Protein AF-0000000079916826 (afdb_homodimer)

Foldseek 3Di:
DPPPPPPPPPDDPLVLLLVLVLVCCQPPNDVQQALQSSQVSSVHHSVSCCVVQVGRLSSLVVNLLVLLLVLLVLLVPQDDDLDLLLSLLLSLLSVLVSCVSRVRSVCSNPNDPVCVVSVDDPPPCPVPDDDPSNVSSLVSLLVSLVCVQVSPQFDHDRSVVLSVVSCVVSVVLSVCVVVVVCVVDPDCCVPPVLVVSLVSSVVRPHDSVVSNVSSVVSCVVRVPPPPPPDPPVPPPPPPPD/DPPPPPPPPPDDPLVLLLVLVLVCCQPPNDVQQALQSSQVSSVHHSVSCCVVQVGRLSSLVVNLLVLLLVLLVLLVPQDDDLDLLLSLLLSLLSVLVSCVSRVRSVCSNPNDPVCVVSVDDPDPCPVPDDDPSNVSSLVSLLVSLVCVQVSPQFDHDRSVVLSVVSCVVSVVLSVCVVVVVCVVDPDCCVPPVLVVSLVSSVVRPHDSVVSNVSSVVSCVVRVPPPPPPDPPVPPPPPPPD

InterPro domains:
  IPR001647 DNA-binding HTH domain, TetR-type [PF00440] (20-63)
  IPR001647 DNA-binding HTH domain, TetR-type [PS50977] (11-71)
  IPR009057 Homedomain-like superfamily [SSF46689] (14-77)
  IPR025996 HTH-type transcriptional regulator MT1864/Rv1816-like, C-terminal domain [PF13305] (88-187)
  IPR036271 Tetracyclin repressor-like, C-terminal domain superfamily [SSF48498] (87-183)
  IPR050109 HTH-type, TetR-like transcriptional regulator [PTHR30055] (11-179)

Secondary structure (DSSP, 8-state):
---------SS-HHHHHHHHHHHHHHHH-GGG--HHHHHHHTTS-HHHHHHHHSSHHHHHHHHHHHHHHHHHHHHHTS---S-HHHHHHHHHHHHHHHHHH-HHHHHHHH-HHHHHHS--SS------S--HHHHHHHHHHHHHHHHHHHTTSS----HHHHHHHHHHHHHHHHHHHHTTTTTTSS-HIIIIIHHHHHHHHHHTT--HHHHHHHHHHHHHHHS------------------/---------SS-HHHHHHHHHHHHHHHH-GGG--HHHHHHHTTS-HHHHHHHHSSHHHHHHHHHHHHHHHHHHHHHTS---S-HHHHHHHHHHHHHHHHHH-HHHHHHHH-HHHHHHS--SS------S--HHHHHHHHHHHHHHHHHHHTTSS----HHHHHHHHHHHHHHHHHHHHTTTTTTSS-HIIIIIHHHHHHHHHHTT--HHHHHHHHHHHHHHHS------------------

Solvent-accessible surface area (backbone atoms only — not comparable to full-atom values): 26132 Å² total; per-residue (Å²): 134,77,76,74,74,71,73,76,70,84,65,54,71,69,52,36,46,36,53,28,42,53,51,39,25,60,76,62,26,73,78,49,73,38,61,58,54,32,17,52,68,49,74,46,54,46,63,53,48,39,72,75,41,70,34,61,39,50,42,52,50,51,38,29,37,49,51,26,42,52,49,26,52,55,50,69,67,54,68,87,62,96,46,43,62,23,37,49,50,40,44,49,47,50,50,46,51,53,33,69,74,27,54,50,54,44,34,54,57,56,35,59,61,56,47,62,60,39,45,64,81,72,72,75,71,62,70,77,65,76,52,69,36,44,48,57,27,48,47,54,48,32,50,43,32,40,48,30,35,70,67,63,54,28,54,86,62,62,28,66,45,52,32,51,40,50,48,14,32,51,50,12,41,45,48,38,48,74,54,52,71,43,67,87,44,92,47,47,55,72,62,32,52,47,54,42,52,26,19,49,40,27,35,44,55,28,51,60,70,58,30,46,52,30,48,52,50,25,40,71,74,58,56,73,71,62,75,83,68,81,74,72,68,76,72,77,74,74,78,77,123,132,79,76,73,73,71,73,76,69,83,64,55,70,68,52,37,46,34,52,30,42,54,51,40,25,60,76,63,27,73,76,50,74,39,62,59,53,31,18,52,69,48,75,46,55,47,64,55,48,39,71,75,41,71,35,63,41,50,42,52,50,52,38,28,38,49,51,25,43,52,49,27,52,54,48,68,67,54,67,85,62,94,46,42,62,24,35,49,51,39,43,49,48,50,51,47,49,52,34,68,73,26,52,50,54,45,36,53,57,55,35,59,60,56,47,61,58,37,46,65,82,73,72,75,70,62,70,78,67,76,52,67,36,43,48,56,27,49,47,53,50,32,50,42,33,40,48,31,35,69,67,62,54,28,54,85,61,61,28,66,47,53,32,51,40,51,48,14,32,50,51,13,41,46,48,38,47,75,53,52,72,44,68,86,45,94,48,46,56,72,62,33,52,48,54,42,51,26,19,50,39,27,36,44,54,28,52,62,70,59,31,45,52,30,47,53,50,26,41,71,75,60,58,73,72,60,76,82,68,80,73,72,67,74,70,77,74,73,76,76,119

Sequence (482 aa):
MGETSSVPVPGSVPERLVLATVGLLAEQGPSAIKARTVASAAGLSTMVVYHHFGGIPELVRAVADHGFTELGTAFSRVPETEDPVVDLFALALACRRLARENPHLYDLMFGLSIRATYRPLESDVRLSGHSLAFREAYARVIHACARLVSSGRVEPHAPEVVAAQLWSYVHGFITLELGEHFAEFDDAVLQVMLPMGVNFAVGFGDTRELAQASHERALSLYGSAEPAGSSTGESEVASGAMGETSSVPVPGSVPERLVLATVGLLAEQGPSAIKARTVASAAGLSTMVVYHHFGGIPELVRAVADHGFTELGTAFSRVPETEDPVVDLFALALACRRLARENPHLYDLMFGLSIRATYRPLESDVRLSGHSLAFREAYARVIHACARLVSSGRVEPHAPEVVAAQLWSYVHGFITLELGEHFAEFDDAVLQVMLPMGVNFAVGFGDTRELAQASHERALSLYGSAEPAGSSTGESEVASGA

Radius of gyration: 25.0 Å; Cα contacts (8 Å, |Δi|>4): 583; chains: 2; bounding box: 80×65×90 Å

Nearest PDB structures (foldseek):
  1zk8-assembly1_B  TM=7.884E-01  e=2.187E-04  Bacillus cereus ATCC 14579
  2np5-assembly1_A  TM=6.914E-01  e=1.777E-03  Rhodococcus jostii RHA1
  5ztc-assembly1_B  TM=5.907E-01  e=3.034E-03  Listeria monocytogenes EGD-e
  8oo2-assembly1_B  TM=6.068E-01  e=1.057E-02  Amycolatopsis sulphurea
  7eqf-assembly2_C  TM=5.496E-01  e=2.695E-02  Streptomyces griseoluteus

Organism: NCBI:txid1990687

Structure (mmCIF, N/CA/C/O backbone):
data_AF-0000000079916826-model_v1
#
loop_
_entity.id
_entity.type
_entity.pdbx_description
1 polymer 'TetR family transcriptional regulator'
#
loop_
_atom_site.group_PDB
_atom_site.id
_atom_site.type_symbol
_atom_site.label_atom_id
_atom_site.label_alt_id
_atom_site.label_comp_id
_atom_site.label_asym_id
_atom_site.label_entity_id
_atom_site.label_seq_id
_atom_site.pdbx_PDB_ins_code
_atom_site.Cartn_x
_atom_site.Cartn_y
_atom_site.Cartn_z
_atom_site.occupancy
_atom_site.B_iso_or_equiv
_atom_site.auth_seq_id
_atom_site.auth_comp_id
_atom_site.auth_asym_id
_atom_site.auth_atom_id
_atom_site.pdbx_PDB_model_num
ATOM 1 N N . MET A 1 1 ? -43.281 38.094 7.926 1 35.78 1 MET A N 1
ATOM 2 C CA . MET A 1 1 ? -42.094 37.469 8.539 1 35.78 1 MET A CA 1
ATOM 3 C C . MET A 1 1 ? -41.875 36.062 8.031 1 35.78 1 MET A C 1
ATOM 5 O O . MET A 1 1 ? -42.656 35.156 8.367 1 35.78 1 MET A O 1
ATOM 9 N N . GLY A 1 2 ? -41.625 35.781 6.766 1 39.56 2 GLY A N 1
ATOM 10 C CA . GLY A 1 2 ? -41.5 34.562 5.984 1 39.56 2 GLY A CA 1
ATOM 11 C C . GLY A 1 2 ? -40.594 33.531 6.602 1 39.56 2 GLY A C 1
ATOM 12 O O . GLY A 1 2 ? -39.469 33.875 7 1 39.56 2 GLY A O 1
ATOM 13 N N . GLU A 1 3 ? -41.125 32.625 7.453 1 43.53 3 GLU A N 1
ATOM 14 C CA . GLU A 1 3 ? -40.375 31.469 7.98 1 43.53 3 GLU A CA 1
ATOM 15 C C . GLU A 1 3 ? -39.469 30.891 6.922 1 43.53 3 GLU A C 1
ATOM 17 O O . GLU A 1 3 ? -39.906 30.453 5.863 1 43.53 3 GLU A O 1
ATOM 22 N N . THR A 1 4 ? -38.375 31.562 6.59 1 42 4 THR A N 1
ATOM 23 C CA . THR A 1 4 ? -37.375 30.906 5.758 1 42 4 THR A CA 1
ATOM 24 C C . THR A 1 4 ? -37.25 29.422 6.121 1 42 4 THR A C 1
ATOM 26 O O . THR A 1 4 ? -36.906 29.094 7.254 1 42 4 THR A O 1
ATOM 29 N N . SER A 1 5 ? -38.219 28.609 5.785 1 45.78 5 SER A N 1
ATOM 30 C CA . SER A 1 5 ? -38.188 27.156 5.844 1 45.78 5 SER A CA 1
ATOM 31 C C . SER A 1 5 ? -36.781 26.625 5.57 1 45.78 5 SER A C 1
ATOM 33 O O . SER A 1 5 ? -36.25 26.797 4.469 1 45.78 5 SER A O 1
ATOM 35 N N . SER A 1 6 ? -35.812 26.875 6.43 1 46.69 6 SER A N 1
ATOM 36 C CA . SER A 1 6 ? -34.469 26.281 6.277 1 46.69 6 SER A CA 1
ATOM 37 C C . SER A 1 6 ? -34.594 24.812 5.863 1 46.69 6 SER A C 1
ATOM 39 O O . SER A 1 6 ? -35.219 24 6.562 1 46.69 6 SER A O 1
ATOM 41 N N . VAL A 1 7 ? -34.844 24.422 4.691 1 48.06 7 VAL A N 1
ATOM 42 C CA . VAL A 1 7 ? -34.844 23.062 4.152 1 48.06 7 VAL A CA 1
ATOM 43 C C . VAL A 1 7 ? -33.844 22.203 4.91 1 48.06 7 VAL A C 1
ATOM 45 O O . VAL A 1 7 ? -32.656 22.531 4.965 1 48.06 7 VAL A O 1
ATOM 48 N N . PRO A 1 8 ? -34.312 21.328 5.848 1 53.03 8 PRO A N 1
ATOM 49 C CA . PRO A 1 8 ? -33.438 20.484 6.629 1 53.03 8 PRO A CA 1
ATOM 50 C C . PRO A 1 8 ? -32.438 19.703 5.758 1 53.03 8 PRO A C 1
ATOM 52 O O . PRO A 1 8 ? -32.812 19.219 4.68 1 53.03 8 PRO A O 1
ATOM 55 N N . VAL A 1 9 ? -31.281 20.109 5.734 1 59.47 9 VAL A N 1
ATOM 56 C CA . VAL A 1 9 ? -30.25 19.312 5.066 1 59.47 9 VAL A CA 1
ATOM 57 C C . VAL A 1 9 ? -30.359 17.844 5.516 1 59.47 9 VAL A C 1
ATOM 59 O O . VAL A 1 9 ? -30.391 17.562 6.715 1 59.47 9 VAL A O 1
ATOM 62 N N . PRO A 1 10 ? -30.75 16.922 4.645 1 68 10 PRO A N 1
ATOM 63 C CA . PRO A 1 10 ? -30.938 15.516 4.984 1 68 10 PRO A CA 1
ATOM 64 C C . PRO A 1 10 ? -29.688 14.898 5.629 1 68 10 PRO A C 1
ATOM 66 O O . PRO A 1 10 ? -28.562 15.289 5.309 1 68 10 PRO A O 1
ATOM 69 N N . GLY A 1 11 ? -29.922 14.164 6.781 1 75.94 11 GLY A N 1
ATOM 70 C CA . GLY A 1 11 ? -28.953 13.398 7.555 1 75.94 11 GLY A CA 1
ATOM 71 C C . GLY A 1 11 ? -28.672 13.992 8.922 1 75.94 11 GLY A C 1
ATOM 72 O O . GLY A 1 11 ? -28.891 15.188 9.141 1 75.94 11 GLY A O 1
ATOM 73 N N . SER A 1 12 ? -28.391 13.234 9.828 1 91.69 12 SER A N 1
ATOM 74 C CA . SER A 1 12 ? -28.016 13.688 11.164 1 91.69 12 SER A CA 1
ATOM 75 C C . SER A 1 12 ? -26.797 14.602 11.109 1 91.69 12 SER A C 1
ATOM 77 O O . SER A 1 12 ? -26.078 14.648 10.102 1 91.69 12 SER A O 1
ATOM 79 N N . VAL A 1 13 ? -26.594 15.438 12.031 1 93.69 13 VAL A N 1
ATOM 80 C CA . VAL A 1 13 ? -25.5 16.391 12.102 1 93.69 13 VAL A CA 1
ATOM 81 C C . VAL A 1 13 ? -24.156 15.672 11.93 1 93.69 13 VAL A C 1
ATOM 83 O O . VAL A 1 13 ? -23.328 16.062 11.109 1 93.69 13 VAL A O 1
ATOM 86 N N . PRO A 1 14 ? -23.984 14.508 12.602 1 95.5 14 PRO A N 1
ATOM 87 C CA . PRO A 1 14 ? -22.734 13.797 12.398 1 95.5 14 PRO A CA 1
ATOM 88 C C . PRO A 1 14 ? -22.547 13.328 10.953 1 95.5 14 PRO A C 1
ATOM 90 O O . PRO A 1 14 ? -21.438 13.391 10.422 1 95.5 14 PRO A O 1
ATOM 93 N N . GLU A 1 15 ? -23.594 12.922 10.398 1 95.81 15 GLU A N 1
ATOM 94 C CA . GLU A 1 15 ? -23.531 12.461 9.016 1 95.81 15 GLU A CA 1
ATOM 95 C C . GLU A 1 15 ? -23.156 13.602 8.07 1 95.81 15 GLU A C 1
ATOM 97 O O . GLU A 1 15 ? -22.375 13.414 7.141 1 95.81 15 GLU A O 1
ATOM 102 N N . ARG A 1 16 ? -23.672 14.711 8.344 1 95.81 16 ARG A N 1
ATOM 103 C CA . ARG A 1 16 ? -23.375 15.883 7.512 1 95.81 16 ARG A CA 1
ATOM 104 C C . ARG A 1 16 ? -21.922 16.281 7.633 1 95.81 16 ARG A C 1
ATOM 106 O O . ARG A 1 16 ? -21.281 16.641 6.637 1 95.81 16 ARG A O 1
ATOM 113 N N . LEU A 1 17 ? -21.438 16.25 8.82 1 96.94 17 LEU A N 1
ATOM 114 C CA . LEU A 1 17 ? -20.031 16.594 9.047 1 96.94 17 LEU A CA 1
ATOM 115 C C . LEU A 1 17 ? -19.109 15.594 8.352 1 96.94 17 LEU A C 1
ATOM 117 O O . LEU A 1 17 ? -18.125 15.984 7.734 1 96.94 17 LEU A O 1
ATOM 121 N N . VAL A 1 18 ? -19.516 14.344 8.438 1 97.19 18 VAL A N 1
ATOM 122 C CA . VAL A 1 18 ? -18.719 13.297 7.801 1 97.19 18 VAL A CA 1
ATOM 123 C C . VAL A 1 18 ? -18.734 13.492 6.285 1 97.19 18 VAL A C 1
ATOM 125 O O . VAL A 1 18 ? -17.672 13.508 5.648 1 97.19 18 VAL A O 1
ATOM 128 N N . LEU A 1 19 ? -19.875 13.719 5.727 1 97.25 19 LEU A N 1
ATOM 129 C CA . LEU A 1 19 ? -19.984 13.859 4.281 1 97.25 19 LEU A CA 1
ATOM 130 C C . LEU A 1 19 ? -19.281 15.117 3.795 1 97.25 19 LEU A C 1
ATOM 132 O O . LEU A 1 19 ? -18.672 15.117 2.725 1 97.25 19 LEU A O 1
ATOM 136 N N . ALA A 1 20 ? -19.375 16.156 4.566 1 96.75 20 ALA A N 1
ATOM 137 C CA . ALA A 1 20 ? -18.641 17.375 4.238 1 96.75 20 ALA A CA 1
ATOM 138 C C . ALA A 1 20 ? -17.141 17.141 4.203 1 96.75 20 ALA A C 1
ATOM 140 O O . ALA A 1 20 ? -16.438 17.625 3.312 1 96.75 20 ALA A O 1
ATOM 141 N N . THR A 1 21 ? -16.672 16.406 5.168 1 96 21 THR A N 1
ATOM 142 C CA . THR A 1 21 ? -15.25 16.094 5.238 1 96 21 THR A CA 1
ATOM 143 C C . THR A 1 21 ? -14.82 15.234 4.051 1 96 21 THR A C 1
ATOM 145 O O . THR A 1 21 ? -13.766 15.469 3.461 1 96 21 THR A O 1
ATOM 148 N N . VAL A 1 22 ? -15.625 14.258 3.686 1 96 22 VAL A N 1
ATOM 149 C CA . VAL A 1 22 ? -15.367 13.406 2.531 1 96 22 VAL A CA 1
ATOM 150 C C . VAL A 1 22 ? -15.242 14.266 1.273 1 96 22 VAL A C 1
ATOM 152 O O . VAL A 1 22 ? -14.32 14.078 0.474 1 96 22 VAL A O 1
ATOM 155 N N . GLY A 1 23 ? -16.156 15.18 1.127 1 95.44 23 GLY A N 1
ATOM 156 C CA . GLY A 1 23 ? -16.094 16.094 -0.002 1 95.44 23 GLY A CA 1
ATOM 157 C C . GLY A 1 23 ? -14.852 16.953 -0.015 1 95.44 23 GLY A C 1
ATOM 158 O O . GLY A 1 23 ? -14.227 17.141 -1.063 1 95.44 23 GLY A O 1
ATOM 159 N N . LEU A 1 24 ? -14.469 17.5 1.143 1 93.19 24 LEU A N 1
ATOM 160 C CA . LEU A 1 24 ? -13.273 18.328 1.269 1 93.19 24 LEU A CA 1
ATOM 161 C C . LEU A 1 24 ? -12.023 17.531 0.905 1 93.19 24 LEU A C 1
ATOM 163 O O . LEU A 1 24 ? -11.125 18.047 0.229 1 93.19 24 LEU A O 1
ATOM 167 N N . LEU A 1 25 ? -11.992 16.312 1.335 1 89.25 25 LEU A N 1
ATOM 168 C CA . LEU A 1 25 ? -10.875 15.438 1 1 89.25 25 LEU A CA 1
ATOM 169 C C . LEU A 1 25 ? -10.758 15.258 -0.51 1 89.25 25 LEU A C 1
ATOM 171 O O . LEU A 1 25 ? -9.656 15.344 -1.066 1 89.25 25 LEU A O 1
ATOM 175 N N . ALA A 1 26 ? -11.875 15.039 -1.078 1 89.81 26 ALA A N 1
ATOM 176 C CA . ALA A 1 26 ? -11.891 14.781 -2.516 1 89.81 26 ALA A CA 1
ATOM 177 C C . ALA A 1 26 ? -11.43 16.016 -3.295 1 89.81 26 ALA A C 1
ATOM 179 O O . ALA A 1 26 ? -10.695 15.891 -4.281 1 89.81 26 ALA A O 1
ATOM 180 N N . GLU A 1 27 ? -11.742 17.156 -2.799 1 89.06 27 GLU A N 1
ATOM 181 C CA . GLU A 1 27 ? -11.523 18.391 -3.549 1 89.06 27 GLU A CA 1
ATOM 182 C C . GLU A 1 27 ? -10.172 19 -3.205 1 89.06 27 GLU A C 1
ATOM 184 O O . GLU A 1 27 ? -9.477 19.516 -4.082 1 89.06 27 GLU A O 1
ATOM 189 N N . GLN A 1 28 ? -9.805 18.938 -1.867 1 85.88 28 GLN A N 1
ATOM 190 C CA . GLN A 1 28 ? -8.688 19.781 -1.429 1 85.88 28 GLN A CA 1
ATOM 191 C C . GLN A 1 28 ? -7.629 18.938 -0.714 1 85.88 28 GLN A C 1
ATOM 193 O O . GLN A 1 28 ? -6.551 19.438 -0.392 1 85.88 28 GLN A O 1
ATOM 198 N N . GLY A 1 29 ? -7.957 17.703 -0.461 1 84.94 29 GLY A N 1
ATOM 199 C CA . GLY A 1 29 ? -6.977 16.875 0.213 1 84.94 29 GLY A CA 1
ATOM 200 C C . GLY A 1 29 ? -6.98 17.047 1.72 1 84.94 29 GLY A C 1
ATOM 201 O O . GLY A 1 29 ? -7.82 17.766 2.266 1 84.94 29 GLY A O 1
ATOM 202 N N . PRO A 1 30 ? -6.039 16.391 2.418 1 82.06 30 PRO A N 1
ATOM 203 C CA . PRO A 1 30 ? -6.059 16.312 3.881 1 82.06 30 PRO A CA 1
ATOM 204 C C . PRO A 1 30 ? -5.781 17.672 4.543 1 82.06 30 PRO A C 1
ATOM 206 O O . PRO A 1 30 ? -6.219 17.906 5.668 1 82.06 30 PRO A O 1
ATOM 209 N N . SER A 1 31 ? -5.055 18.484 3.93 1 78.56 31 SER A N 1
ATOM 210 C CA . SER A 1 31 ? -4.707 19.781 4.5 1 78.56 31 SER A CA 1
ATOM 211 C C . SER A 1 31 ? -5.945 20.641 4.711 1 78.56 31 SER A C 1
ATOM 213 O O . SER A 1 31 ? -5.91 21.625 5.465 1 78.56 31 SER A O 1
ATOM 215 N N . ALA A 1 32 ? -7.004 20.234 4.16 1 84.12 32 ALA A N 1
ATOM 216 C CA . ALA A 1 32 ? -8.242 21 4.242 1 84.12 32 ALA A CA 1
ATOM 217 C C . ALA A 1 32 ? -9.047 20.609 5.484 1 84.12 32 ALA A C 1
ATOM 219 O O . ALA A 1 32 ? -10.008 21.297 5.848 1 84.12 32 ALA A O 1
ATOM 220 N N . ILE A 1 33 ? -8.68 19.578 6.094 1 89.19 33 ILE A N 1
ATOM 221 C CA . ILE A 1 33 ? -9.477 19.078 7.211 1 89.19 33 ILE A CA 1
ATOM 222 C C . ILE A 1 33 ? -9.148 19.875 8.477 1 89.19 33 ILE A C 1
ATOM 224 O O . ILE A 1 33 ? -8.227 19.531 9.211 1 89.19 33 ILE A O 1
ATOM 228 N N . LYS A 1 34 ? -9.867 20.922 8.688 1 91.75 34 LYS A N 1
ATOM 229 C CA . LYS A 1 34 ? -9.875 21.766 9.883 1 91.75 34 LYS A CA 1
ATOM 230 C C . LYS A 1 34 ? -11.297 21.922 10.422 1 91.75 34 LYS A C 1
ATOM 232 O O . LYS A 1 34 ? -12.258 21.953 9.656 1 91.75 34 LYS A O 1
ATOM 237 N N . ALA A 1 35 ? -11.336 22.016 11.727 1 94.56 35 ALA A N 1
ATOM 238 C CA . ALA A 1 35 ? -12.648 22.109 12.352 1 94.56 35 ALA A CA 1
ATOM 239 C C . ALA A 1 35 ? -13.477 23.234 11.734 1 94.56 35 ALA A C 1
ATOM 241 O O . ALA A 1 35 ? -14.641 23.031 11.375 1 94.56 35 ALA A O 1
ATOM 242 N N . ARG A 1 36 ? -12.891 24.344 11.547 1 95.69 36 ARG A N 1
ATOM 243 C CA . ARG A 1 36 ? -13.594 25.516 11.016 1 95.69 36 ARG A CA 1
ATOM 244 C C . ARG A 1 36 ? -14.016 25.281 9.57 1 95.69 36 ARG A C 1
ATOM 246 O O . ARG A 1 36 ? -15.148 25.594 9.188 1 95.69 36 ARG A O 1
ATOM 253 N N . THR A 1 37 ? -13.172 24.719 8.758 1 96 37 THR A N 1
ATOM 254 C CA . THR A 1 37 ? -13.43 24.484 7.344 1 96 37 THR A CA 1
ATOM 255 C C . THR A 1 37 ? -14.523 23.438 7.16 1 96 37 THR A C 1
ATOM 257 O O . THR A 1 37 ? -15.422 23.594 6.336 1 96 37 THR A O 1
ATOM 260 N N . VAL A 1 38 ? -14.445 22.391 7.926 1 96.62 38 VAL A N 1
ATOM 261 C CA . VAL A 1 38 ? -15.43 21.312 7.859 1 96.62 38 VAL A CA 1
ATOM 262 C C . VAL A 1 38 ? -16.797 21.844 8.273 1 96.62 38 VAL A C 1
ATOM 264 O O . VAL A 1 38 ? -17.797 21.578 7.605 1 96.62 38 VAL A O 1
ATOM 267 N N . ALA A 1 39 ? -16.828 22.578 9.391 1 96.62 39 ALA A N 1
ATOM 268 C CA . ALA A 1 39 ? -18.078 23.156 9.883 1 96.62 39 ALA A CA 1
ATOM 269 C C . ALA A 1 39 ? -18.719 24.062 8.836 1 96.62 39 ALA A C 1
ATOM 271 O O . ALA A 1 39 ? -19.906 23.938 8.547 1 96.62 39 ALA A O 1
ATOM 272 N N . SER A 1 40 ? -17.922 24.875 8.219 1 96.81 40 SER A N 1
ATOM 273 C CA . SER A 1 40 ? -18.406 25.797 7.195 1 96.81 40 SER A CA 1
ATOM 274 C C . SER A 1 40 ? -18.969 25.047 6 1 96.81 40 SER A C 1
ATOM 276 O O . SER A 1 40 ? -20.047 25.375 5.504 1 96.81 40 SER A O 1
ATOM 278 N N . ALA A 1 41 ? -18.312 24.016 5.594 1 95.88 41 ALA A N 1
ATOM 279 C CA . ALA A 1 41 ? -18.75 23.219 4.453 1 95.88 41 ALA A CA 1
ATOM 280 C C . ALA A 1 41 ? -20.062 22.516 4.754 1 95.88 41 ALA A C 1
ATOM 282 O O . ALA A 1 41 ? -20.859 22.266 3.846 1 95.88 41 ALA A O 1
ATOM 283 N N . ALA A 1 42 ? -20.281 22.25 6.004 1 95.75 42 ALA A N 1
ATOM 284 C CA . ALA A 1 42 ? -21.5 21.562 6.426 1 95.75 42 ALA A CA 1
ATOM 285 C C . ALA A 1 42 ? -22.609 22.562 6.77 1 95.75 42 ALA A C 1
ATOM 287 O O . ALA A 1 42 ? -23.719 22.172 7.109 1 95.75 42 ALA A O 1
ATOM 288 N N . GLY A 1 43 ? -22.297 23.844 6.688 1 95.56 43 GLY A N 1
ATOM 289 C CA . GLY A 1 43 ? -23.266 24.859 7.055 1 95.56 43 GLY A CA 1
ATOM 290 C C . GLY A 1 43 ? -23.516 24.938 8.547 1 95.56 43 GLY A C 1
ATOM 291 O O . GLY A 1 43 ? -24.641 25.203 8.977 1 95.56 43 GLY A O 1
ATOM 292 N N . LEU A 1 44 ? -22.516 24.562 9.273 1 96.12 44 LEU A N 1
ATOM 293 C CA . LEU A 1 44 ? -22.641 24.516 10.727 1 96.12 44 LEU A CA 1
ATOM 294 C C . LEU A 1 44 ? -21.578 25.391 11.383 1 96.12 44 LEU A C 1
ATOM 296 O O . LEU A 1 44 ? -20.688 25.922 10.703 1 96.12 44 LEU A O 1
ATOM 300 N N . SER A 1 45 ? -21.672 25.547 12.727 1 94.44 45 SER A N 1
ATOM 301 C CA . SER A 1 45 ? -20.641 26.25 13.477 1 94.44 45 SER A CA 1
ATOM 302 C C . SER A 1 45 ? -19.516 25.312 13.891 1 94.44 45 SER A C 1
ATOM 304 O O . SER A 1 45 ? -19.719 24.109 13.977 1 94.44 45 SER A O 1
ATOM 306 N N . THR A 1 46 ? -18.328 25.906 14.141 1 95.31 46 THR A N 1
ATOM 307 C CA . THR A 1 46 ? -17.156 25.141 14.555 1 95.31 46 THR A CA 1
ATOM 308 C C . THR A 1 46 ? -17.422 24.406 15.859 1 95.31 46 THR A C 1
ATOM 310 O O . THR A 1 46 ? -16.969 23.266 16.047 1 95.31 46 THR A O 1
ATOM 313 N N . MET A 1 47 ? -18.172 24.922 16.75 1 95.19 47 MET A N 1
ATOM 314 C CA . MET A 1 47 ? -18.5 24.344 18.047 1 95.19 47 MET A CA 1
ATOM 315 C C . MET A 1 47 ? -19.25 23.016 17.875 1 95.19 47 MET A C 1
ATOM 317 O O . MET A 1 47 ? -19.125 22.109 18.703 1 95.19 47 MET A O 1
ATOM 321 N N . VAL A 1 48 ? -20 22.922 16.859 1 94.88 48 VAL A N 1
ATOM 322 C CA . VAL A 1 48 ? -20.812 21.734 16.594 1 94.88 48 VAL A CA 1
ATOM 323 C C . VAL A 1 48 ? -19.891 20.547 16.344 1 94.88 48 VAL A C 1
ATOM 325 O O . VAL A 1 48 ? -20.188 19.422 16.75 1 94.88 48 VAL A O 1
ATOM 328 N N . VAL A 1 49 ? -18.75 20.75 15.672 1 95.25 49 V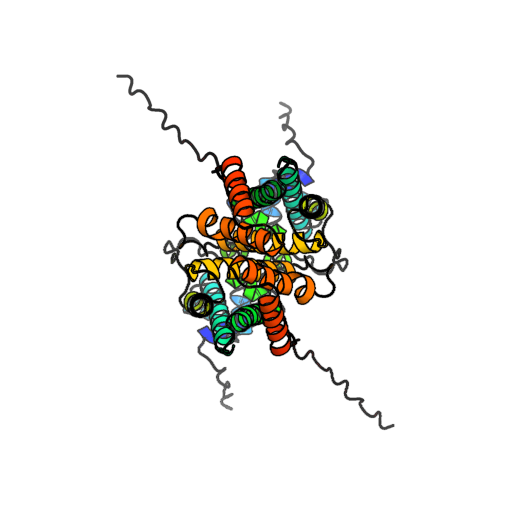AL A N 1
ATOM 329 C CA . VAL A 1 49 ? -17.766 19.688 15.43 1 95.25 49 VAL A CA 1
ATOM 330 C C . VAL A 1 49 ? -17.25 19.141 16.766 1 95.25 49 VAL A C 1
ATOM 332 O O . VAL A 1 49 ? -17.203 17.938 16.969 1 95.25 49 VAL A O 1
ATOM 335 N N . TYR A 1 50 ? -16.984 20.047 17.625 1 94.62 50 TYR A N 1
ATOM 336 C CA . TYR A 1 50 ? -16.422 19.672 18.906 1 94.62 50 TYR A CA 1
ATOM 337 C C . TYR A 1 50 ? -17.484 19.016 19.797 1 94.62 50 TYR A C 1
ATOM 339 O O . TYR A 1 50 ? -17.188 18.109 20.562 1 94.62 50 TYR A O 1
ATOM 347 N N . HIS A 1 51 ? -18.688 19.484 19.688 1 95 51 HIS A N 1
ATOM 348 C CA . HIS A 1 51 ? -19.781 18.922 20.453 1 95 51 HIS A CA 1
ATOM 349 C C . HIS A 1 51 ? -20.062 17.469 20.062 1 95 51 HIS A C 1
ATOM 351 O O . HIS A 1 51 ? -20.266 16.609 20.922 1 95 51 HIS A O 1
ATOM 357 N N . HIS A 1 52 ? -19.953 17.172 18.812 1 95.5 52 HIS A N 1
ATOM 358 C CA . HIS A 1 52 ? -20.359 15.859 18.328 1 95.5 52 HIS A CA 1
ATOM 359 C C . HIS A 1 52 ? -19.172 14.906 18.281 1 95.5 52 HIS A C 1
ATOM 361 O O . HIS A 1 52 ? -19.328 13.695 18.484 1 95.5 52 HIS A O 1
ATOM 367 N N . PHE A 1 53 ? -17.938 15.445 18.016 1 94.88 53 PHE A N 1
ATOM 368 C CA . PHE A 1 53 ? -16.828 14.531 17.797 1 94.88 53 PHE A CA 1
ATOM 369 C C . PHE A 1 53 ? -15.703 14.797 18.797 1 94.88 53 PHE A C 1
ATOM 371 O O . PHE A 1 53 ? -14.758 14.016 18.891 1 94.88 53 PHE A O 1
ATOM 378 N N . GLY A 1 54 ? -15.82 15.797 19.531 1 91.75 54 GLY A N 1
ATOM 379 C CA . GLY A 1 54 ? -14.758 16.125 20.469 1 91.75 54 GLY A CA 1
ATOM 380 C C . GLY A 1 54 ? -13.516 16.672 19.812 1 91.75 54 GLY A C 1
ATOM 381 O O . GLY A 1 54 ? -12.539 17.016 20.484 1 91.75 54 GLY A O 1
ATOM 382 N N . GLY A 1 55 ? -13.492 16.656 18.422 1 90.25 55 GLY A N 1
ATOM 383 C CA . GLY A 1 55 ? -12.352 17.188 17.688 1 90.25 55 GLY A CA 1
ATOM 384 C C . GLY A 1 55 ? -12.117 16.469 16.359 1 90.25 55 GLY A C 1
ATOM 385 O O . GLY A 1 55 ? -12.898 15.594 15.977 1 90.25 55 GLY A O 1
ATOM 386 N N . ILE A 1 56 ? -11.031 16.812 15.727 1 90 56 ILE A N 1
ATOM 387 C CA . ILE A 1 56 ? -10.75 16.359 14.367 1 90 56 ILE A CA 1
ATOM 388 C C . ILE A 1 56 ? -10.359 14.883 14.367 1 90 56 ILE A C 1
ATOM 390 O O . ILE A 1 56 ? -10.797 14.117 13.516 1 90 56 ILE A O 1
ATOM 394 N N . PRO A 1 57 ? -9.625 14.422 15.375 1 87.25 57 PRO A N 1
ATOM 395 C CA . PRO A 1 57 ? -9.219 13.016 15.344 1 87.25 57 PRO A CA 1
ATOM 396 C C . PRO A 1 57 ? -10.406 12.055 15.305 1 87.25 57 PRO A C 1
ATOM 398 O O . PRO A 1 57 ? -10.422 11.117 14.508 1 87.25 57 PRO A O 1
ATOM 401 N N . GLU A 1 58 ? -11.406 12.336 16.062 1 90.62 58 GLU A N 1
ATOM 402 C CA . GLU A 1 58 ? -12.586 11.469 16.094 1 90.62 58 GLU A CA 1
ATOM 403 C C . GLU A 1 58 ? -13.414 11.625 14.82 1 90.62 58 GLU A C 1
ATOM 405 O O . GLU A 1 58 ? -14.016 10.664 14.344 1 90.62 58 GLU A O 1
ATOM 410 N N . LEU A 1 59 ? -13.438 12.836 14.336 1 93.31 59 LEU A N 1
ATOM 411 C CA . LEU A 1 59 ? -14.125 13.055 13.062 1 93.31 59 LEU A CA 1
ATOM 412 C C . LEU A 1 59 ? -13.445 12.273 11.945 1 93.31 59 LEU A C 1
ATOM 414 O O . LEU A 1 59 ? -14.117 11.633 11.133 1 93.31 59 LEU A O 1
ATOM 418 N N . VAL A 1 60 ? -12.156 12.266 11.898 1 91.06 60 VAL A N 1
ATOM 419 C CA . VAL A 1 60 ? -11.375 11.562 10.883 1 91.06 60 VAL A CA 1
ATOM 420 C C . VAL A 1 60 ? -11.625 10.062 10.992 1 91.06 60 VAL A C 1
ATOM 422 O O . VAL A 1 60 ? -11.75 9.367 9.977 1 91.06 60 VAL A O 1
ATOM 425 N N . ARG A 1 61 ? -11.75 9.586 12.164 1 90.19 61 ARG A N 1
ATOM 426 C CA . ARG A 1 61 ? -12.086 8.18 12.367 1 90.19 61 ARG A CA 1
ATOM 427 C C . ARG A 1 61 ? -13.453 7.855 11.773 1 90.19 61 ARG A C 1
ATOM 429 O O . ARG A 1 61 ? -13.633 6.82 11.133 1 90.19 61 ARG A O 1
ATOM 436 N N . ALA A 1 62 ? -14.352 8.711 12.039 1 93.5 62 ALA A N 1
ATOM 437 C CA . ALA A 1 62 ? -15.695 8.523 11.5 1 93.5 62 ALA A CA 1
ATOM 438 C C . ALA A 1 62 ? -15.695 8.57 9.977 1 93.5 62 ALA A C 1
ATOM 440 O O . ALA A 1 62 ? -16.453 7.852 9.328 1 93.5 62 ALA A O 1
ATOM 441 N N . VAL A 1 63 ? -14.891 9.391 9.43 1 94.44 63 VAL A N 1
ATOM 442 C CA . VAL A 1 63 ? -14.766 9.508 7.98 1 94.44 63 VAL A CA 1
ATOM 443 C C . VAL A 1 63 ? -14.188 8.219 7.406 1 94.44 63 VAL A C 1
ATOM 445 O O . VAL A 1 63 ? -14.664 7.715 6.387 1 94.44 63 VAL A O 1
ATOM 448 N N . ALA A 1 64 ? -13.18 7.684 8.055 1 92.75 64 ALA A N 1
ATOM 449 C CA . ALA A 1 64 ? -12.633 6.395 7.641 1 92.75 64 ALA A CA 1
ATOM 450 C C . ALA A 1 64 ? -13.703 5.305 7.684 1 92.75 64 ALA A C 1
ATOM 452 O O . ALA A 1 64 ? -13.812 4.5 6.754 1 92.75 64 ALA A O 1
ATOM 453 N N . ASP A 1 65 ? -14.484 5.309 8.727 1 94.5 65 ASP A N 1
ATOM 454 C CA . ASP A 1 65 ? -15.555 4.324 8.867 1 94.5 65 ASP A CA 1
ATOM 455 C C . ASP A 1 65 ? -16.578 4.465 7.738 1 94.5 65 ASP A C 1
ATOM 457 O O . ASP A 1 65 ? -17.094 3.465 7.234 1 94.5 65 ASP A O 1
ATOM 461 N N . HIS A 1 66 ? -16.875 5.664 7.434 1 96.06 66 HIS A N 1
ATOM 462 C CA . HIS A 1 66 ? -17.734 5.895 6.285 1 96.06 66 HIS A CA 1
ATOM 463 C C . HIS A 1 66 ? -17.156 5.273 5.02 1 96.06 66 HIS A C 1
ATOM 465 O O . HIS A 1 66 ? -17.875 4.617 4.262 1 96.06 66 HIS A O 1
ATOM 471 N N . GLY A 1 67 ? -15.891 5.473 4.781 1 96.12 67 GLY A N 1
ATOM 472 C CA . GLY A 1 67 ? -15.219 4.863 3.645 1 96.12 67 GLY A CA 1
ATOM 473 C C . GLY A 1 67 ? -15.32 3.35 3.631 1 96.12 67 GLY A C 1
ATOM 474 O O . GLY A 1 67 ? -15.625 2.752 2.596 1 96.12 67 GLY A O 1
ATOM 475 N N . PHE A 1 68 ? -15.133 2.738 4.773 1 96.19 68 PHE A N 1
ATOM 476 C CA . PHE A 1 68 ? -15.227 1.285 4.871 1 96.19 68 PHE A CA 1
ATOM 477 C C . PHE A 1 68 ? -16.656 0.819 4.645 1 96.19 68 PHE A C 1
ATOM 479 O O . PHE A 1 68 ? -16.891 -0.245 4.062 1 96.19 68 PHE A O 1
ATOM 486 N N . THR A 1 69 ? -17.578 1.602 5.141 1 97.31 69 THR A N 1
ATOM 487 C CA . THR A 1 69 ? -18.984 1.282 4.883 1 97.31 69 THR A CA 1
ATOM 488 C C . THR A 1 69 ? -19.281 1.326 3.389 1 97.31 69 THR A C 1
ATOM 490 O O . THR A 1 69 ? -19.953 0.435 2.857 1 97.31 69 THR A O 1
ATOM 493 N N . GLU A 1 70 ? -18.781 2.344 2.717 1 97.44 70 GLU A N 1
ATOM 494 C CA . GLU A 1 70 ? -18.938 2.443 1.27 1 97.44 70 GLU A CA 1
ATOM 495 C C . GLU A 1 70 ? -18.297 1.259 0.56 1 97.44 70 GLU A C 1
ATOM 497 O O . GLU A 1 70 ? -18.844 0.721 -0.399 1 97.44 70 GLU A O 1
ATOM 502 N N . LEU A 1 71 ? -17.156 0.848 1.002 1 97.25 71 LEU A N 1
ATOM 503 C CA . LEU A 1 71 ? -16.469 -0.3 0.43 1 97.25 71 LEU A CA 1
ATOM 504 C C . LEU A 1 71 ? -17.281 -1.579 0.628 1 97.25 71 LEU A C 1
ATOM 506 O O . LEU A 1 71 ? -17.438 -2.367 -0.306 1 97.25 71 LEU A O 1
ATOM 510 N N . GLY A 1 72 ? -17.781 -1.748 1.865 1 97.5 72 GLY A N 1
ATOM 511 C CA . GLY A 1 72 ? -18.656 -2.885 2.125 1 97.5 72 GLY A CA 1
ATOM 512 C C . GLY A 1 72 ? -19.875 -2.922 1.223 1 97.5 72 GLY A C 1
ATOM 513 O O . GLY A 1 72 ? -20.25 -3.984 0.726 1 97.5 72 GLY A O 1
ATOM 514 N N . THR A 1 73 ? -20.438 -1.771 1.032 1 97.56 73 THR A N 1
ATOM 515 C CA . THR A 1 73 ? -21.594 -1.662 0.156 1 97.56 73 THR A CA 1
ATOM 516 C C . THR A 1 73 ? -21.219 -2.018 -1.281 1 97.56 73 THR A C 1
ATOM 518 O O . THR A 1 73 ? -21.938 -2.764 -1.947 1 97.56 73 THR A O 1
ATOM 521 N N . ALA A 1 74 ? -20.141 -1.501 -1.777 1 97.12 74 ALA A N 1
ATOM 522 C CA . ALA A 1 74 ? -19.656 -1.831 -3.119 1 97.12 74 ALA A CA 1
ATOM 523 C C . ALA A 1 74 ? -19.422 -3.33 -3.262 1 97.12 74 ALA A C 1
ATOM 525 O O . ALA A 1 74 ? -19.766 -3.928 -4.281 1 97.12 74 ALA A O 1
ATOM 526 N N . PHE A 1 75 ? -18.781 -3.941 -2.244 1 97.69 75 PHE A N 1
ATOM 527 C CA . PHE A 1 75 ? -18.531 -5.375 -2.258 1 97.69 75 PHE A CA 1
ATOM 528 C C . PHE A 1 75 ? -19.828 -6.164 -2.303 1 97.69 75 PHE A C 1
ATOM 530 O O . PHE A 1 75 ? -19.906 -7.195 -2.979 1 97.69 75 PHE A O 1
ATOM 537 N N . SER A 1 76 ? -20.828 -5.68 -1.576 1 96.62 76 SER A N 1
ATOM 538 C CA . SER A 1 76 ? -22.094 -6.391 -1.51 1 96.62 76 SER A CA 1
ATOM 539 C C . SER A 1 76 ? -22.797 -6.391 -2.861 1 96.62 76 SER A C 1
ATOM 541 O O . SER A 1 76 ? -23.672 -7.223 -3.111 1 96.62 76 SER A O 1
ATOM 543 N N . ARG A 1 77 ? -22.422 -5.488 -3.719 1 95.69 77 ARG A N 1
ATOM 544 C CA . ARG A 1 77 ? -23.062 -5.363 -5.027 1 95.69 77 ARG A CA 1
ATOM 545 C C . ARG A 1 77 ? -22.391 -6.277 -6.047 1 95.69 77 ARG A C 1
ATOM 547 O O . ARG A 1 77 ? -22.906 -6.465 -7.152 1 95.69 77 ARG A O 1
ATOM 554 N N . VAL A 1 78 ? -21.25 -6.777 -5.75 1 95.88 78 VAL A N 1
ATOM 555 C CA . VAL A 1 78 ? -20.594 -7.742 -6.629 1 95.88 78 VAL A CA 1
ATOM 556 C C . VAL A 1 78 ? -21.344 -9.07 -6.586 1 95.88 78 VAL A C 1
ATOM 558 O O . VAL A 1 78 ? -21.5 -9.672 -5.523 1 95.88 78 VAL A O 1
ATOM 561 N N . PRO A 1 79 ? -21.859 -9.492 -7.676 1 93.94 79 PRO A N 1
ATOM 562 C CA . PRO A 1 79 ? -22.625 -10.734 -7.676 1 93.94 79 PRO A CA 1
ATOM 563 C C . PRO A 1 79 ? -21.766 -11.961 -7.402 1 93.94 79 PRO A C 1
ATOM 565 O O . PRO A 1 79 ? -20.578 -11.984 -7.738 1 93.94 79 PRO A O 1
ATOM 568 N N . GLU A 1 80 ? -22.391 -12.93 -6.719 1 95.19 80 GLU A N 1
ATOM 569 C CA . GLU A 1 80 ? -21.766 -14.242 -6.586 1 95.19 80 GLU A CA 1
ATOM 570 C C . GLU A 1 80 ? -22.094 -15.133 -7.777 1 95.19 80 GLU A C 1
ATOM 572 O O . GLU A 1 80 ? -23.25 -15.445 -8.023 1 95.19 80 GLU A O 1
ATOM 577 N N . THR A 1 81 ? -21.094 -15.469 -8.5 1 95.5 81 THR A N 1
ATOM 578 C CA . THR A 1 81 ? -21.25 -16.344 -9.664 1 95.5 81 THR A CA 1
ATOM 579 C C . THR A 1 81 ? -20.781 -17.75 -9.359 1 95.5 81 THR A C 1
ATOM 581 O O . THR A 1 81 ? -20.406 -18.062 -8.227 1 95.5 81 THR A O 1
ATOM 584 N N . GLU A 1 82 ? -20.812 -18.625 -10.352 1 95.19 82 GLU A N 1
ATOM 585 C CA . GLU A 1 82 ? -20.328 -20 -10.188 1 95.19 82 GLU A CA 1
ATOM 586 C C . GLU A 1 82 ? -18.797 -20.062 -10.203 1 95.19 82 GLU A C 1
ATOM 588 O O . GLU A 1 82 ? -18.219 -21.094 -9.875 1 95.19 82 GLU A O 1
ATOM 593 N N . ASP A 1 83 ? -18.172 -19.016 -10.555 1 97.06 83 ASP A N 1
ATOM 594 C CA . ASP A 1 83 ? -16.719 -18.938 -10.633 1 97.06 83 ASP A CA 1
ATOM 595 C C . ASP A 1 83 ? -16.172 -18 -9.555 1 97.06 83 ASP A C 1
ATOM 597 O O . ASP A 1 83 ? -16.109 -16.797 -9.758 1 97.06 83 ASP A O 1
ATOM 601 N N . PRO A 1 84 ? -15.719 -18.547 -8.453 1 96.69 84 PRO A N 1
ATOM 602 C CA . PRO A 1 84 ? -15.266 -17.703 -7.344 1 96.69 84 PRO A CA 1
ATOM 603 C C . PRO A 1 84 ? -14.047 -16.859 -7.699 1 96.69 84 PRO A C 1
ATOM 605 O O . PRO A 1 84 ? -13.773 -15.852 -7.039 1 96.69 84 PRO A O 1
ATOM 608 N N . VAL A 1 85 ? -13.258 -17.266 -8.688 1 97.56 85 VAL A N 1
ATOM 609 C CA . VAL A 1 85 ? -12.109 -16.484 -9.117 1 97.56 85 VAL A CA 1
ATOM 610 C C . VAL A 1 85 ? -12.586 -15.188 -9.781 1 97.56 85 VAL A C 1
ATOM 612 O O . VAL A 1 85 ? -12.023 -14.117 -9.555 1 97.56 85 VAL A O 1
ATOM 615 N N . VAL A 1 86 ? -13.633 -15.266 -10.555 1 97.5 86 VAL A N 1
ATOM 616 C CA . VAL A 1 86 ? -14.258 -14.086 -11.141 1 97.5 86 VAL A CA 1
ATOM 617 C C . VAL A 1 86 ? -14.727 -13.148 -10.031 1 97.5 86 VAL A C 1
ATOM 619 O O . VAL A 1 86 ? -14.477 -11.938 -10.086 1 97.5 86 VAL A O 1
ATOM 622 N N . ASP A 1 87 ? -15.367 -13.719 -9.039 1 97.25 87 ASP A N 1
ATOM 623 C CA . ASP A 1 87 ? -15.938 -12.938 -7.949 1 97.25 87 ASP A CA 1
ATOM 624 C C . ASP A 1 87 ? -14.844 -12.203 -7.1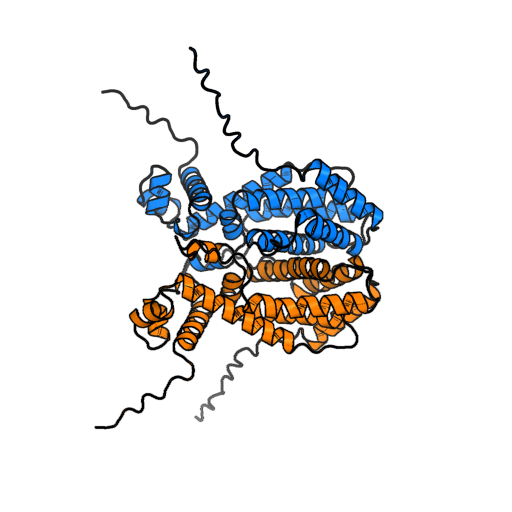72 1 97.25 87 ASP A C 1
ATOM 626 O O . ASP A 1 87 ? -14.992 -11.031 -6.832 1 97.25 87 ASP A O 1
ATOM 630 N N . LEU A 1 88 ? -13.766 -12.883 -6.93 1 97 88 LEU A N 1
ATOM 631 C CA . LEU A 1 88 ? -12.664 -12.297 -6.176 1 97 88 LEU A CA 1
ATOM 632 C C . LEU A 1 88 ? -12.039 -11.133 -6.945 1 97 88 LEU A C 1
ATOM 634 O O . LEU A 1 88 ? -11.781 -10.078 -6.371 1 97 88 LEU A O 1
ATOM 638 N N . PHE A 1 89 ? -11.82 -11.328 -8.195 1 97.38 89 PHE A N 1
ATOM 639 C CA . PHE A 1 89 ? -11.227 -10.258 -8.984 1 97.38 89 PHE A CA 1
ATOM 640 C C . PHE A 1 89 ? -12.195 -9.102 -9.148 1 97.38 89 PHE A C 1
ATOM 642 O O . PHE A 1 89 ? -11.789 -7.938 -9.195 1 97.38 89 PHE A O 1
ATOM 649 N N . ALA A 1 90 ? -13.508 -9.398 -9.203 1 97.69 90 ALA A N 1
ATOM 650 C CA . ALA A 1 90 ? -14.523 -8.352 -9.234 1 97.69 90 ALA A CA 1
ATOM 651 C C . ALA A 1 90 ? -14.469 -7.5 -7.973 1 97.69 90 ALA A C 1
ATOM 653 O O . ALA A 1 90 ? -14.656 -6.281 -8.031 1 97.69 90 ALA A O 1
ATOM 654 N N . LEU A 1 91 ? -14.281 -8.109 -6.848 1 97.81 91 LEU A N 1
ATOM 655 C CA . LEU A 1 91 ? -14.117 -7.371 -5.602 1 97.81 91 LEU A CA 1
ATOM 656 C C . LEU A 1 91 ? -12.898 -6.461 -5.664 1 97.81 91 LEU A C 1
ATOM 658 O O . LEU A 1 91 ? -12.945 -5.312 -5.219 1 97.81 91 LEU A O 1
ATOM 662 N N . ALA A 1 92 ? -11.773 -7 -6.234 1 97.94 92 ALA A N 1
ATOM 663 C CA . ALA A 1 92 ? -10.555 -6.203 -6.383 1 97.94 92 ALA A CA 1
ATOM 664 C C . ALA A 1 92 ? -10.805 -4.977 -7.258 1 97.94 92 ALA A C 1
ATOM 666 O O . ALA A 1 92 ? -10.375 -3.871 -6.926 1 97.94 92 ALA A O 1
ATOM 667 N N . LEU A 1 93 ? -11.523 -5.164 -8.32 1 97.69 93 LEU A N 1
ATOM 668 C CA . LEU A 1 93 ? -11.836 -4.074 -9.234 1 97.69 93 LEU A CA 1
ATOM 669 C C . LEU A 1 93 ? -12.758 -3.055 -8.578 1 97.69 93 LEU A C 1
ATOM 671 O O . LEU A 1 93 ? -12.625 -1.851 -8.805 1 97.69 93 LEU A O 1
ATOM 675 N N . ALA A 1 94 ? -13.695 -3.516 -7.789 1 97.5 94 ALA A N 1
ATOM 676 C CA . ALA A 1 94 ? -14.578 -2.615 -7.047 1 97.5 94 ALA A CA 1
ATOM 677 C C . ALA A 1 94 ? -13.781 -1.759 -6.062 1 97.5 94 ALA A C 1
ATOM 679 O O . ALA A 1 94 ? -14.039 -0.56 -5.93 1 97.5 94 ALA A O 1
ATOM 680 N N . CYS A 1 95 ? -12.859 -2.416 -5.387 1 97.56 95 CYS A N 1
ATOM 681 C CA . CYS A 1 95 ? -11.992 -1.682 -4.473 1 97.56 95 CYS A CA 1
ATOM 682 C C . CYS A 1 95 ? -11.195 -0.617 -5.215 1 97.56 95 CYS A C 1
ATOM 684 O O . CYS A 1 95 ? -11.133 0.533 -4.777 1 97.56 95 CYS A O 1
ATOM 686 N N . ARG A 1 96 ? -10.594 -0.946 -6.312 1 97.56 96 ARG A N 1
ATOM 687 C CA . ARG A 1 96 ? -9.82 -0.019 -7.129 1 97.56 96 ARG A CA 1
ATOM 688 C C . ARG A 1 96 ? -10.672 1.167 -7.57 1 97.56 96 ARG A C 1
ATOM 690 O O . ARG A 1 96 ? -10.211 2.311 -7.547 1 97.56 96 ARG A O 1
ATOM 697 N N . ARG A 1 97 ? -11.836 0.887 -7.953 1 96.75 97 ARG A N 1
ATOM 698 C CA . ARG A 1 97 ? -12.734 1.944 -8.406 1 96.75 97 ARG A CA 1
ATOM 699 C C . ARG A 1 97 ? -12.984 2.965 -7.305 1 96.75 97 ARG A C 1
ATOM 701 O O . ARG A 1 97 ? -12.906 4.172 -7.539 1 96.75 97 ARG A O 1
ATOM 708 N N . LEU A 1 98 ? -13.289 2.49 -6.168 1 95.81 98 LEU A N 1
ATOM 709 C CA . LEU A 1 98 ? -13.547 3.389 -5.047 1 95.81 98 LEU A CA 1
ATOM 710 C C . LEU A 1 98 ? -12.297 4.191 -4.695 1 95.81 98 LEU A C 1
ATOM 712 O O . LEU A 1 98 ? -12.391 5.391 -4.41 1 95.81 98 LEU A O 1
ATOM 716 N N . ALA A 1 99 ? -11.195 3.5 -4.688 1 95.44 99 ALA A N 1
ATOM 717 C CA . ALA A 1 99 ? -9.93 4.18 -4.398 1 95.44 99 ALA A CA 1
ATOM 718 C C . ALA A 1 99 ? -9.672 5.297 -5.406 1 95.44 99 ALA A C 1
ATOM 720 O O . ALA A 1 99 ? -9.219 6.383 -5.035 1 95.44 99 ALA A O 1
ATOM 721 N N . ARG A 1 100 ? -9.953 5.105 -6.672 1 94.19 100 ARG A N 1
ATOM 722 C CA . ARG A 1 100 ? -9.719 6.082 -7.73 1 94.19 100 ARG A CA 1
ATOM 723 C C . ARG A 1 100 ? -10.703 7.238 -7.641 1 94.19 100 ARG A C 1
ATOM 725 O O . ARG A 1 100 ? -10.375 8.375 -7.988 1 94.19 100 ARG A O 1
ATOM 732 N N . GLU A 1 101 ? -11.875 6.961 -7.172 1 93.38 101 GLU A N 1
ATOM 733 C CA . GLU A 1 101 ? -12.898 7.996 -7.023 1 93.38 101 GLU A CA 1
ATOM 734 C C . GLU A 1 101 ? -12.492 9.023 -5.969 1 93.38 101 GLU A C 1
ATOM 736 O O . GLU A 1 101 ? -12.75 10.219 -6.129 1 93.38 101 GLU A O 1
ATOM 741 N N . ASN A 1 102 ? -11.906 8.617 -4.914 1 92.88 102 ASN A N 1
ATOM 742 C CA . ASN A 1 102 ? -11.414 9.492 -3.854 1 92.88 102 ASN A CA 1
ATOM 743 C C . ASN A 1 102 ? -10.133 8.945 -3.23 1 92.88 102 ASN A C 1
ATOM 745 O O . ASN A 1 102 ? -10.164 8.359 -2.146 1 92.88 102 ASN A O 1
ATOM 749 N N . PRO A 1 103 ? -9.047 9.211 -3.902 1 92.44 103 PRO A N 1
ATOM 750 C CA . PRO A 1 103 ? -7.758 8.688 -3.443 1 92.44 103 PRO A CA 1
ATOM 751 C C . PRO A 1 103 ? -7.402 9.141 -2.031 1 92.44 103 PRO A C 1
ATOM 753 O O . PRO A 1 103 ? -6.762 8.398 -1.282 1 92.44 103 PRO A O 1
ATOM 756 N N . HIS A 1 104 ? -7.793 10.32 -1.642 1 88.88 104 HIS A N 1
ATOM 757 C CA . HIS A 1 104 ? -7.457 10.836 -0.318 1 88.88 104 HIS A CA 1
ATOM 758 C C . HIS A 1 104 ? -8.25 10.109 0.768 1 88.88 104 HIS A C 1
ATOM 760 O O . HIS A 1 104 ? -7.73 9.875 1.862 1 88.88 104 HIS A O 1
ATOM 766 N N . LEU A 1 105 ? -9.516 9.812 0.477 1 91.75 105 LEU A N 1
ATOM 767 C CA . LEU A 1 105 ? -10.289 9.016 1.417 1 91.75 105 LEU A CA 1
ATOM 768 C C . LEU A 1 105 ? -9.672 7.629 1.586 1 91.75 105 LEU A C 1
ATOM 770 O O . LEU A 1 105 ? -9.562 7.125 2.707 1 91.75 105 LEU A O 1
ATOM 774 N N . TYR A 1 106 ? -9.266 7.02 0.484 1 92.56 106 TYR A N 1
ATOM 775 C CA . TYR A 1 106 ? -8.633 5.707 0.533 1 92.56 106 TYR A CA 1
ATOM 776 C C . TYR A 1 106 ? -7.375 5.738 1.397 1 92.56 106 TYR A C 1
ATOM 778 O O . TYR A 1 106 ? -7.145 4.836 2.205 1 92.56 106 TYR A O 1
ATOM 786 N N . ASP A 1 107 ? -6.605 6.73 1.216 1 88.81 107 ASP A N 1
ATOM 787 C CA . ASP A 1 107 ? -5.395 6.91 2.01 1 88.81 107 ASP A CA 1
ATOM 788 C C . ASP A 1 107 ? -5.727 7.059 3.492 1 88.81 107 ASP A C 1
ATOM 790 O O . ASP A 1 107 ? -5.043 6.496 4.348 1 88.81 107 ASP A O 1
ATOM 794 N N . LEU A 1 108 ? -6.742 7.824 3.734 1 87.75 108 LEU A N 1
ATOM 795 C CA . LEU A 1 108 ? -7.176 8.031 5.113 1 87.75 108 LEU A CA 1
ATOM 796 C C . LEU A 1 108 ? -7.59 6.715 5.758 1 87.75 108 LEU A C 1
ATOM 798 O O . LEU A 1 108 ? -7.316 6.48 6.938 1 87.75 108 LEU A O 1
ATOM 802 N N . MET A 1 109 ? -8.211 5.863 4.996 1 91 109 MET A N 1
ATOM 803 C CA . MET A 1 109 ? -8.703 4.578 5.48 1 91 109 MET A CA 1
ATOM 804 C C . MET A 1 109 ? -7.539 3.654 5.836 1 91 109 MET A C 1
ATOM 806 O O . MET A 1 109 ? -7.582 2.959 6.852 1 91 109 MET A O 1
ATOM 810 N N . PHE A 1 110 ? -6.48 3.713 5.016 1 87.75 110 PHE A N 1
ATOM 811 C CA . PHE A 1 110 ? -5.473 2.668 5.148 1 87.75 110 PHE A CA 1
ATOM 812 C C . PHE A 1 110 ? -4.102 3.27 5.438 1 87.75 110 PHE A C 1
ATOM 814 O O . PHE A 1 110 ? -3.162 2.551 5.785 1 87.75 110 PHE A O 1
ATOM 821 N N . GLY A 1 111 ? -3.939 4.52 5.223 1 76 111 GLY A N 1
ATOM 822 C CA . GLY A 1 111 ? -2.639 5.172 5.242 1 76 111 GLY A CA 1
ATOM 823 C C . GLY A 1 111 ? -2.121 5.434 6.645 1 76 111 GLY A C 1
ATOM 824 O O . GLY A 1 111 ? -2.906 5.617 7.574 1 76 111 GLY A O 1
ATOM 825 N N . LEU A 1 112 ? -0.782 5.406 6.723 1 64.12 112 LEU A N 1
ATOM 826 C CA . LEU A 1 112 ? -0.088 5.586 7.996 1 64.12 112 LEU A CA 1
ATOM 827 C C . LEU A 1 112 ? -0.056 7.055 8.391 1 64.12 112 LEU A C 1
ATOM 829 O O . LEU A 1 112 ? -0.25 7.391 9.562 1 64.12 112 LEU A O 1
ATOM 833 N N . SER A 1 113 ? 0.232 7.855 7.465 1 59.91 113 SER A N 1
ATOM 834 C CA . SER A 1 113 ? 0.518 9.242 7.809 1 59.91 113 SER A CA 1
ATOM 835 C C . SER A 1 113 ? -0.702 9.922 8.422 1 59.91 113 SER A C 1
ATOM 837 O O . SER A 1 113 ? -0.583 10.648 9.414 1 59.91 113 SER A O 1
ATOM 839 N N . ILE A 1 114 ? -1.789 9.758 7.855 1 60.16 114 ILE A N 1
ATOM 840 C CA . ILE A 1 114 ? -2.965 10.453 8.383 1 60.16 114 ILE A CA 1
ATOM 841 C C . ILE A 1 114 ? -3.285 9.93 9.781 1 60.16 114 ILE A C 1
ATOM 843 O O . ILE A 1 114 ? -3.66 10.703 10.664 1 60.16 114 ILE A O 1
ATOM 847 N N . ARG A 1 115 ? -2.959 8.727 9.922 1 59.78 115 ARG A N 1
ATOM 848 C CA . ARG A 1 115 ? -3.219 8.148 11.234 1 59.78 115 ARG A CA 1
ATOM 849 C C . ARG A 1 115 ? -2.287 8.742 12.289 1 59.78 115 ARG A C 1
ATOM 851 O O . ARG A 1 115 ? -2.699 8.984 13.422 1 59.78 115 ARG A O 1
ATOM 858 N N . ALA A 1 116 ? -1.183 9 11.781 1 60.16 116 ALA A N 1
ATOM 859 C CA . ALA A 1 116 ? -0.198 9.547 12.711 1 60.16 116 ALA A CA 1
ATOM 860 C C . ALA A 1 116 ? -0.467 11.023 12.984 1 60.16 116 ALA A C 1
ATOM 862 O O . ALA A 1 116 ? -0.192 11.516 14.078 1 60.16 116 ALA A O 1
ATOM 863 N N . THR A 1 117 ? -0.956 11.648 11.977 1 62.78 117 THR A N 1
ATOM 864 C CA . THR A 1 117 ? -1.21 13.078 12.102 1 62.78 117 THR A CA 1
ATOM 865 C C . THR A 1 117 ? -2.408 13.344 13.008 1 62.78 117 THR A C 1
ATOM 867 O O . THR A 1 117 ? -2.414 14.312 13.773 1 62.78 117 THR A O 1
ATOM 870 N N . TYR A 1 118 ? -3.326 12.5 12.961 1 59.94 118 TYR A N 1
ATOM 871 C CA . TYR A 1 118 ? -4.57 12.773 13.672 1 59.94 118 TYR A CA 1
ATOM 872 C C . TYR A 1 118 ? -4.75 11.828 14.852 1 59.94 118 TYR A C 1
ATOM 874 O O . TYR A 1 118 ? -5.859 11.68 15.375 1 59.94 118 TYR A O 1
ATOM 882 N N . ARG A 1 119 ? -3.732 11.023 15.016 1 54.5 119 ARG A N 1
ATOM 883 C CA . ARG A 1 119 ? -3.883 10.125 16.156 1 54.5 119 ARG A CA 1
ATOM 884 C C . ARG A 1 119 ? -4.223 10.898 17.422 1 54.5 119 ARG A C 1
ATOM 886 O O . ARG A 1 119 ? -3.584 11.906 17.734 1 54.5 119 ARG A O 1
ATOM 893 N N . PRO A 1 120 ? -5.406 10.602 17.906 1 45.16 120 PRO A N 1
ATOM 894 C CA . PRO A 1 120 ? -5.672 11.211 19.203 1 45.16 120 PRO A CA 1
ATOM 895 C C . PRO A 1 120 ? -4.508 11.055 20.188 1 45.16 120 PRO A C 1
ATOM 897 O O . PRO A 1 120 ? -3.803 10.039 20.156 1 45.16 120 PRO A O 1
ATOM 900 N N . LEU A 1 121 ? -3.904 12.258 20.625 1 40.78 121 LEU A N 1
ATOM 901 C CA . LEU A 1 121 ? -2.887 12.227 21.672 1 40.78 121 LEU A CA 1
ATOM 902 C C . LEU A 1 121 ? -3.107 11.039 22.594 1 40.78 121 LEU A C 1
ATOM 904 O O . LEU A 1 121 ? -2.176 10.281 22.875 1 40.78 121 LEU A O 1
ATOM 908 N N . GLU A 1 122 ? -3.551 11.406 23.938 1 37.19 122 GLU A N 1
ATOM 909 C CA . GLU A 1 122 ? -3.656 10.656 25.188 1 37.19 122 GLU A CA 1
ATOM 910 C C . GLU A 1 122 ? -4.586 9.453 25.031 1 37.19 122 GLU A C 1
ATOM 912 O O . GLU A 1 122 ? -4.754 8.672 25.969 1 37.19 122 GLU A O 1
ATOM 917 N N . SER A 1 123 ? -5.68 9.688 24.406 1 37.78 123 SER A N 1
ATOM 918 C CA . SER A 1 123 ? -6.66 8.688 24.828 1 37.78 123 SER A CA 1
ATOM 919 C C . SER A 1 123 ? -6.18 7.277 24.516 1 37.78 123 SER A C 1
ATOM 921 O O . SER A 1 123 ? -5.73 6.996 23.406 1 37.78 123 SER A O 1
ATOM 923 N N . ASP A 1 124 ? -5.691 6.695 25.469 1 38.44 124 ASP A N 1
ATOM 924 C CA . ASP A 1 124 ? -5.234 5.371 25.875 1 38.44 124 ASP A CA 1
ATOM 925 C C . ASP A 1 124 ? -5.867 4.285 25.016 1 38.44 124 ASP A C 1
ATOM 927 O O . ASP A 1 124 ? -5.5 3.111 25.109 1 38.44 124 ASP A O 1
ATOM 931 N N . VAL A 1 125 ? -7.285 4.438 24.859 1 32.72 125 VAL A N 1
ATOM 932 C CA . VAL A 1 125 ? -7.891 3.209 24.359 1 32.72 125 VAL A CA 1
ATOM 933 C C . VAL A 1 125 ? -7.535 3.018 22.891 1 32.72 125 VAL A C 1
ATOM 935 O O . VAL A 1 125 ? -8.078 3.701 22.016 1 32.72 125 VAL A O 1
ATOM 938 N N . ARG A 1 126 ? -6.348 3.203 22.453 1 39.84 126 ARG A N 1
ATOM 939 C CA . ARG A 1 126 ? -6.09 2.543 21.188 1 39.84 126 ARG A CA 1
ATOM 940 C C . ARG A 1 126 ? -7.203 1.56 20.844 1 39.84 126 ARG A C 1
ATOM 942 O O . ARG A 1 126 ? -7.277 0.473 21.422 1 39.84 126 ARG A O 1
ATOM 949 N N . LEU A 1 127 ? -8.445 1.91 20.812 1 37.22 127 LEU A N 1
ATOM 950 C CA . L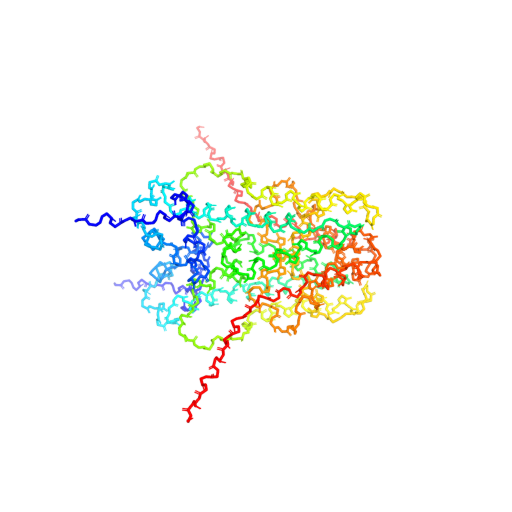EU A 1 127 ? -9.289 0.804 20.375 1 37.22 127 LEU A CA 1
ATOM 951 C C . LEU A 1 127 ? -8.531 -0.118 19.438 1 37.22 127 LEU A C 1
ATOM 953 O O . LEU A 1 127 ? -8.234 0.264 18.297 1 37.22 127 LEU A O 1
ATOM 957 N N . SER A 1 128 ? -7.543 -0.71 19.844 1 46.5 128 SER A N 1
ATOM 958 C CA . SER A 1 128 ? -6.906 -1.917 19.328 1 46.5 128 SER A CA 1
ATOM 959 C C . SER A 1 128 ? -7.871 -2.725 18.469 1 46.5 128 SER A C 1
ATOM 961 O O . SER A 1 128 ? -9.055 -2.846 18.797 1 46.5 128 SER A O 1
ATOM 963 N N . GLY A 1 129 ? -7.875 -2.49 17.234 1 62.25 129 GLY A N 1
ATOM 964 C CA . GLY A 1 129 ? -8.594 -3.373 16.328 1 62.25 129 GLY A CA 1
ATOM 965 C C . GLY A 1 129 ? -9.297 -2.631 15.211 1 62.25 129 GLY A C 1
ATOM 966 O O . GLY A 1 129 ? -9.258 -1.4 15.156 1 62.25 129 GLY A O 1
ATOM 967 N N . HIS A 1 130 ? -9.648 -3.318 14.352 1 80 130 HIS A N 1
ATOM 968 C CA . HIS A 1 130 ? -10.414 -2.857 13.203 1 80 130 HIS A CA 1
ATOM 969 C C . HIS A 1 130 ? -11.812 -2.406 13.609 1 80 130 HIS A C 1
ATOM 971 O O . HIS A 1 130 ? -12.398 -2.965 14.539 1 80 130 HIS A O 1
ATOM 977 N N . SER A 1 131 ? -12.289 -1.201 13.219 1 87.56 131 SER A N 1
ATOM 978 C CA . SER A 1 131 ? -13.672 -0.761 13.414 1 87.56 131 SER A CA 1
ATOM 979 C C . SER A 1 131 ? -14.656 -1.796 12.891 1 87.56 131 SER A C 1
ATOM 981 O O . SER A 1 131 ? -14.281 -2.701 12.141 1 87.56 131 SER A O 1
ATOM 983 N N . LEU A 1 132 ? -15.875 -1.679 13.336 1 91.12 132 LEU A N 1
ATOM 984 C CA . LEU A 1 132 ? -16.938 -2.547 12.828 1 91.12 132 LEU A CA 1
ATOM 985 C C . LEU A 1 132 ? -17.094 -2.383 11.32 1 91.12 132 LEU A C 1
ATOM 987 O O . LEU A 1 132 ? -17.297 -3.365 10.602 1 91.12 132 LEU A O 1
ATOM 991 N N . ALA A 1 133 ? -17 -1.105 10.828 1 93.75 133 ALA A N 1
ATOM 992 C CA . ALA A 1 133 ? -17.141 -0.836 9.398 1 93.75 133 ALA A CA 1
ATOM 993 C C . ALA A 1 133 ? -16.078 -1.577 8.594 1 93.75 133 ALA A C 1
ATOM 995 O O . ALA A 1 133 ? -16.375 -2.182 7.562 1 93.75 133 ALA A O 1
ATOM 996 N N . PHE A 1 134 ? -14.898 -1.597 9.086 1 93.94 134 PHE A N 1
ATOM 997 C CA . PHE A 1 134 ? -13.82 -2.35 8.453 1 93.94 134 PHE A CA 1
ATOM 998 C C . PHE A 1 134 ? -14.133 -3.842 8.453 1 93.94 134 PHE A C 1
ATOM 1000 O O . PHE A 1 134 ? -14.031 -4.504 7.418 1 93.94 134 PHE A O 1
ATOM 1007 N N . ARG A 1 135 ? -14.492 -4.328 9.594 1 94.06 135 ARG A N 1
ATOM 1008 C CA . ARG A 1 135 ? -14.727 -5.762 9.75 1 94.06 135 ARG A CA 1
ATOM 1009 C C . ARG A 1 135 ? -15.828 -6.246 8.82 1 94.06 135 ARG A C 1
ATOM 1011 O O . ARG A 1 135 ? -15.727 -7.324 8.227 1 94.06 135 ARG A O 1
ATOM 1018 N N . GLU A 1 136 ? -16.797 -5.477 8.68 1 95.25 136 GLU A N 1
ATOM 1019 C CA . GLU A 1 136 ? -17.922 -5.852 7.824 1 95.25 136 GLU A CA 1
ATOM 1020 C C . GLU A 1 136 ? -17.516 -5.863 6.352 1 95.25 136 GLU A C 1
ATOM 1022 O O . GLU A 1 136 ? -17.891 -6.77 5.605 1 95.25 136 GLU A O 1
ATOM 1027 N N . ALA A 1 137 ? -16.766 -4.891 5.961 1 96.25 137 ALA A N 1
ATOM 1028 C CA . ALA A 1 137 ? -16.266 -4.871 4.586 1 96.25 137 ALA A CA 1
ATOM 1029 C C . ALA A 1 137 ? -15.328 -6.043 4.328 1 96.25 137 ALA A C 1
ATOM 1031 O O . ALA A 1 137 ? -15.453 -6.738 3.318 1 96.25 137 ALA A O 1
ATOM 1032 N N . TYR A 1 138 ? -14.461 -6.266 5.285 1 95.94 138 TYR A N 1
ATOM 1033 C CA . TYR A 1 138 ? -13.453 -7.305 5.129 1 95.94 138 TYR A CA 1
ATOM 1034 C C . TYR A 1 138 ? -14.086 -8.695 5.172 1 95.94 138 TYR A C 1
ATOM 1036 O O . TYR A 1 138 ? -13.602 -9.625 4.523 1 95.94 138 TYR A O 1
ATOM 1044 N N . ALA A 1 139 ? -15.172 -8.836 5.918 1 96.62 139 ALA A N 1
ATOM 1045 C CA . ALA A 1 139 ? -15.883 -10.102 5.992 1 96.62 139 ALA A CA 1
ATOM 1046 C C . ALA A 1 139 ? -16.359 -10.555 4.609 1 96.62 139 ALA A C 1
ATOM 1048 O O . ALA A 1 139 ? -16.406 -11.75 4.328 1 96.62 139 ALA A O 1
ATOM 1049 N N . ARG A 1 140 ? -16.625 -9.625 3.752 1 96.94 140 ARG A N 1
ATOM 1050 C CA . ARG A 1 140 ? -17.031 -9.961 2.391 1 96.94 140 ARG A CA 1
ATOM 1051 C C . ARG A 1 140 ? -15.867 -10.57 1.611 1 96.94 140 ARG A C 1
ATOM 1053 O O . ARG A 1 140 ? -16.062 -11.469 0.795 1 96.94 140 ARG A O 1
ATOM 1060 N N . VAL A 1 141 ? -14.719 -10.078 1.808 1 97.31 141 VAL A N 1
ATOM 1061 C CA . VAL A 1 141 ? -13.523 -10.609 1.166 1 97.31 141 VAL A CA 1
ATOM 1062 C C . VAL A 1 141 ? -13.234 -12.016 1.688 1 97.31 141 VAL A C 1
ATOM 1064 O O . VAL A 1 141 ? -12.984 -12.938 0.907 1 97.31 141 VAL A O 1
ATOM 1067 N N . ILE A 1 142 ? -13.328 -12.18 3.002 1 97.44 142 ILE A N 1
ATOM 1068 C CA . ILE A 1 142 ? -13.102 -13.477 3.621 1 97.44 142 ILE A CA 1
ATOM 1069 C C . ILE A 1 142 ? -14.102 -14.492 3.078 1 97.44 142 ILE A C 1
ATOM 1071 O O . ILE A 1 142 ? -13.734 -15.633 2.768 1 97.44 142 ILE A O 1
ATOM 1075 N N . HIS A 1 143 ? -15.312 -14.07 2.994 1 97.5 143 HIS A N 1
ATOM 1076 C CA . HIS A 1 143 ? -16.359 -14.938 2.473 1 97.5 143 HIS A CA 1
ATOM 1077 C C . HIS A 1 143 ? -16.047 -15.383 1.047 1 97.5 143 HIS A C 1
ATOM 1079 O O . HIS A 1 143 ? -16.188 -16.562 0.716 1 97.5 143 HIS A O 1
ATOM 1085 N N . ALA A 1 144 ? -15.656 -14.477 0.222 1 96.94 144 ALA A N 1
ATOM 1086 C CA . ALA A 1 144 ? -15.305 -14.805 -1.156 1 96.94 144 ALA A CA 1
ATOM 1087 C C . ALA A 1 144 ? -14.125 -15.773 -1.205 1 96.94 144 ALA A C 1
ATOM 1089 O O . ALA A 1 144 ? -14.102 -16.688 -2.029 1 96.94 144 ALA A O 1
ATOM 1090 N N . CYS A 1 145 ? -13.156 -15.594 -0.36 1 97.44 145 CYS A N 1
ATOM 1091 C CA . CYS A 1 145 ? -12.008 -16.484 -0.292 1 97.44 145 CYS A CA 1
ATOM 1092 C C . CYS A 1 145 ? -12.422 -17.875 0.187 1 97.44 145 CYS A C 1
ATOM 1094 O O . CYS A 1 145 ? -11.914 -18.891 -0.299 1 97.44 145 CYS A O 1
ATOM 1096 N N . ALA A 1 146 ? -13.312 -17.891 1.156 1 97.69 146 ALA A N 1
ATOM 1097 C CA . ALA A 1 146 ? -13.836 -19.172 1.631 1 97.69 146 ALA A CA 1
ATOM 1098 C C . ALA A 1 146 ? -14.531 -19.922 0.504 1 97.69 146 ALA A C 1
ATOM 1100 O O . ALA A 1 146 ? -14.383 -21.141 0.383 1 97.69 146 ALA A O 1
ATOM 1101 N N . ARG A 1 147 ? -15.273 -19.234 -0.293 1 97.12 147 ARG A N 1
ATOM 1102 C CA . ARG A 1 147 ? -15.93 -19.859 -1.444 1 97.12 147 ARG A CA 1
ATOM 1103 C C . ARG A 1 147 ? -14.898 -20.406 -2.424 1 97.12 147 ARG A C 1
ATOM 1105 O O . ARG A 1 147 ? -15.078 -21.5 -2.973 1 97.12 147 ARG A O 1
ATOM 1112 N N . LEU A 1 148 ? -13.867 -19.656 -2.678 1 97 148 LEU A N 1
ATOM 1113 C CA . LEU A 1 148 ? -12.805 -20.109 -3.562 1 97 148 LEU A CA 1
ATOM 1114 C C . LEU A 1 148 ? -12.203 -21.422 -3.055 1 97 148 LEU A C 1
ATOM 1116 O O . LEU A 1 148 ? -12.086 -22.391 -3.812 1 97 148 LEU A O 1
ATOM 1120 N N . VAL A 1 149 ? -11.906 -21.469 -1.789 1 96.31 149 VAL A N 1
ATOM 1121 C CA . VAL A 1 149 ? -11.281 -22.641 -1.176 1 96.31 149 VAL A CA 1
ATOM 1122 C C . VAL A 1 149 ? -12.234 -23.828 -1.243 1 96.31 149 VAL A C 1
ATOM 1124 O O . VAL A 1 149 ? -11.82 -24.953 -1.563 1 96.31 149 VAL A O 1
ATOM 1127 N N . SER A 1 150 ? -13.469 -23.578 -1.037 1 96 150 SER A N 1
ATOM 1128 C CA . SER A 1 150 ? -14.461 -24.641 -0.987 1 96 150 SER A CA 1
ATOM 1129 C C . SER A 1 150 ? -14.82 -25.141 -2.387 1 96 150 SER A C 1
ATOM 1131 O O . SER A 1 150 ? -15.398 -26.219 -2.545 1 96 150 SER A O 1
ATOM 1133 N N . SER A 1 151 ? -14.523 -24.375 -3.383 1 94.88 151 SER A N 1
ATOM 1134 C CA . SER A 1 151 ? -14.898 -24.688 -4.758 1 94.88 151 SER A CA 1
ATOM 1135 C C . SER A 1 151 ? -14.055 -25.844 -5.297 1 94.88 151 SER A C 1
ATOM 1137 O O . SER A 1 151 ? -14.406 -26.453 -6.312 1 94.88 151 SER A O 1
ATOM 1139 N N . GLY A 1 152 ? -12.891 -26.062 -4.672 1 92.31 152 GLY A N 1
ATOM 1140 C CA . GLY A 1 152 ? -11.984 -27.094 -5.148 1 92.31 152 GLY A CA 1
ATOM 1141 C C . GLY A 1 152 ? -11.062 -26.625 -6.254 1 92.31 152 GLY A C 1
ATOM 1142 O O . GLY A 1 152 ? -10.195 -27.375 -6.715 1 92.31 152 GLY A O 1
ATOM 1143 N N . ARG A 1 153 ? -11.18 -25.406 -6.633 1 92.38 153 ARG A N 1
ATOM 1144 C CA . ARG A 1 153 ? -10.336 -24.812 -7.668 1 92.38 153 ARG A CA 1
ATOM 1145 C C . ARG A 1 153 ? -8.906 -24.625 -7.168 1 92.38 153 ARG A C 1
ATOM 1147 O O . ARG A 1 153 ? -7.969 -24.578 -7.969 1 92.38 153 ARG A O 1
ATOM 1154 N N . VAL A 1 154 ? -8.828 -24.438 -5.867 1 94 154 VAL A N 1
ATOM 1155 C CA . VAL A 1 154 ? -7.504 -24.203 -5.289 1 94 154 VAL A CA 1
ATOM 1156 C C . VAL A 1 154 ? -7.262 -25.203 -4.152 1 94 154 VAL A C 1
ATOM 1158 O O . VAL A 1 154 ? -8.188 -25.875 -3.703 1 94 154 VAL A O 1
ATOM 1161 N N . GLU A 1 155 ? -6.023 -25.281 -3.74 1 93.56 155 GLU A N 1
ATOM 1162 C CA . GLU A 1 155 ? -5.684 -26.141 -2.611 1 93.56 155 GLU A CA 1
ATOM 1163 C C . GLU A 1 155 ? -6.293 -25.625 -1.314 1 93.56 155 GLU A C 1
ATOM 1165 O O . GLU A 1 155 ? -6.543 -24.422 -1.182 1 93.56 155 GLU A O 1
ATOM 1170 N N . PRO A 1 156 ? -6.543 -26.516 -0.385 1 92.56 156 PRO A N 1
ATOM 1171 C CA . PRO A 1 156 ? -7.105 -26.078 0.898 1 92.56 156 PRO A CA 1
ATOM 1172 C C . PRO A 1 156 ? -6.191 -25.109 1.648 1 92.56 156 PRO A C 1
ATOM 1174 O O . PRO A 1 156 ? -4.988 -25.359 1.764 1 92.56 156 PRO A O 1
ATOM 1177 N N . HIS A 1 157 ? -6.754 -24.078 2.084 1 94.38 157 HIS A N 1
ATOM 1178 C CA . HIS A 1 157 ? -6.102 -23.047 2.863 1 94.38 157 HIS A CA 1
ATOM 1179 C C . HIS A 1 157 ? -7.082 -22.359 3.814 1 94.38 157 HIS A C 1
ATOM 1181 O O . HIS A 1 157 ? -8.297 -22.438 3.613 1 94.38 157 HIS A O 1
ATOM 1187 N N . ALA A 1 158 ? -6.496 -21.812 4.887 1 95.31 158 ALA A N 1
ATOM 1188 C CA . ALA A 1 158 ? -7.336 -20.938 5.688 1 95.31 158 ALA A CA 1
ATOM 1189 C C . ALA A 1 158 ? -7.762 -19.703 4.887 1 95.31 158 ALA A C 1
ATOM 1191 O O . ALA A 1 158 ? -6.922 -19 4.312 1 95.31 158 ALA A O 1
ATOM 1192 N N . PRO A 1 159 ? -9.062 -19.438 4.797 1 96.69 159 PRO A N 1
ATOM 1193 C CA . PRO A 1 159 ? -9.531 -18.297 4.004 1 96.69 159 PRO A CA 1
ATOM 1194 C C . PRO A 1 159 ? -8.891 -16.969 4.43 1 96.69 159 PRO A C 1
ATOM 1196 O O . PRO A 1 159 ? -8.68 -16.078 3.6 1 96.69 159 PRO A O 1
ATOM 1199 N N . GLU A 1 160 ? -8.531 -16.812 5.703 1 96 160 GLU A N 1
ATOM 1200 C CA . GLU A 1 160 ? -7.934 -15.578 6.223 1 96 160 GLU A CA 1
ATOM 1201 C C . GLU A 1 160 ? -6.562 -15.328 5.605 1 96 160 GLU A C 1
ATOM 1203 O O . GLU A 1 160 ? -6.188 -14.18 5.352 1 96 160 GLU A O 1
ATOM 1208 N N . VAL A 1 161 ? -5.879 -16.422 5.383 1 95.25 161 VAL A N 1
ATOM 1209 C CA . VAL A 1 161 ? -4.551 -16.297 4.793 1 95.25 161 VAL A CA 1
ATOM 1210 C C . VAL A 1 161 ? -4.672 -15.93 3.316 1 95.25 161 VAL A C 1
ATOM 1212 O O . VAL A 1 161 ? -3.939 -15.07 2.82 1 95.25 161 VAL A O 1
ATOM 1215 N N . VAL A 1 162 ? -5.598 -16.547 2.648 1 96.44 162 VAL A N 1
ATOM 1216 C CA . VAL A 1 162 ? -5.863 -16.234 1.248 1 96.44 162 VAL A CA 1
ATOM 1217 C C . VAL A 1 162 ? -6.266 -14.773 1.109 1 96.44 162 VAL A C 1
ATOM 1219 O O . VAL A 1 162 ? -5.75 -14.062 0.248 1 96.44 162 VAL A O 1
ATOM 1222 N N . ALA A 1 163 ? -7.105 -14.336 2.025 1 97.31 163 ALA A N 1
ATOM 1223 C CA . ALA A 1 163 ? -7.605 -12.961 2.006 1 97.31 163 ALA A CA 1
ATOM 1224 C C . ALA A 1 163 ? -6.477 -11.969 2.26 1 97.31 163 ALA A C 1
ATOM 1226 O O . ALA A 1 163 ? -6.422 -10.914 1.624 1 97.31 163 ALA A O 1
ATOM 1227 N N . ALA A 1 164 ? -5.609 -12.305 3.186 1 96.81 164 ALA A N 1
ATOM 1228 C CA . ALA A 1 164 ? -4.496 -11.422 3.51 1 96.81 164 ALA A CA 1
ATOM 1229 C C . ALA A 1 164 ? -3.562 -11.25 2.312 1 96.81 164 ALA A C 1
ATOM 1231 O O . ALA A 1 164 ? -3.094 -10.148 2.033 1 96.81 164 ALA A O 1
ATOM 1232 N N . GLN A 1 165 ? -3.299 -12.312 1.603 1 96.62 165 GLN A N 1
ATOM 1233 C CA . GLN A 1 165 ? -2.457 -12.242 0.412 1 96.62 165 GLN A CA 1
ATOM 1234 C C . GLN A 1 165 ? -3.137 -11.445 -0.697 1 96.62 165 GLN A C 1
ATOM 1236 O O . GLN A 1 165 ? -2.508 -10.594 -1.33 1 96.62 165 GLN A O 1
ATOM 1241 N N . LEU A 1 166 ? -4.406 -11.727 -0.856 1 96.62 166 LEU A N 1
ATOM 1242 C CA . LEU A 1 166 ? -5.184 -10.992 -1.847 1 96.62 166 LEU A CA 1
ATOM 1243 C C . LEU A 1 166 ? -5.184 -9.5 -1.536 1 96.62 166 LEU A C 1
ATOM 1245 O O . LEU A 1 166 ? -4.93 -8.672 -2.42 1 96.62 166 LEU A O 1
ATOM 1249 N N . TRP A 1 167 ? -5.477 -9.18 -0.278 1 96.31 167 TRP A N 1
ATOM 1250 C CA . TRP A 1 167 ? -5.504 -7.793 0.16 1 96.31 167 TRP A CA 1
ATOM 1251 C C . TRP A 1 167 ? -4.152 -7.121 -0.072 1 96.31 167 TRP A C 1
ATOM 1253 O O . TRP A 1 167 ? -4.09 -5.98 -0.536 1 96.31 167 TRP A O 1
ATOM 1263 N N . SER A 1 168 ? -3.088 -7.832 0.165 1 96.69 168 SER A N 1
ATOM 1264 C CA . SER A 1 168 ? -1.745 -7.285 0.012 1 96.69 168 SER A CA 1
ATOM 1265 C C . SER A 1 168 ? -1.474 -6.883 -1.435 1 96.69 168 SER A C 1
ATOM 1267 O O . SER A 1 168 ? -1.033 -5.762 -1.701 1 96.69 16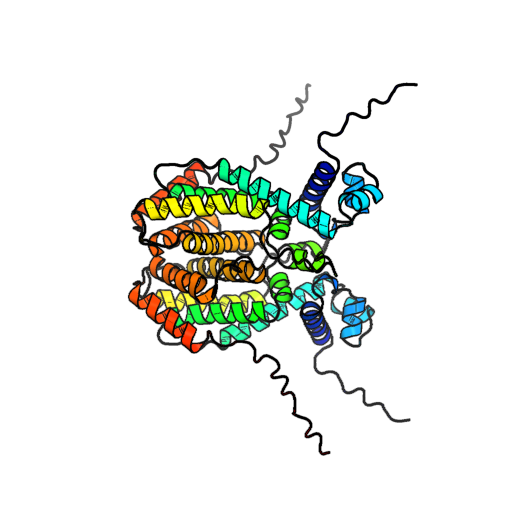8 SER A O 1
ATOM 1269 N N . TYR A 1 169 ? -1.718 -7.707 -2.389 1 95.38 169 TYR A N 1
ATOM 1270 C CA . TYR A 1 169 ? -1.328 -7.336 -3.744 1 95.38 169 TYR A CA 1
ATOM 1271 C C . TYR A 1 169 ? -2.297 -6.316 -4.332 1 95.38 169 TYR A C 1
ATOM 1273 O O . TYR A 1 169 ? -1.89 -5.422 -5.078 1 95.38 169 TYR A O 1
ATOM 1281 N N . VAL A 1 170 ? -3.652 -6.395 -3.936 1 97.44 170 VAL A N 1
ATOM 1282 C CA . VAL A 1 170 ? -4.625 -5.438 -4.457 1 97.44 170 VAL A CA 1
ATOM 1283 C C . VAL A 1 170 ? -4.336 -4.047 -3.895 1 97.44 170 VAL A C 1
ATOM 1285 O O . VAL A 1 170 ? -4.262 -3.07 -4.641 1 97.44 170 VAL A O 1
ATOM 1288 N N . HIS A 1 171 ? -4.207 -4.023 -2.598 1 96.25 171 HIS A N 1
ATOM 1289 C CA . HIS A 1 171 ? -3.881 -2.76 -1.945 1 96.25 171 HIS A CA 1
ATOM 1290 C C . HIS A 1 171 ? -2.568 -2.189 -2.471 1 96.25 171 HIS A C 1
ATOM 1292 O O . HIS A 1 171 ? -2.467 -0.988 -2.729 1 96.25 171 HIS A O 1
ATOM 1298 N N . GLY A 1 172 ? -1.562 -3.062 -2.588 1 96.88 172 GLY A N 1
ATOM 1299 C CA . GLY A 1 172 ? -0.286 -2.623 -3.131 1 96.88 172 GLY A CA 1
ATOM 1300 C C . GLY A 1 172 ? -0.397 -2.062 -4.535 1 96.88 172 GLY A C 1
ATOM 1301 O O . GLY A 1 172 ? 0.145 -0.995 -4.828 1 96.88 172 GLY A O 1
ATOM 1302 N N . PHE A 1 173 ? -1.108 -2.717 -5.422 1 97.31 173 PHE A N 1
ATOM 1303 C CA . PHE A 1 173 ? -1.317 -2.23 -6.781 1 97.31 173 PHE A CA 1
ATOM 1304 C C . PHE A 1 173 ? -2 -0.868 -6.77 1 97.31 173 PHE A C 1
ATOM 1306 O O . PHE A 1 173 ? -1.543 0.067 -7.43 1 97.31 173 PHE A O 1
ATOM 1313 N N . ILE A 1 174 ? -3.041 -0.776 -6.012 1 96.44 174 ILE A N 1
ATOM 1314 C CA . ILE A 1 174 ? -3.869 0.425 -6 1 96.44 174 ILE A CA 1
ATOM 1315 C C . ILE A 1 174 ? -3.049 1.612 -5.5 1 96.44 174 ILE A C 1
ATOM 1317 O O . ILE A 1 174 ? -3.053 2.68 -6.117 1 96.44 174 ILE A O 1
ATOM 1321 N N . THR A 1 175 ? -2.338 1.404 -4.41 1 93.69 175 THR A N 1
ATOM 1322 C CA . THR A 1 175 ? -1.59 2.514 -3.83 1 93.69 175 THR A CA 1
ATOM 1323 C C . THR A 1 175 ? -0.438 2.926 -4.742 1 93.69 175 THR A C 1
ATOM 1325 O O . THR A 1 175 ? -0.146 4.113 -4.887 1 93.69 175 THR A O 1
ATOM 1328 N N . LEU A 1 176 ? 0.203 1.97 -5.395 1 93.25 176 LEU A N 1
ATOM 1329 C CA . LEU A 1 176 ? 1.264 2.297 -6.34 1 93.25 176 LEU A CA 1
ATOM 1330 C C . LEU A 1 176 ? 0.697 2.988 -7.574 1 93.25 176 LEU A C 1
ATOM 1332 O O . LEU A 1 176 ? 1.305 3.924 -8.102 1 93.25 176 LEU A O 1
ATOM 1336 N N . GLU A 1 177 ? -0.439 2.559 -8.039 1 93.5 177 GLU A N 1
ATOM 1337 C CA . GLU A 1 177 ? -1.097 3.207 -9.164 1 93.5 177 GLU A CA 1
ATOM 1338 C C . GLU A 1 177 ? -1.471 4.648 -8.836 1 93.5 177 GLU A C 1
ATOM 1340 O O . GLU A 1 177 ? -1.188 5.566 -9.609 1 93.5 177 GLU A O 1
ATOM 1345 N N . LEU A 1 178 ? -2.086 4.836 -7.668 1 89.81 178 LEU A N 1
ATOM 1346 C CA . LEU A 1 178 ? -2.508 6.164 -7.242 1 89.81 178 LEU A CA 1
ATOM 1347 C C . LEU A 1 178 ? -1.306 7.09 -7.078 1 89.81 178 LEU A C 1
ATOM 1349 O O . LEU A 1 178 ? -1.404 8.297 -7.332 1 89.81 178 LEU A O 1
ATOM 1353 N N . GLY A 1 179 ? -0.187 6.523 -6.648 1 86.56 179 GLY A N 1
ATOM 1354 C CA . GLY A 1 179 ? 1.045 7.289 -6.516 1 86.56 179 GLY A CA 1
ATOM 1355 C C . GLY A 1 179 ? 1.769 7.484 -7.836 1 86.56 179 GLY A C 1
ATOM 1356 O O . GLY A 1 179 ? 2.893 7.992 -7.863 1 86.56 179 GLY A O 1
ATOM 1357 N N . GLU A 1 180 ? 1.204 6.957 -8.984 1 88.38 180 GLU A N 1
ATOM 1358 C CA . GLU A 1 180 ? 1.688 7.145 -10.344 1 88.38 180 GLU A CA 1
ATOM 1359 C C . GLU A 1 180 ? 2.977 6.363 -10.586 1 88.38 180 GLU A C 1
ATOM 1361 O O . GLU A 1 180 ? 3.805 6.758 -11.406 1 88.38 180 GLU A O 1
ATOM 1366 N N . HIS A 1 181 ? 3.109 5.359 -9.859 1 89.44 181 HIS A N 1
ATOM 1367 C CA . HIS A 1 181 ? 4.316 4.555 -10.008 1 89.44 181 HIS A CA 1
ATOM 1368 C C . HIS A 1 181 ? 4.191 3.584 -11.172 1 89.44 181 HIS A C 1
ATOM 1370 O O . HIS A 1 181 ? 5.164 2.914 -11.539 1 89.44 181 HIS A O 1
ATOM 1376 N N . PHE A 1 182 ? 3.021 3.533 -11.82 1 90.25 182 PHE A N 1
ATOM 1377 C CA . PHE A 1 182 ? 2.811 2.672 -12.977 1 90.25 182 PHE A CA 1
ATOM 1378 C C . PHE A 1 182 ? 2.566 3.502 -14.234 1 90.25 182 PHE A C 1
ATOM 1380 O O . PHE A 1 182 ? 1.949 3.027 -15.188 1 90.25 182 PHE A O 1
ATOM 1387 N N . ALA A 1 183 ? 3.072 4.738 -14.219 1 86.38 183 ALA A N 1
ATOM 1388 C CA . ALA A 1 183 ? 2.842 5.68 -15.312 1 86.38 183 ALA A CA 1
ATOM 1389 C C . ALA A 1 183 ? 3.494 5.191 -16.594 1 86.38 183 ALA A C 1
ATOM 1391 O O . ALA A 1 183 ? 3.102 5.602 -17.703 1 86.38 183 ALA A O 1
ATOM 1392 N N . GLU A 1 184 ? 4.449 4.293 -16.484 1 87.75 184 GLU A N 1
ATOM 1393 C CA . GLU A 1 184 ? 5.156 3.812 -17.672 1 87.75 184 GLU A CA 1
ATOM 1394 C C . GLU A 1 184 ? 4.355 2.736 -18.391 1 87.75 184 GLU A C 1
ATOM 1396 O O . GLU A 1 184 ? 4.652 2.4 -19.547 1 87.75 184 GLU A O 1
ATOM 1401 N N . PHE A 1 185 ? 3.404 2.193 -17.734 1 92.5 185 PHE A N 1
ATOM 1402 C CA . PHE A 1 185 ? 2.555 1.187 -18.359 1 92.5 185 PHE A CA 1
ATOM 1403 C C . PHE A 1 185 ? 1.397 1.84 -19.109 1 92.5 185 PHE A C 1
ATOM 1405 O O . PHE A 1 185 ? 0.774 2.775 -18.594 1 92.5 185 PHE A O 1
ATOM 1412 N N . ASP A 1 186 ? 1.097 1.348 -20.266 1 92.62 186 ASP A N 1
ATOM 1413 C CA . ASP A 1 186 ? -0.051 1.841 -21.016 1 92.62 186 ASP A CA 1
ATOM 1414 C C . ASP A 1 186 ? -1.36 1.514 -20.312 1 92.62 186 ASP A C 1
ATOM 1416 O O . ASP A 1 186 ? -2.268 2.346 -20.25 1 92.62 186 ASP A O 1
ATOM 1420 N N . ASP A 1 187 ? -1.495 0.384 -19.828 1 94.62 187 ASP A N 1
ATOM 1421 C CA . ASP A 1 187 ? -2.639 -0.116 -19.078 1 94.62 187 ASP A CA 1
ATOM 1422 C C . ASP A 1 187 ? -2.188 -1.007 -17.922 1 94.62 187 ASP A C 1
ATOM 1424 O O . ASP A 1 187 ? -2.018 -2.215 -18.094 1 94.62 187 ASP A O 1
ATOM 1428 N N . ALA A 1 188 ? -2.051 -0.395 -16.781 1 95.38 188 ALA A N 1
ATOM 1429 C CA . ALA A 1 188 ? -1.493 -1.097 -15.617 1 95.38 188 ALA A CA 1
ATOM 1430 C C . ALA A 1 188 ? -2.414 -2.225 -15.164 1 95.38 188 ALA A C 1
ATOM 1432 O O . ALA A 1 188 ? -1.957 -3.217 -14.594 1 95.38 188 ALA A O 1
ATOM 1433 N N . VAL A 1 189 ? -3.719 -2.084 -15.367 1 96.69 189 VAL A N 1
ATOM 1434 C CA . VAL A 1 189 ? -4.656 -3.137 -15 1 96.69 189 VAL A CA 1
ATOM 1435 C C . VAL A 1 189 ? -4.406 -4.379 -15.844 1 96.69 189 VAL A C 1
ATOM 1437 O O . VAL A 1 189 ? -4.277 -5.484 -15.32 1 96.69 189 VAL A O 1
ATOM 1440 N N . LEU A 1 190 ? -4.258 -4.199 -17.125 1 95.62 190 LEU A N 1
ATOM 1441 C CA . LEU A 1 190 ? -4.07 -5.312 -18.047 1 95.62 190 LEU A CA 1
ATOM 1442 C C . LEU A 1 190 ? -2.664 -5.887 -17.938 1 95.62 190 LEU A C 1
ATOM 1444 O O . LEU A 1 190 ? -2.469 -7.094 -18.078 1 95.62 190 LEU A O 1
ATOM 1448 N N . GLN A 1 191 ? -1.723 -5.02 -17.656 1 95.81 191 GLN A N 1
ATOM 1449 C CA . GLN A 1 191 ? -0.331 -5.449 -17.75 1 95.81 191 GLN A CA 1
ATOM 1450 C C . GLN A 1 191 ? 0.195 -5.918 -16.406 1 95.81 191 GLN A C 1
ATOM 1452 O O . GLN A 1 191 ? 1.166 -6.672 -16.328 1 95.81 191 GLN A O 1
ATOM 1457 N N . VAL A 1 192 ? -0.411 -5.473 -15.305 1 96.88 192 VAL A N 1
ATOM 1458 C CA . VAL A 1 192 ? 0.14 -5.762 -13.984 1 96.88 192 VAL A CA 1
ATOM 1459 C C . VAL A 1 192 ? -0.922 -6.434 -13.117 1 96.88 192 VAL A C 1
ATOM 1461 O O . VAL A 1 192 ? -0.759 -7.586 -12.703 1 96.88 192 VAL A O 1
ATOM 1464 N N . MET A 1 193 ? -2.08 -5.801 -12.953 1 97.44 193 MET A N 1
ATOM 1465 C CA . MET A 1 193 ? -3.074 -6.266 -11.992 1 97.44 193 MET A CA 1
ATOM 1466 C C . MET A 1 193 ? -3.645 -7.617 -12.406 1 97.44 193 MET A C 1
ATOM 1468 O O . MET A 1 193 ? -3.713 -8.547 -11.602 1 97.44 193 MET A O 1
ATOM 1472 N N . LEU A 1 194 ? -4.094 -7.707 -13.672 1 97.06 194 LEU A N 1
ATOM 1473 C CA . LEU A 1 194 ? -4.715 -8.93 -14.156 1 97.06 194 LEU A CA 1
ATOM 1474 C C . LEU A 1 194 ? -3.742 -10.102 -14.094 1 97.06 194 LEU A C 1
ATOM 1476 O O . LEU A 1 194 ? -4.047 -11.141 -13.5 1 97.06 194 LEU A O 1
ATOM 1480 N N . PRO A 1 195 ? -2.531 -9.969 -14.641 1 96.62 195 PRO A N 1
ATOM 1481 C CA . PRO A 1 195 ? -1.601 -11.094 -14.531 1 96.62 195 PRO A CA 1
ATOM 1482 C C . PRO A 1 195 ? -1.267 -11.438 -13.078 1 96.62 195 PRO A C 1
ATOM 1484 O O . PRO A 1 195 ? -1.019 -12.602 -12.766 1 96.62 195 PRO A O 1
ATOM 1487 N N . MET A 1 196 ? -1.229 -10.461 -12.227 1 96.31 196 MET A N 1
ATOM 1488 C CA . MET A 1 196 ? -0.999 -10.719 -10.812 1 96.31 196 MET A CA 1
ATOM 1489 C C . MET A 1 196 ? -2.117 -11.57 -10.227 1 96.31 196 MET A C 1
ATOM 1491 O O . MET A 1 196 ? -1.86 -12.484 -9.438 1 96.31 196 MET A O 1
ATOM 1495 N N . GLY A 1 197 ? -3.334 -11.211 -10.57 1 97.25 197 GLY A N 1
ATOM 1496 C CA . GLY A 1 197 ? -4.457 -12.039 -10.148 1 97.25 197 GLY A CA 1
ATOM 1497 C C . GLY A 1 197 ? -4.371 -13.469 -10.648 1 97.25 197 GLY A C 1
ATOM 1498 O O . GLY A 1 197 ? -4.668 -14.406 -9.914 1 97.25 197 GLY A O 1
ATOM 1499 N N . VAL A 1 198 ? -3.977 -13.641 -11.891 1 97.5 198 VAL A N 1
ATOM 1500 C CA . VAL A 1 198 ? -3.807 -14.969 -12.469 1 97.5 198 VAL A CA 1
ATOM 1501 C C . VAL A 1 198 ? -2.736 -15.742 -11.695 1 97.5 198 VAL A C 1
ATOM 1503 O O . VAL A 1 198 ? -2.955 -16.891 -11.289 1 97.5 198 VAL A O 1
ATOM 1506 N N . ASN A 1 199 ? -1.606 -15.07 -11.492 1 96.56 199 ASN A N 1
ATOM 1507 C CA . ASN A 1 199 ? -0.516 -15.703 -10.758 1 96.56 199 ASN A CA 1
ATOM 1508 C C . ASN A 1 199 ? -0.937 -16.062 -9.336 1 96.56 199 ASN A C 1
ATOM 1510 O O . ASN A 1 199 ? -0.502 -17.094 -8.797 1 96.56 199 ASN A O 1
ATOM 1514 N N . PHE A 1 200 ? -1.734 -15.242 -8.742 1 96.38 200 PHE A N 1
ATOM 1515 C CA . PHE A 1 200 ? -2.281 -15.508 -7.418 1 96.38 200 PHE A CA 1
ATOM 1516 C C . PHE A 1 200 ? -3.086 -16.797 -7.414 1 96.38 200 PHE A C 1
ATOM 1518 O O . PHE A 1 200 ? -2.844 -17.688 -6.59 1 96.38 200 PHE A O 1
ATOM 1525 N N . ALA A 1 201 ? -4.012 -16.938 -8.328 1 97.19 201 ALA A N 1
ATOM 1526 C CA . ALA A 1 201 ? -4.848 -18.141 -8.406 1 97.19 201 ALA A CA 1
ATOM 1527 C C . ALA A 1 201 ? -4.004 -19.375 -8.688 1 97.19 201 ALA A C 1
ATOM 1529 O O . ALA A 1 201 ? -4.195 -20.422 -8.062 1 97.19 201 ALA A O 1
ATOM 1530 N N . VAL A 1 202 ? -3.084 -19.25 -9.602 1 96.81 202 VAL A N 1
ATOM 1531 C CA . VAL A 1 202 ? -2.211 -20.359 -9.953 1 96.81 202 VAL A CA 1
ATOM 1532 C C . VAL A 1 202 ? -1.365 -20.75 -8.742 1 96.81 202 VAL A C 1
ATOM 1534 O O . VAL A 1 202 ? -1.179 -21.938 -8.469 1 96.81 202 VAL A O 1
ATOM 1537 N N . GLY A 1 203 ? -0.883 -19.781 -8.039 1 95.94 203 GLY A N 1
ATOM 1538 C CA . GLY A 1 203 ? -0.093 -20.047 -6.848 1 95.94 203 GLY A CA 1
ATOM 1539 C C . GLY A 1 203 ? -0.844 -20.828 -5.793 1 95.94 203 GLY A C 1
ATOM 1540 O O . GLY A 1 203 ? -0.239 -21.578 -5.023 1 95.94 203 GLY A O 1
ATOM 1541 N N . PHE A 1 204 ? -2.141 -20.656 -5.789 1 95.75 204 PHE A N 1
ATOM 1542 C CA . PHE A 1 204 ? -2.943 -21.391 -4.816 1 95.75 204 PHE A CA 1
ATOM 1543 C C . PHE A 1 204 ? -3.416 -22.719 -5.391 1 95.75 204 PHE A C 1
ATOM 1545 O O . PHE A 1 204 ? -4.109 -23.484 -4.715 1 95.75 204 PHE A O 1
ATOM 1552 N N . GLY A 1 205 ? -3.092 -23 -6.66 1 94.88 205 GLY A N 1
ATOM 1553 C CA . GLY A 1 205 ? -3.322 -24.344 -7.168 1 94.88 205 GLY A CA 1
ATOM 1554 C C . GLY A 1 205 ? -4.254 -24.375 -8.367 1 94.88 205 GLY A C 1
ATOM 1555 O O . GLY A 1 205 ? -4.559 -25.438 -8.891 1 94.88 205 GLY A O 1
ATOM 1556 N N . ASP A 1 206 ? -4.707 -23.234 -8.836 1 96.31 206 ASP A N 1
ATOM 1557 C CA . ASP A 1 206 ? -5.523 -23.172 -10.039 1 96.31 206 ASP A CA 1
ATOM 1558 C C . ASP A 1 206 ? -4.68 -23.438 -11.289 1 96.31 206 ASP A C 1
ATOM 1560 O O . ASP A 1 206 ? -3.451 -23.359 -11.234 1 96.31 206 ASP A O 1
ATOM 1564 N N . THR A 1 207 ? -5.348 -23.781 -12.391 1 95.75 207 THR A N 1
ATOM 1565 C CA . THR A 1 207 ? -4.629 -23.844 -13.656 1 95.75 207 THR A CA 1
ATOM 1566 C C . THR A 1 207 ? -4.547 -22.453 -14.297 1 95.75 207 THR A C 1
ATOM 1568 O O . THR A 1 207 ? -5.449 -21.641 -14.133 1 95.75 207 THR A O 1
ATOM 1571 N N . ARG A 1 208 ? -3.496 -22.25 -14.984 1 96.12 208 ARG A N 1
ATOM 1572 C CA . ARG A 1 208 ? -3.293 -20.953 -15.617 1 96.12 208 ARG A CA 1
ATOM 1573 C C . ARG A 1 208 ? -4.41 -20.641 -16.609 1 96.12 208 ARG A C 1
ATOM 1575 O O . ARG A 1 208 ? -4.887 -19.5 -16.688 1 96.12 208 ARG A O 1
ATOM 1582 N N . GLU A 1 209 ? -4.773 -21.625 -17.344 1 97.19 209 GLU A N 1
ATOM 1583 C CA . GLU A 1 209 ? -5.812 -21.438 -18.359 1 97.19 209 GLU A CA 1
ATOM 1584 C C . GLU A 1 209 ? -7.121 -20.969 -17.719 1 97.19 209 GLU A C 1
ATOM 1586 O O . GLU A 1 209 ? -7.738 -20.016 -18.188 1 97.19 209 GLU A O 1
ATOM 1591 N N . LEU A 1 210 ? -7.531 -21.641 -16.656 1 97.38 210 LEU A N 1
ATOM 1592 C CA . LEU A 1 210 ? -8.781 -21.281 -15.977 1 97.38 210 LEU A CA 1
ATOM 1593 C C . LEU A 1 210 ? -8.664 -19.922 -15.305 1 97.38 210 LEU A C 1
ATOM 1595 O O . LEU A 1 210 ? -9.594 -19.109 -15.383 1 97.38 210 LEU A O 1
ATOM 1599 N N . ALA A 1 211 ? -7.59 -19.719 -14.68 1 97.81 211 ALA A N 1
ATOM 1600 C CA . ALA A 1 211 ? -7.371 -18.438 -14 1 97.81 211 ALA A CA 1
ATOM 1601 C C . ALA A 1 211 ? -7.414 -17.281 -14.992 1 97.81 211 ALA A C 1
ATOM 1603 O O . ALA A 1 211 ? -8.031 -16.25 -14.719 1 97.81 211 ALA A O 1
ATOM 1604 N N . GLN A 1 212 ? -6.734 -17.453 -16.078 1 97.75 212 GLN A N 1
ATOM 1605 C CA . GLN A 1 212 ? -6.711 -16.422 -17.125 1 97.75 212 GLN A CA 1
ATOM 1606 C C . GLN A 1 212 ? -8.117 -16.141 -17.641 1 97.75 212 GLN A C 1
ATOM 1608 O O . GLN A 1 212 ? -8.516 -14.977 -17.75 1 97.75 212 GLN A O 1
ATOM 1613 N N . ALA A 1 213 ? -8.844 -17.156 -17.938 1 98.06 213 ALA A N 1
ATOM 1614 C CA . ALA A 1 213 ? -10.211 -17.016 -18.453 1 98.06 213 ALA A CA 1
ATOM 1615 C C . ALA A 1 213 ? -11.094 -16.281 -17.438 1 98.06 213 ALA A C 1
ATOM 1617 O O . ALA A 1 213 ? -11.867 -15.406 -17.797 1 98.06 213 ALA A O 1
ATOM 1618 N N . SER A 1 214 ? -11 -16.672 -16.219 1 98.12 214 SER A N 1
ATOM 1619 C CA . SER A 1 214 ? -11.805 -16.078 -15.156 1 98.12 214 SER A CA 1
ATOM 1620 C C . SER A 1 214 ? -11.492 -14.586 -15 1 98.12 214 SER A C 1
ATOM 1622 O O . SER A 1 214 ? -12.406 -13.773 -14.852 1 98.12 214 SER A O 1
ATOM 1624 N N . HIS A 1 215 ? -10.234 -14.227 -15.008 1 97.31 215 HIS A N 1
ATOM 1625 C CA . HIS A 1 215 ? -9.844 -12.836 -14.82 1 97.31 215 HIS A CA 1
ATOM 1626 C C . HIS A 1 215 ? -10.242 -11.984 -16.031 1 97.31 215 HIS A C 1
ATOM 1628 O O . HIS A 1 215 ? -10.68 -10.844 -15.875 1 97.31 215 HIS A O 1
ATOM 1634 N N . GLU A 1 216 ? -10.086 -12.539 -17.219 1 96.62 216 GLU A N 1
ATOM 1635 C CA . GLU A 1 216 ? -10.539 -11.828 -18.406 1 96.62 216 GLU A CA 1
ATOM 1636 C C . GLU A 1 216 ? -12.055 -11.625 -18.391 1 96.62 216 GLU A C 1
ATOM 1638 O O . GLU A 1 216 ? -12.539 -10.555 -18.766 1 96.62 216 GLU A O 1
ATOM 1643 N N . ARG A 1 217 ? -12.758 -12.602 -17.953 1 96.69 217 ARG A N 1
ATOM 1644 C CA . ARG A 1 217 ? -14.211 -12.484 -17.812 1 96.69 217 ARG A CA 1
ATOM 1645 C C . ARG A 1 217 ? -14.578 -11.414 -16.797 1 96.69 217 ARG A C 1
ATOM 1647 O O . ARG A 1 217 ? -15.461 -10.594 -17.062 1 96.69 217 ARG A O 1
ATOM 1654 N N . ALA A 1 218 ? -13.938 -11.406 -15.672 1 96.25 218 ALA A N 1
ATOM 1655 C CA . ALA A 1 218 ? -14.195 -10.398 -14.641 1 96.25 218 ALA A CA 1
ATOM 1656 C C . ALA A 1 218 ? -13.945 -8.992 -15.18 1 96.25 218 ALA A C 1
ATOM 1658 O O . ALA A 1 218 ? -14.734 -8.078 -14.938 1 96.25 218 ALA A O 1
ATOM 1659 N N . LEU A 1 219 ? -12.797 -8.867 -15.852 1 94.88 219 LEU A N 1
ATOM 1660 C CA . LEU A 1 219 ? -12.445 -7.555 -16.406 1 94.88 219 LEU A CA 1
ATOM 1661 C C . LEU A 1 219 ? -13.484 -7.105 -17.422 1 94.88 219 LEU A C 1
ATOM 1663 O O . LEU A 1 219 ? -13.844 -5.93 -17.469 1 94.88 219 LEU A O 1
ATOM 1667 N N . SER A 1 220 ? -13.914 -8.008 -18.25 1 93.62 220 SER A N 1
ATOM 1668 C CA . SER A 1 220 ? -14.922 -7.695 -19.266 1 93.62 220 SER A CA 1
ATOM 1669 C C . SER A 1 220 ? -16.234 -7.262 -18.609 1 93.62 220 SER A C 1
ATOM 1671 O O . SER A 1 220 ? -16.906 -6.355 -19.109 1 93.62 220 SER A O 1
ATOM 1673 N N . LEU A 1 221 ? -16.562 -7.805 -17.531 1 90.56 221 LEU A N 1
ATOM 1674 C CA . LEU A 1 221 ? -17.844 -7.562 -16.875 1 90.56 221 LEU A CA 1
ATOM 1675 C C . LEU A 1 221 ? -17.766 -6.309 -16 1 90.56 221 LEU A C 1
ATOM 1677 O O . LEU A 1 221 ? -18.75 -5.559 -15.906 1 90.56 221 LEU A O 1
ATOM 1681 N N . TYR A 1 222 ? -16.578 -6.031 -15.422 1 87.44 222 TYR A N 1
ATOM 1682 C CA . TYR A 1 222 ? -16.562 -5.07 -14.328 1 87.44 222 TYR A CA 1
ATOM 1683 C C . TYR A 1 222 ? -15.453 -4.043 -14.516 1 87.44 222 TYR A C 1
ATOM 1685 O O . TYR A 1 222 ? -15.289 -3.145 -13.695 1 87.44 222 TYR A O 1
ATOM 1693 N N . GLY A 1 223 ? -14.555 -4.18 -15.57 1 81.94 223 GLY A N 1
ATOM 1694 C CA . GLY A 1 223 ? -13.375 -3.35 -15.75 1 81.94 223 GLY A CA 1
ATOM 1695 C C . GLY A 1 223 ? -13.695 -1.972 -16.297 1 81.94 223 GLY A C 1
ATOM 1696 O O . GLY A 1 223 ? -12.906 -1.038 -16.141 1 81.94 223 GLY A O 1
ATOM 1697 N N . SER A 1 224 ? -14.68 -1.82 -17.281 1 66.44 224 SER A N 1
ATOM 1698 C CA . SER A 1 224 ? -14.938 -0.605 -18.047 1 66.44 224 SER A CA 1
ATOM 1699 C C . SER A 1 224 ? -15.477 0.506 -17.141 1 66.44 224 SER A C 1
ATOM 1701 O O . SER A 1 224 ? -15.758 1.61 -17.625 1 66.44 224 SER A O 1
ATOM 1703 N N . ALA A 1 225 ? -15.648 0.404 -15.906 1 53.47 225 ALA A N 1
ATOM 1704 C CA . ALA A 1 225 ? -16.406 1.508 -15.328 1 53.47 225 ALA A CA 1
ATOM 1705 C C . ALA A 1 225 ? -15.625 2.812 -15.391 1 53.47 225 ALA A C 1
ATOM 1707 O O . ALA A 1 225 ? -14.828 3.111 -14.5 1 53.47 225 ALA A O 1
ATOM 1708 N N . GLU A 1 226 ? -14.945 3.223 -16.453 1 48.19 226 GLU A N 1
ATOM 1709 C CA . GLU A 1 226 ? -14.523 4.621 -16.484 1 48.19 226 GLU A CA 1
ATOM 1710 C C . GLU A 1 226 ? -15.602 5.535 -15.906 1 48.19 226 GLU A C 1
ATOM 1712 O O . GLU A 1 226 ? -16.797 5.305 -16.109 1 48.19 226 GLU A O 1
ATOM 1717 N N . PRO A 1 227 ? -15.266 6.336 -14.906 1 41.53 227 PRO A N 1
ATOM 1718 C CA . PRO A 1 227 ? -16.297 7.309 -14.555 1 41.53 227 PRO A CA 1
ATOM 1719 C C . PRO A 1 227 ? -16.891 8.016 -15.766 1 41.53 227 PRO A C 1
ATOM 1721 O O . PRO A 1 227 ? -16.219 8.133 -16.797 1 41.53 227 PRO A O 1
ATOM 1724 N N . ALA A 1 228 ? -18.203 8.148 -15.984 1 35.91 228 ALA A N 1
ATOM 1725 C CA . ALA A 1 228 ? -18.891 9 -16.953 1 35.91 228 ALA A CA 1
ATOM 1726 C C . ALA A 1 228 ? -18.266 10.383 -17.031 1 35.91 228 ALA A C 1
ATOM 1728 O O . ALA A 1 228 ? -18.359 11.164 -16.078 1 35.91 228 ALA A O 1
ATOM 1729 N N . GLY A 1 229 ? -16.984 10.609 -17.281 1 35.44 229 GLY A N 1
ATOM 1730 C CA . GLY A 1 229 ? -16.656 12 -17.531 1 35.44 229 GLY A CA 1
ATOM 1731 C C . GLY A 1 229 ? -17.781 12.773 -18.172 1 35.44 229 GLY A C 1
ATOM 1732 O O . GLY A 1 229 ? -18.75 12.188 -18.672 1 35.44 229 GLY A O 1
ATOM 1733 N N . SER A 1 230 ? -17.75 14.219 -17.828 1 35.88 230 SER A N 1
ATOM 1734 C CA . SER A 1 230 ? -18.5 15.422 -18.172 1 35.88 230 SER A CA 1
ATOM 1735 C C . SER A 1 230 ? -18.688 15.547 -19.688 1 35.88 230 SER A C 1
ATOM 1737 O O . SER A 1 230 ? -17.719 15.766 -20.422 1 35.88 230 SER A O 1
ATOM 1739 N N . SER A 1 231 ? -19.422 14.664 -20.281 1 34.47 231 SER A N 1
ATOM 1740 C CA . SER A 1 231 ? -19.938 15.086 -21.562 1 34.47 231 SER A CA 1
ATOM 1741 C C . SER A 1 231 ? -20.297 16.578 -21.562 1 34.47 231 SER A C 1
ATOM 1743 O O . SER A 1 231 ? -21.25 16.984 -20.906 1 34.47 231 SER A O 1
ATOM 1745 N N . THR A 1 232 ? -19.219 17.469 -21.328 1 34.81 232 THR A N 1
ATOM 1746 C CA . THR A 1 232 ? -19.516 18.828 -21.75 1 34.81 232 THR A CA 1
ATOM 1747 C C . THR A 1 232 ? -20.266 18.844 -23.078 1 34.81 232 THR A C 1
ATOM 1749 O O . THR A 1 232 ? -19.703 18.484 -24.109 1 34.81 232 THR A O 1
ATOM 1752 N N . GLY A 1 233 ? -21.5 18.422 -23.031 1 32.34 233 GLY A N 1
ATOM 1753 C CA . GLY A 1 233 ? -22.422 18.719 -24.109 1 32.34 233 GLY A CA 1
ATOM 1754 C C . GLY A 1 233 ? -22.297 20.125 -24.656 1 32.34 233 GLY A C 1
ATOM 1755 O O . GLY A 1 233 ? -22.578 21.094 -23.953 1 32.34 233 GLY A O 1
ATOM 1756 N N . GLU A 1 234 ? -21.203 20.438 -25.375 1 34 234 GLU A N 1
ATOM 1757 C CA . GLU A 1 234 ? -21.234 21.641 -26.219 1 34 234 GLU A CA 1
ATOM 1758 C C . GLU A 1 234 ? -22.578 21.781 -26.922 1 34 234 GLU A C 1
ATOM 1760 O O . GLU A 1 234 ? -22.938 20.938 -27.75 1 34 234 GLU A O 1
ATOM 1765 N N . SER A 1 235 ? -23.609 22.219 -26.141 1 32.56 235 SER A N 1
ATOM 1766 C CA . SER A 1 235 ? -24.844 22.703 -26.75 1 32.56 235 SER A CA 1
ATOM 1767 C C . SER A 1 235 ? -24.547 23.641 -27.922 1 32.56 235 SER A C 1
ATOM 1769 O O . SER A 1 235 ? -23.844 24.641 -27.766 1 32.56 235 SER A O 1
ATOM 1771 N N . GLU A 1 236 ? -24.375 23.125 -29.109 1 36.84 236 GLU A N 1
ATOM 1772 C CA . GLU A 1 236 ? -24.438 23.859 -30.375 1 36.84 236 GLU A CA 1
ATOM 1773 C C . GLU A 1 236 ? -25.5 24.953 -30.328 1 36.84 236 GLU A C 1
ATOM 1775 O O . GLU A 1 236 ? -26.688 24.656 -30.203 1 36.84 236 GLU A O 1
ATOM 1780 N N . VAL A 1 237 ? -25.234 26.078 -29.609 1 36 237 VAL A N 1
ATOM 1781 C CA . VAL A 1 237 ? -26.016 27.297 -29.812 1 36 237 VAL A CA 1
ATOM 1782 C C . VAL A 1 237 ? -26.25 27.531 -31.297 1 36 237 VAL A C 1
ATOM 1784 O O . VAL A 1 237 ? -25.297 27.625 -32.062 1 36 237 VAL A O 1
ATOM 1787 N N . ALA A 1 238 ? -27.359 26.969 -31.859 1 35.03 238 ALA A N 1
ATOM 1788 C CA . ALA A 1 238 ? -27.984 27.281 -33.125 1 35.03 238 ALA A CA 1
ATOM 1789 C C . ALA A 1 238 ? -27.953 28.781 -33.406 1 35.03 238 ALA A C 1
ATOM 1791 O O . ALA A 1 238 ? -28.484 29.578 -32.625 1 35.03 238 ALA A O 1
ATOM 1792 N N . SER A 1 239 ? -26.828 29.344 -33.844 1 32.22 239 SER A N 1
ATOM 1793 C CA . SER A 1 239 ? -26.844 30.656 -34.5 1 32.22 239 SER A CA 1
ATOM 1794 C C . SER A 1 239 ? -28.062 30.797 -35.406 1 32.22 239 SER A C 1
ATOM 1796 O O . SER A 1 239 ? -28.188 30.109 -36.406 1 32.22 239 SER A O 1
ATOM 1798 N N . GLY A 1 240 ? -29.25 30.688 -34.75 1 26.12 240 GLY A N 1
ATOM 1799 C CA . GLY A 1 240 ? -30.375 31.234 -35.5 1 26.12 240 GLY A CA 1
ATOM 1800 C C . GLY A 1 240 ? -30.078 32.594 -36.125 1 26.12 240 GLY A C 1
ATOM 1801 O O . GLY A 1 240 ? -29.781 33.562 -35.438 1 26.12 240 GLY A O 1
ATOM 1802 N N . ALA A 1 241 ? -29.484 32.531 -37.375 1 24.11 241 ALA A N 1
ATOM 1803 C CA . ALA A 1 241 ? -29.797 33.562 -38.344 1 24.11 241 ALA A CA 1
ATOM 1804 C C . ALA A 1 241 ? -31.297 33.594 -38.656 1 24.11 241 ALA A C 1
ATOM 1806 O O . ALA A 1 241 ? -31.938 32.531 -38.719 1 24.11 241 ALA A O 1
ATOM 1807 N N . MET B 1 1 ? 39.312 35.188 24.875 1 35.72 1 MET B N 1
ATOM 1808 C CA . MET B 1 1 ? 38.188 35.156 23.938 1 35.72 1 MET B CA 1
ATOM 1809 C C . MET B 1 1 ? 38.125 33.844 23.203 1 35.72 1 MET B C 1
ATOM 1811 O O . MET B 1 1 ? 38.969 33.562 22.359 1 35.72 1 MET B O 1
ATOM 1815 N N . GLY B 1 2 ? 37.938 32.688 23.828 1 39.16 2 GLY B N 1
ATOM 1816 C CA . GLY B 1 2 ? 37.969 31.297 23.438 1 39.16 2 GLY B CA 1
ATOM 1817 C C . GLY B 1 2 ? 37.125 31 22.219 1 39.16 2 GLY B C 1
ATOM 1818 O O . GLY B 1 2 ? 35.969 31.391 22.141 1 39.16 2 GLY B O 1
ATOM 1819 N N . GLU B 1 3 ? 37.719 31.062 20.984 1 42.91 3 GLU B N 1
ATOM 1820 C CA . GLU B 1 3 ? 37.062 30.641 19.75 1 42.91 3 GLU B CA 1
ATOM 1821 C C . GLU B 1 3 ? 36.25 29.375 19.969 1 42.91 3 GLU B C 1
ATOM 1823 O O . GLU B 1 3 ? 36.781 28.344 20.359 1 42.91 3 GLU B O 1
ATOM 1828 N N . THR B 1 4 ? 35.125 29.469 20.641 1 42 4 THR B N 1
ATOM 1829 C CA . THR B 1 4 ? 34.219 28.312 20.656 1 42 4 THR B CA 1
ATOM 1830 C C . THR B 1 4 ? 34.25 27.609 19.297 1 42 4 THR B C 1
ATOM 1832 O O . THR B 1 4 ? 33.844 28.203 18.281 1 42 4 THR B O 1
ATOM 1835 N N . SER B 1 5 ? 35.281 26.938 18.938 1 45.53 5 SER B N 1
ATOM 1836 C CA . SER B 1 5 ? 35.375 26.016 17.797 1 45.53 5 SER B CA 1
ATOM 1837 C C . SER B 1 5 ? 34.062 25.312 17.547 1 45.53 5 SER B C 1
ATOM 1839 O O . SER B 1 5 ? 33.594 24.547 18.391 1 45.53 5 SER B O 1
ATOM 1841 N N . SER B 1 6 ? 33 26.016 17.141 1 46.38 6 SER B N 1
ATOM 1842 C CA . SER B 1 6 ? 31.766 25.375 16.75 1 46.38 6 SER B CA 1
ATOM 1843 C C . SER B 1 6 ? 32.031 24.109 15.922 1 46.38 6 SER B C 1
ATOM 1845 O O . SER B 1 6 ? 32.688 24.188 14.875 1 46.38 6 SER B O 1
ATOM 1847 N N . VAL B 1 7 ? 32.406 23.016 16.422 1 47.34 7 VAL B N 1
ATOM 1848 C CA . VAL B 1 7 ? 32.562 21.734 15.75 1 47.34 7 VAL B CA 1
ATOM 1849 C C . VAL B 1 7 ? 31.609 21.641 14.562 1 47.34 7 VAL B C 1
ATOM 1851 O O . VAL B 1 7 ? 30.406 21.781 14.719 1 47.34 7 VAL B O 1
ATOM 1854 N N . PRO B 1 8 ? 32.156 21.828 13.312 1 52.69 8 PRO B N 1
ATOM 1855 C CA . PRO B 1 8 ? 31.297 21.781 12.117 1 52.69 8 PRO B CA 1
ATOM 1856 C C . PRO B 1 8 ? 30.453 20.516 12.055 1 52.69 8 PRO B C 1
ATOM 1858 O O . PRO B 1 8 ? 30.906 19.438 12.445 1 52.69 8 PRO B O 1
ATOM 1861 N N . VAL B 1 9 ? 29.234 20.625 12.328 1 59.34 9 VAL B N 1
ATOM 1862 C CA . VAL B 1 9 ? 28.344 19.484 12.117 1 59.34 9 VAL B CA 1
ATOM 1863 C C . VAL B 1 9 ? 28.578 18.891 10.727 1 59.34 9 VAL B C 1
ATOM 1865 O O . VAL B 1 9 ? 28.562 19.609 9.727 1 59.34 9 VAL B O 1
ATOM 1868 N N . PRO B 1 10 ? 29.125 17.672 10.609 1 68 10 PRO B N 1
ATOM 1869 C CA . PRO B 1 10 ? 29.438 17.031 9.336 1 68 10 PRO B CA 1
ATOM 1870 C C . PRO B 1 10 ? 28.234 16.969 8.398 1 68 10 PRO B C 1
ATOM 1872 O O . PRO B 1 10 ? 27.094 16.859 8.852 1 68 10 PRO B O 1
ATOM 1875 N N . GLY B 1 11 ? 28.469 17.375 7.094 1 76 11 GLY B N 1
ATOM 1876 C CA . GLY B 1 11 ? 27.547 17.344 5.965 1 76 11 GLY B CA 1
ATOM 1877 C C . GLY B 1 11 ? 27.156 18.734 5.484 1 76 11 GLY B C 1
ATOM 1878 O O . GLY B 1 11 ? 27.219 19.703 6.242 1 76 11 GLY B O 1
ATOM 1879 N N . SER B 1 12 ? 26.922 18.875 4.305 1 91.69 12 SER B N 1
ATOM 1880 C CA . SER B 1 12 ? 26.438 20.125 3.734 1 91.69 12 SER B CA 1
ATOM 1881 C C . SER B 1 12 ? 25.141 20.578 4.391 1 91.69 12 SER B C 1
ATOM 1883 O O . SER B 1 12 ? 24.469 19.797 5.066 1 91.69 12 SER B O 1
ATOM 1885 N N . VAL B 1 13 ? 24.828 21.797 4.391 1 93.75 13 VAL B N 1
ATOM 1886 C CA . VAL B 1 13 ? 23.641 22.375 5.016 1 93.75 13 VAL B CA 1
ATOM 1887 C C . VAL B 1 13 ? 22.391 21.656 4.531 1 93.75 13 VAL B C 1
ATOM 1889 O O . VAL B 1 13 ? 21.562 21.219 5.34 1 93.75 13 VAL B O 1
ATOM 1892 N N . PRO B 1 14 ? 22.297 21.375 3.215 1 95.56 14 PRO B N 1
ATOM 1893 C CA . PRO B 1 14 ? 21.125 20.625 2.768 1 95.56 14 PRO B CA 1
ATOM 1894 C C . PRO B 1 14 ? 21.047 19.219 3.373 1 95.56 14 PRO B C 1
ATOM 1896 O O . PRO B 1 14 ? 19.953 18.766 3.729 1 95.56 14 PRO B O 1
ATOM 1899 N N . GLU B 1 15 ? 22.156 18.641 3.486 1 95.81 15 GLU B N 1
ATOM 1900 C CA . GLU B 1 15 ? 22.188 17.297 4.062 1 95.81 15 GLU B CA 1
ATOM 1901 C C . GLU B 1 15 ? 21.75 17.312 5.523 1 95.81 15 GLU B C 1
ATOM 1903 O O . GLU B 1 15 ? 21.031 16.422 5.969 1 95.81 15 GLU B O 1
ATOM 1908 N N . ARG B 1 16 ? 22.156 18.297 6.199 1 95.88 16 ARG B N 1
ATOM 1909 C CA . ARG B 1 16 ? 21.781 18.422 7.605 1 95.88 16 ARG B CA 1
ATOM 1910 C C . ARG B 1 16 ? 20.281 18.641 7.766 1 95.88 16 ARG B C 1
ATOM 1912 O O . ARG B 1 16 ? 19.672 18.078 8.672 1 95.88 16 ARG B O 1
ATOM 1919 N N . LEU B 1 17 ? 19.75 19.453 6.926 1 96.94 17 LEU B N 1
ATOM 1920 C CA . LEU B 1 17 ? 18.312 19.719 6.969 1 96.94 17 LEU B CA 1
ATOM 1921 C C . LEU B 1 17 ? 17.531 18.453 6.652 1 96.94 17 LEU B C 1
ATOM 1923 O O . LEU B 1 17 ? 16.531 18.156 7.312 1 96.94 17 LEU B O 1
ATOM 1927 N N . VAL B 1 18 ? 18.047 17.719 5.684 1 97.25 18 VAL B N 1
ATOM 1928 C CA . VAL B 1 18 ? 17.375 16.484 5.293 1 97.25 18 VAL B CA 1
ATOM 1929 C C . VAL B 1 18 ? 17.438 15.477 6.445 1 97.25 18 VAL B C 1
ATOM 1931 O O . VAL B 1 18 ? 16.422 14.906 6.836 1 97.25 18 VAL B O 1
ATOM 1934 N N . LEU B 1 19 ? 18.578 15.328 7.031 1 97.25 19 LEU B N 1
ATOM 1935 C CA . LEU B 1 19 ? 18.75 14.352 8.102 1 97.25 19 LEU B CA 1
ATOM 1936 C C . LEU B 1 19 ? 17.953 14.758 9.336 1 97.25 19 LEU B C 1
ATOM 1938 O O . LEU B 1 19 ? 17.391 13.906 10.023 1 97.25 19 LEU B O 1
ATOM 1942 N N . ALA B 1 20 ? 17.906 16.016 9.602 1 96.75 20 ALA B N 1
ATOM 1943 C CA . ALA B 1 20 ? 17.078 16.516 10.703 1 96.75 20 ALA B CA 1
ATOM 1944 C C . ALA B 1 20 ? 15.609 16.188 10.477 1 96.75 20 ALA B C 1
ATOM 1946 O O . ALA B 1 20 ? 14.906 15.773 11.406 1 96.75 20 ALA B O 1
ATOM 1947 N N . THR B 1 21 ? 15.172 16.375 9.273 1 96.06 21 THR B N 1
ATOM 1948 C CA . THR B 1 21 ? 13.781 16.078 8.938 1 96.06 21 THR B CA 1
ATOM 1949 C C . THR B 1 21 ? 13.484 14.594 9.07 1 96.06 21 THR B C 1
ATOM 1951 O O . THR B 1 21 ? 12.438 14.211 9.594 1 96.06 21 THR B O 1
ATOM 1954 N N . VAL B 1 22 ? 14.391 13.758 8.617 1 96.06 22 VAL B N 1
ATOM 1955 C CA . VAL B 1 22 ? 14.258 12.312 8.742 1 96.06 22 VAL B CA 1
ATOM 1956 C C . VAL B 1 22 ? 14.109 11.93 10.211 1 96.06 22 VAL B C 1
ATOM 1958 O O . VAL B 1 22 ? 13.25 11.117 10.57 1 96.06 22 VAL B O 1
ATOM 1961 N N . GLY B 1 23 ? 14.945 12.5 11.023 1 95.5 23 GLY B N 1
ATOM 1962 C CA . GLY B 1 23 ? 14.859 12.258 12.453 1 95.5 23 GLY B CA 1
ATOM 1963 C C . GLY B 1 23 ? 13.531 12.695 13.055 1 95.5 23 GLY B C 1
ATOM 1964 O O . GLY B 1 23 ? 12.945 11.977 13.867 1 95.5 23 GLY B O 1
ATOM 1965 N N . LEU B 1 24 ? 13.055 13.891 12.68 1 93.25 24 LEU B N 1
ATOM 1966 C CA . LEU B 1 24 ? 11.781 14.406 13.164 1 93.25 24 LEU B CA 1
ATOM 1967 C C . LEU B 1 24 ? 10.633 13.492 12.758 1 93.25 24 LEU B C 1
ATOM 1969 O O . LEU B 1 24 ? 9.727 13.242 13.555 1 93.25 24 LEU B O 1
ATOM 1973 N N . LEU B 1 25 ? 10.695 13.008 11.562 1 89.31 25 LEU B N 1
ATOM 1974 C CA . LEU B 1 25 ? 9.68 12.078 11.086 1 89.31 25 LEU B CA 1
ATOM 1975 C C . LEU B 1 25 ? 9.648 10.82 11.945 1 89.31 25 LEU B C 1
ATOM 1977 O O . LEU B 1 25 ? 8.57 10.359 12.336 1 89.31 25 LEU B O 1
ATOM 1981 N N . ALA B 1 26 ? 10.805 10.359 12.203 1 90 26 ALA B N 1
ATOM 1982 C CA . ALA B 1 26 ? 10.914 9.117 12.969 1 90 26 ALA B CA 1
ATOM 1983 C C . ALA B 1 26 ? 10.367 9.305 14.383 1 90 26 ALA B C 1
ATOM 1985 O O . ALA B 1 26 ? 9.688 8.414 14.914 1 90 26 ALA B O 1
ATOM 1986 N N . GLU B 1 27 ? 10.547 10.461 14.93 1 89.12 27 GLU B N 1
ATOM 1987 C CA . GLU B 1 27 ? 10.242 10.688 16.328 1 89.12 27 GLU B CA 1
ATOM 1988 C C . GLU B 1 27 ? 8.82 11.227 16.516 1 89.12 27 GLU B C 1
ATOM 1990 O O . GLU B 1 27 ? 8.117 10.836 17.453 1 89.12 27 GLU B O 1
ATOM 1995 N N . GLN B 1 28 ? 8.414 12.141 15.57 1 85.88 28 GLN B N 1
ATOM 1996 C CA . GLN B 1 28 ? 7.203 12.914 15.844 1 85.88 28 GLN B CA 1
ATOM 1997 C C . GLN B 1 28 ? 6.199 12.789 14.703 1 85.88 28 GLN B C 1
ATOM 1999 O O . GLN B 1 28 ? 5.062 13.25 14.82 1 85.88 28 GLN B O 1
ATOM 2004 N N . GLY B 1 29 ? 6.625 12.203 13.633 1 85 29 GLY B N 1
ATOM 2005 C CA . GLY B 1 29 ? 5.703 12.055 12.516 1 85 29 GLY B CA 1
ATOM 2006 C C . GLY B 1 29 ? 5.621 13.289 11.641 1 85 29 GLY B C 1
ATOM 2007 O O . GLY B 1 29 ? 6.363 14.258 11.852 1 85 29 GLY B O 1
ATOM 2008 N N . PRO B 1 30 ? 4.723 13.297 10.656 1 82 30 PRO B N 1
ATOM 2009 C CA . PRO B 1 30 ? 4.684 14.344 9.625 1 82 30 PRO B CA 1
ATOM 2010 C C . PRO B 1 30 ? 4.25 15.695 10.18 1 82 30 PRO B C 1
ATOM 2012 O O . PRO B 1 30 ? 4.609 16.734 9.625 1 82 30 PRO B O 1
ATOM 2015 N N . SER B 1 31 ? 3.479 15.703 11.172 1 78.56 31 SER B N 1
ATOM 2016 C CA . SER B 1 31 ? 2.982 16.953 11.742 1 78.56 31 SER B CA 1
ATOM 2017 C C . SER B 1 31 ? 4.125 17.797 12.297 1 78.56 31 SER B C 1
ATOM 2019 O O . SER B 1 31 ? 3.961 19 12.523 1 78.56 31 SER B O 1
ATOM 2021 N N . ALA B 1 32 ? 5.234 17.219 12.398 1 84.19 32 ALA B N 1
ATOM 2022 C CA . ALA B 1 32 ? 6.391 17.906 12.977 1 84.19 32 ALA B CA 1
ATOM 2023 C C . ALA B 1 32 ? 7.176 18.641 11.898 1 84.19 32 ALA B C 1
ATOM 2025 O O . ALA B 1 32 ? 8.047 19.469 12.219 1 84.19 32 ALA B O 1
ATOM 2026 N N . ILE B 1 33 ? 6.879 18.391 10.703 1 89.25 33 ILE B N 1
ATOM 2027 C CA . ILE B 1 33 ? 7.672 18.969 9.625 1 89.25 33 ILE B CA 1
ATOM 2028 C C . ILE B 1 33 ? 7.219 20.406 9.359 1 89.25 33 ILE B C 1
ATOM 2030 O O . ILE B 1 33 ? 6.297 20.625 8.57 1 89.25 33 ILE B O 1
ATOM 2034 N N . LYS B 1 34 ? 7.828 21.328 10.023 1 91.81 34 LYS B N 1
ATOM 2035 C CA . LYS B 1 34 ? 7.707 22.766 9.852 1 91.81 34 LYS B CA 1
ATOM 2036 C C . LYS B 1 34 ? 9.07 23.422 9.68 1 91.81 34 LYS B C 1
ATOM 2038 O O . LYS B 1 34 ? 10.062 22.953 10.242 1 91.81 34 LYS B O 1
ATOM 2043 N N . ALA B 1 35 ? 9.039 24.453 8.883 1 94.56 35 ALA B N 1
ATOM 2044 C CA . ALA B 1 35 ? 10.312 25.109 8.586 1 94.56 35 ALA B CA 1
ATOM 2045 C C . ALA B 1 35 ? 11.047 25.469 9.875 1 94.56 35 ALA B C 1
ATOM 2047 O O . ALA B 1 35 ? 12.242 25.172 10.016 1 94.56 35 ALA B O 1
ATOM 2048 N N . ARG B 1 36 ? 10.367 26 10.812 1 95.69 36 ARG B N 1
ATOM 2049 C CA . ARG B 1 36 ? 10.984 26.438 12.062 1 95.69 36 ARG B CA 1
ATOM 2050 C C . ARG B 1 36 ? 11.492 25.25 12.875 1 95.69 36 ARG B C 1
ATOM 2052 O O . ARG B 1 36 ? 12.602 25.281 13.406 1 95.69 36 ARG B O 1
ATOM 2059 N N . THR B 1 37 ? 10.734 24.203 12.953 1 96 37 THR B N 1
ATOM 2060 C CA . THR B 1 37 ? 11.078 23.016 13.727 1 96 37 THR B CA 1
ATOM 2061 C C . THR B 1 37 ? 12.273 22.281 13.109 1 96 37 THR B C 1
ATOM 2063 O O . THR B 1 37 ? 13.188 21.875 13.82 1 96 37 THR B O 1
ATOM 2066 N N . VAL B 1 38 ? 12.258 22.172 11.82 1 96.62 38 VAL B N 1
ATOM 2067 C CA . VAL B 1 38 ? 13.336 21.5 11.102 1 96.62 38 VAL B CA 1
ATOM 2068 C C . VAL B 1 38 ? 14.633 22.297 11.281 1 96.62 38 VAL B C 1
ATOM 2070 O O . VAL B 1 38 ? 15.688 21.719 11.57 1 96.62 38 VAL B O 1
ATOM 2073 N N . ALA B 1 39 ? 14.539 23.609 11.086 1 96.69 39 ALA B N 1
ATOM 2074 C CA . ALA B 1 39 ? 15.703 24.469 11.242 1 96.69 39 ALA B CA 1
ATOM 2075 C C . ALA B 1 39 ? 16.297 24.344 12.641 1 96.69 39 ALA B C 1
ATOM 2077 O O . ALA B 1 39 ? 17.516 24.172 12.797 1 96.69 39 ALA B O 1
ATOM 2078 N N . SER B 1 40 ? 15.477 24.344 13.617 1 96.81 40 SER B N 1
ATOM 2079 C CA . SER B 1 40 ? 15.914 24.234 15.008 1 96.81 40 SER B CA 1
ATOM 2080 C C . SER B 1 40 ? 16.609 22.906 15.258 1 96.81 40 SER B C 1
ATOM 2082 O O . SER B 1 40 ? 17.672 22.859 15.875 1 96.81 40 SER B O 1
ATOM 2084 N N . ALA B 1 41 ? 16.062 21.875 14.75 1 95.88 41 ALA B N 1
ATOM 2085 C CA . ALA B 1 41 ? 16.609 20.531 14.93 1 95.88 41 ALA B CA 1
ATOM 2086 C C . ALA B 1 41 ? 17.984 20.422 14.258 1 95.88 41 ALA B C 1
ATOM 2088 O O . ALA B 1 41 ? 18.844 19.656 14.711 1 95.88 41 ALA B O 1
ATOM 2089 N N . ALA B 1 42 ? 18.172 21.203 13.234 1 95.81 42 ALA B N 1
ATOM 2090 C CA . ALA B 1 42 ? 19.438 21.172 12.492 1 95.81 42 ALA B CA 1
ATOM 2091 C C . ALA B 1 42 ? 20.422 22.203 13.055 1 95.81 42 ALA B C 1
ATOM 2093 O O . ALA B 1 42 ? 21.547 22.297 12.578 1 95.81 42 ALA B O 1
ATOM 2094 N N . GLY B 1 43 ? 20 22.938 14.047 1 95.56 43 GLY B N 1
ATOM 2095 C CA . GLY B 1 43 ? 20.844 23.984 14.609 1 95.56 43 GLY B CA 1
ATOM 2096 C C . GLY B 1 43 ? 21.031 25.172 13.68 1 95.56 43 GLY B C 1
ATOM 2097 O O . GLY B 1 43 ? 22.109 25.766 13.633 1 95.56 43 GLY B O 1
ATOM 2098 N N . LEU B 1 44 ? 20.031 25.375 12.883 1 96.19 44 LEU B N 1
ATOM 2099 C CA . LEU B 1 44 ? 20.094 26.438 11.883 1 96.19 44 LEU B CA 1
ATOM 2100 C C . LEU B 1 44 ? 18.922 27.406 12.055 1 96.19 44 LEU B C 1
ATOM 2102 O O . LEU B 1 44 ? 18.016 27.156 12.852 1 96.19 44 LEU B O 1
ATOM 2106 N N . SER B 1 45 ? 18.953 28.516 11.297 1 94.5 45 SER B N 1
ATOM 2107 C CA . SER B 1 45 ? 17.828 29.453 11.273 1 94.5 45 SER B CA 1
ATOM 2108 C C . SER B 1 45 ? 16.766 29.031 10.258 1 94.5 45 SER B C 1
ATOM 2110 O O . SER B 1 45 ? 17.078 28.312 9.297 1 94.5 45 SER B O 1
ATOM 2112 N N . THR B 1 46 ? 15.516 29.5 10.469 1 95.38 46 THR B N 1
ATOM 2113 C CA . THR B 1 46 ? 14.406 29.188 9.578 1 95.38 46 THR B CA 1
ATOM 2114 C C . THR B 1 46 ? 14.695 29.688 8.164 1 95.38 46 THR B C 1
ATOM 2116 O O . THR B 1 46 ? 14.328 29.047 7.18 1 95.38 46 THR B O 1
ATOM 2119 N N . MET B 1 47 ? 15.336 30.781 7.996 1 95.38 47 MET B N 1
ATOM 2120 C CA . MET B 1 47 ? 15.664 31.391 6.707 1 95.38 47 MET B CA 1
ATOM 2121 C C . MET B 1 47 ? 16.547 30.469 5.875 1 95.38 47 MET B C 1
ATOM 2123 O O . MET B 1 47 ? 16.469 30.469 4.645 1 95.38 47 MET B O 1
ATOM 2127 N N . VAL B 1 48 ? 17.344 29.719 6.508 1 94.94 48 VAL B N 1
ATOM 2128 C CA . VAL B 1 48 ? 18.266 28.812 5.832 1 94.94 48 VAL B CA 1
ATOM 2129 C C . VAL B 1 48 ? 17.484 27.734 5.074 1 94.94 48 VAL B C 1
ATOM 2131 O O . VAL B 1 48 ? 17.875 27.344 3.973 1 94.94 48 VAL B O 1
ATOM 2134 N N . VAL B 1 49 ? 16.359 27.266 5.621 1 95.38 49 VAL B N 1
ATOM 2135 C CA . VAL B 1 49 ? 15.492 26.297 4.949 1 95.38 49 VAL B CA 1
ATOM 2136 C C . VAL B 1 49 ? 14.977 26.891 3.639 1 95.38 49 VAL B C 1
ATOM 2138 O O . VAL B 1 49 ? 15.039 26.25 2.59 1 95.38 49 VAL B O 1
ATOM 2141 N N . TYR B 1 50 ? 14.578 28.094 3.73 1 94.62 50 TYR B N 1
ATOM 2142 C CA . TYR B 1 50 ? 14.008 28.75 2.561 1 94.62 50 TYR B CA 1
ATOM 2143 C C . TYR B 1 50 ? 15.094 29.094 1.539 1 94.62 50 TYR B C 1
ATOM 2145 O O . TYR B 1 50 ? 14.852 29.031 0.331 1 94.62 50 TYR B O 1
ATOM 2153 N N . HIS B 1 51 ? 16.25 29.438 2.006 1 95.12 51 HIS B N 1
ATOM 2154 C CA . HIS B 1 51 ? 17.359 29.75 1.124 1 95.12 51 HIS B CA 1
ATOM 2155 C C . HIS B 1 51 ? 17.781 28.516 0.321 1 95.12 51 HIS B C 1
ATOM 2157 O O . HIS B 1 51 ? 18.047 28.625 -0.879 1 95.12 51 HIS B O 1
ATOM 2163 N N . HIS B 1 52 ? 17.766 27.391 0.926 1 95.62 52 HIS B N 1
ATOM 2164 C CA . HIS B 1 52 ? 18.312 26.203 0.29 1 95.62 52 HIS B CA 1
ATOM 2165 C C . HIS B 1 52 ? 17.234 25.406 -0.443 1 95.62 52 HIS B C 1
ATOM 2167 O O . HIS B 1 52 ? 17.5 24.781 -1.472 1 95.62 52 HIS B O 1
ATOM 2173 N N . PHE B 1 53 ? 15.969 25.453 0.081 1 94.88 53 PHE B N 1
ATOM 2174 C CA . PHE B 1 53 ? 14.961 24.578 -0.51 1 94.88 53 PHE B CA 1
ATOM 2175 C C . PHE B 1 53 ? 13.781 25.391 -1.02 1 94.88 53 PHE B C 1
ATOM 2177 O O . PHE B 1 53 ? 12.906 24.859 -1.711 1 94.88 53 PHE B O 1
ATOM 2184 N N . GLY B 1 54 ? 13.758 26.625 -0.751 1 91.88 54 GLY B N 1
ATOM 2185 C CA . GLY B 1 54 ? 12.633 27.438 -1.177 1 91.88 54 GLY B CA 1
ATOM 2186 C C . GLY B 1 54 ? 11.367 27.172 -0.375 1 91.88 54 GLY B C 1
ATOM 2187 O O . GLY B 1 54 ? 10.328 27.797 -0.619 1 91.88 54 GLY B O 1
ATOM 2188 N N . GLY B 1 55 ? 11.414 26.125 0.538 1 90.38 55 GLY B N 1
ATOM 2189 C CA . GLY B 1 55 ? 10.266 25.812 1.371 1 90.38 55 GLY B CA 1
ATOM 2190 C C . GLY B 1 55 ? 10.156 24.344 1.701 1 90.38 55 GLY B C 1
ATOM 2191 O O . GLY B 1 55 ? 11.031 23.547 1.335 1 90.38 55 GLY B O 1
ATOM 2192 N N . ILE B 1 56 ? 9.062 23.984 2.324 1 90.19 56 ILE B N 1
ATOM 2193 C CA . ILE B 1 56 ? 8.891 22.641 2.885 1 90.19 56 ILE B CA 1
ATOM 2194 C C . ILE B 1 56 ? 8.641 21.641 1.761 1 90.19 56 ILE B C 1
ATOM 2196 O O . ILE B 1 56 ? 9.188 20.531 1.773 1 90.19 56 ILE B O 1
ATOM 2200 N N . PRO B 1 57 ? 7.906 22.016 0.711 1 87.31 57 PRO B N 1
ATOM 2201 C CA . PRO B 1 57 ? 7.637 21.031 -0.336 1 87.31 57 PRO B CA 1
ATOM 2202 C C . PRO B 1 57 ? 8.906 20.484 -0.977 1 87.31 57 PRO B C 1
ATOM 2204 O O . PRO B 1 57 ? 9.047 19.266 -1.15 1 87.31 57 PRO B O 1
ATOM 2207 N N . GLU B 1 58 ? 9.844 21.328 -1.224 1 90.75 58 GLU B N 1
ATOM 2208 C CA . GLU B 1 58 ? 11.094 20.891 -1.838 1 90.75 58 GLU B CA 1
ATOM 2209 C C . GLU B 1 58 ? 11.961 20.109 -0.842 1 90.75 58 GLU B C 1
ATOM 2211 O O . GLU B 1 58 ? 12.672 19.188 -1.221 1 90.75 58 GLU B O 1
ATOM 2216 N N . LEU B 1 59 ? 11.898 20.562 0.38 1 93.31 59 LEU B N 1
ATOM 2217 C CA . LEU B 1 59 ? 12.617 19.812 1.414 1 93.31 59 LEU B CA 1
ATOM 2218 C C . LEU B 1 59 ? 12.062 18.406 1.547 1 93.31 59 LEU B C 1
ATOM 2220 O O . LEU B 1 59 ? 12.828 17.438 1.638 1 93.31 59 LEU B O 1
ATOM 2224 N N . VAL B 1 60 ? 10.773 18.234 1.518 1 91.12 60 VAL B N 1
ATOM 2225 C CA . VAL B 1 60 ? 10.117 16.938 1.636 1 91.12 60 VAL B CA 1
ATOM 2226 C C . VAL B 1 60 ? 10.5 16.062 0.453 1 91.12 60 VAL B C 1
ATOM 2228 O O . VAL B 1 60 ? 10.727 14.859 0.618 1 91.12 60 VAL B O 1
ATOM 2231 N N . ARG B 1 61 ? 10.617 16.641 -0.673 1 90.25 61 ARG B N 1
ATOM 2232 C CA . ARG B 1 61 ? 11.078 15.891 -1.841 1 90.25 61 ARG B CA 1
ATOM 2233 C C . ARG B 1 61 ? 12.492 15.367 -1.634 1 90.25 61 ARG B C 1
ATOM 2235 O O . ARG B 1 61 ? 12.797 14.219 -1.972 1 90.25 61 ARG B O 1
ATOM 2242 N N . ALA B 1 62 ? 13.297 16.203 -1.133 1 93.56 62 ALA B N 1
ATOM 2243 C CA . ALA B 1 62 ? 14.672 15.805 -0.864 1 93.56 62 ALA B CA 1
ATOM 2244 C C . ALA B 1 62 ? 14.727 14.695 0.186 1 93.56 62 ALA B C 1
ATOM 2246 O O . ALA B 1 62 ? 15.578 13.805 0.113 1 93.56 62 ALA B O 1
ATOM 2247 N N . VAL B 1 63 ? 13.883 14.766 1.129 1 94.5 63 VAL B N 1
ATOM 2248 C CA . VAL B 1 63 ? 13.805 13.75 2.174 1 94.5 63 VAL B CA 1
ATOM 2249 C C . VAL B 1 63 ? 13.375 12.414 1.569 1 94.5 63 VAL B C 1
ATOM 2251 O O . VAL B 1 63 ? 13.945 11.367 1.89 1 94.5 63 VAL B O 1
ATOM 2254 N N . ALA B 1 64 ? 12.398 12.445 0.696 1 92.75 64 ALA B N 1
ATOM 2255 C CA . ALA B 1 64 ? 11.984 11.234 -0.012 1 92.75 64 ALA B CA 1
ATOM 2256 C C . ALA B 1 64 ? 13.148 10.648 -0.81 1 92.75 64 ALA B C 1
ATOM 2258 O O . ALA B 1 64 ? 13.375 9.438 -0.786 1 92.75 64 ALA B O 1
ATOM 2259 N N . ASP B 1 65 ? 13.891 11.508 -1.467 1 94.56 65 ASP B N 1
ATOM 2260 C CA . ASP B 1 65 ? 15.039 11.062 -2.248 1 94.56 65 ASP B CA 1
ATOM 2261 C C . ASP B 1 65 ? 16.094 10.406 -1.353 1 94.56 65 ASP B C 1
ATOM 2263 O O . ASP B 1 65 ? 16.719 9.422 -1.738 1 94.56 65 ASP B O 1
ATOM 2267 N N . HIS B 1 66 ? 16.281 11 -0.234 1 96.12 66 HIS B N 1
ATOM 2268 C CA . HIS B 1 66 ? 17.172 10.375 0.736 1 96.12 66 HIS B CA 1
ATOM 2269 C C . HIS B 1 66 ? 16.719 8.969 1.087 1 96.12 66 HIS B C 1
ATOM 2271 O O . HIS B 1 66 ? 17.516 8.031 1.13 1 96.12 66 HIS B O 1
ATOM 2277 N N . GLY B 1 67 ? 15.453 8.797 1.342 1 96.12 67 GLY B N 1
ATOM 2278 C CA . GLY B 1 67 ? 14.891 7.488 1.613 1 96.12 67 GLY B CA 1
ATOM 2279 C C . GLY B 1 67 ? 15.133 6.488 0.497 1 96.12 67 GLY B C 1
ATOM 2280 O O . GLY B 1 67 ? 15.539 5.352 0.751 1 96.12 67 GLY B O 1
ATOM 2281 N N . PHE B 1 68 ? 14.945 6.922 -0.726 1 96.25 68 PHE B N 1
ATOM 2282 C CA . PHE B 1 68 ? 15.172 6.047 -1.87 1 96.25 68 PHE B CA 1
ATOM 2283 C C . PHE B 1 68 ? 16.656 5.707 -2.008 1 96.25 68 PHE B C 1
ATOM 2285 O O . PHE B 1 68 ? 17 4.594 -2.408 1 96.25 68 PHE B O 1
ATOM 2292 N N . THR B 1 69 ? 17.469 6.676 -1.714 1 97.38 69 THR B N 1
ATOM 2293 C CA . THR B 1 69 ? 18.906 6.406 -1.725 1 97.38 69 THR B CA 1
ATOM 2294 C C . THR B 1 69 ? 19.266 5.348 -0.687 1 97.38 69 THR B C 1
ATOM 2296 O O . THR B 1 69 ? 20.031 4.426 -0.972 1 97.38 69 THR B O 1
ATOM 2299 N N . GLU B 1 70 ? 18.703 5.465 0.5 1 97.5 70 GLU B N 1
ATOM 2300 C CA . GLU B 1 70 ? 18.906 4.465 1.541 1 97.5 70 GLU B CA 1
ATOM 2301 C C . GLU B 1 70 ? 18.406 3.094 1.101 1 97.5 70 GLU B C 1
ATOM 2303 O O . GLU B 1 70 ? 19.062 2.076 1.357 1 97.5 70 GLU B O 1
ATOM 2308 N N . LEU B 1 71 ? 17.297 3.049 0.452 1 97.31 71 LEU B N 1
ATOM 2309 C CA . LEU B 1 71 ? 16.75 1.8 -0.054 1 97.31 71 LEU B CA 1
ATOM 2310 C C . LEU B 1 71 ? 17.656 1.184 -1.109 1 97.31 71 LEU B C 1
ATOM 2312 O O . LEU B 1 71 ? 17.938 -0.018 -1.072 1 97.31 71 LEU B O 1
ATOM 2316 N N . GLY B 1 72 ? 18.141 2.041 -2.033 1 97.5 72 GLY B N 1
ATOM 2317 C CA . GLY B 1 72 ? 19.094 1.57 -3.02 1 97.5 72 GLY B CA 1
ATOM 2318 C C . GLY B 1 72 ? 20.344 0.987 -2.4 1 97.5 72 GLY B C 1
ATOM 2319 O O . GLY B 1 72 ? 20.844 -0.047 -2.852 1 97.5 72 GLY B O 1
ATOM 2320 N N . THR B 1 73 ? 20.812 1.662 -1.395 1 97.62 73 THR B N 1
ATOM 2321 C CA . THR B 1 73 ? 21.984 1.189 -0.685 1 97.62 73 THR B CA 1
ATOM 2322 C C . THR B 1 73 ? 21.719 -0.153 -0.012 1 97.62 73 THR B C 1
ATOM 2324 O O . THR B 1 73 ? 22.531 -1.073 -0.099 1 97.62 73 THR B O 1
ATOM 2327 N N . ALA B 1 74 ? 20.609 -0.293 0.654 1 97.12 74 ALA B N 1
ATOM 2328 C CA . ALA B 1 74 ? 20.219 -1.558 1.278 1 97.12 74 ALA B CA 1
ATOM 2329 C C . ALA B 1 74 ? 20.141 -2.676 0.242 1 97.12 74 ALA B C 1
ATOM 2331 O O . ALA B 1 74 ? 20.594 -3.795 0.487 1 97.12 74 ALA B O 1
ATOM 2332 N N . PHE B 1 75 ? 19.516 -2.375 -0.91 1 97.69 75 PHE B N 1
ATOM 2333 C CA . PHE B 1 75 ? 19.391 -3.354 -1.983 1 97.69 75 PHE B CA 1
ATOM 2334 C C . PHE B 1 75 ? 20.75 -3.783 -2.488 1 97.69 75 PHE B C 1
ATOM 2336 O O . PHE B 1 75 ? 20.969 -4.957 -2.803 1 97.69 75 PHE B O 1
ATOM 2343 N N . SER B 1 76 ? 21.672 -2.822 -2.566 1 96.62 76 SER B N 1
ATOM 2344 C CA . SER B 1 76 ? 23 -3.119 -3.088 1 96.62 76 SER B CA 1
ATOM 2345 C C . SER B 1 76 ? 23.766 -4.059 -2.16 1 96.62 76 SER B C 1
ATOM 2347 O O . SER B 1 76 ? 24.719 -4.711 -2.58 1 96.62 76 SER B O 1
ATOM 2349 N N . ARG B 1 77 ? 23.359 -4.145 -0.929 1 95.69 77 ARG B N 1
ATOM 2350 C CA . ARG B 1 77 ? 24.031 -4.977 0.058 1 95.69 77 ARG B CA 1
ATOM 2351 C C . ARG B 1 77 ? 23.5 -6.406 0.027 1 95.69 77 ARG B C 1
ATOM 2353 O O . ARG B 1 77 ? 24.078 -7.305 0.64 1 95.69 77 ARG B O 1
ATOM 2360 N N . VAL B 1 78 ? 22.375 -6.621 -0.594 1 95.88 78 VAL B N 1
ATOM 2361 C CA . VAL B 1 78 ? 21.859 -7.977 -0.757 1 95.88 78 VAL B CA 1
ATOM 2362 C C . VAL B 1 78 ? 22.734 -8.75 -1.738 1 95.88 78 VAL B C 1
ATOM 2364 O O . VAL B 1 78 ? 22.906 -8.344 -2.893 1 95.88 78 VAL B O 1
ATOM 2367 N N . PRO B 1 79 ? 23.328 -9.797 -1.301 1 94.06 79 PRO B N 1
ATOM 2368 C CA . PRO B 1 79 ? 24.203 -10.547 -2.191 1 94.06 79 PRO B CA 1
ATOM 2369 C C . PRO B 1 79 ? 23.453 -11.234 -3.332 1 94.06 79 PRO B C 1
ATOM 2371 O O . PRO B 1 79 ? 22.297 -11.609 -3.172 1 94.06 79 PRO B O 1
ATOM 2374 N N . GLU B 1 80 ? 24.125 -11.305 -4.48 1 95.19 80 GLU B N 1
ATOM 2375 C CA . GLU B 1 80 ? 23.625 -12.125 -5.578 1 95.19 80 GLU B CA 1
ATOM 2376 C C . GLU B 1 80 ? 24.078 -13.578 -5.438 1 95.19 80 GLU B C 1
ATOM 2378 O O . GLU B 1 80 ? 25.281 -13.859 -5.438 1 95.19 80 GLU B O 1
ATOM 2383 N N . THR B 1 81 ? 23.156 -14.438 -5.258 1 95.44 81 THR B N 1
ATOM 2384 C CA . THR B 1 81 ? 23.453 -15.859 -5.125 1 95.44 81 THR B CA 1
ATOM 2385 C C . THR B 1 81 ? 23.094 -16.609 -6.41 1 95.44 81 THR B C 1
ATOM 2387 O O . THR B 1 81 ? 22.703 -15.992 -7.402 1 95.44 81 THR B O 1
ATOM 2390 N N . GLU B 1 82 ? 23.25 -17.922 -6.402 1 95.25 82 GLU B N 1
ATOM 2391 C CA . GLU B 1 82 ? 22.891 -18.734 -7.555 1 95.25 82 GLU B CA 1
ATOM 2392 C C . GLU B 1 82 ? 21.375 -18.938 -7.656 1 95.25 82 GLU B C 1
ATOM 2394 O O . GLU B 1 82 ? 20.875 -19.422 -8.672 1 95.25 82 GLU B O 1
ATOM 2399 N N . ASP B 1 83 ? 20.672 -18.562 -6.676 1 97.06 83 ASP B N 1
ATOM 2400 C CA . ASP B 1 83 ? 19.219 -18.703 -6.625 1 97.06 83 ASP B CA 1
ATOM 2401 C C . ASP B 1 83 ? 18.547 -17.344 -6.664 1 97.06 83 ASP B C 1
ATOM 2403 O O . ASP B 1 83 ? 18.375 -16.688 -5.625 1 97.06 83 ASP B O 1
ATOM 2407 N N . PRO B 1 84 ? 18.094 -16.922 -7.816 1 96.62 84 PRO B N 1
ATOM 2408 C CA . PRO B 1 84 ? 17.516 -15.578 -7.945 1 96.62 84 PRO B CA 1
ATOM 2409 C C . PRO B 1 84 ? 16.25 -15.406 -7.125 1 96.62 84 PRO B C 1
ATOM 2411 O O . PRO B 1 84 ? 15.852 -14.273 -6.82 1 96.62 84 PRO B O 1
ATOM 2414 N N . VAL B 1 85 ? 15.539 -16.484 -6.801 1 97.56 85 VAL B N 1
ATOM 2415 C CA . VAL B 1 85 ? 14.336 -16.391 -5.973 1 97.56 85 VAL B CA 1
ATOM 2416 C C . VAL B 1 85 ? 14.727 -15.992 -4.551 1 97.56 85 VAL B C 1
ATOM 2418 O O . VAL B 1 85 ? 14.055 -15.172 -3.928 1 97.56 85 VAL B O 1
ATOM 2421 N N . VAL B 1 86 ? 15.805 -16.516 -4.059 1 97.44 86 VAL B N 1
ATOM 2422 C CA . VAL B 1 86 ? 16.344 -16.109 -2.762 1 97.44 86 VAL B CA 1
ATOM 2423 C C . VAL B 1 86 ? 16.672 -14.625 -2.773 1 97.44 86 VAL B C 1
ATOM 2425 O O . VAL B 1 86 ? 16.312 -13.898 -1.848 1 97.44 86 VAL B O 1
ATOM 2428 N N . ASP B 1 87 ? 17.328 -14.211 -3.832 1 97.19 87 ASP B N 1
ATOM 2429 C CA . ASP B 1 87 ? 17.766 -12.828 -3.945 1 97.19 87 ASP B CA 1
ATOM 2430 C C . ASP B 1 87 ? 16.578 -11.867 -3.967 1 97.19 87 ASP B C 1
ATOM 2432 O O . ASP B 1 87 ? 16.609 -10.82 -3.311 1 97.19 87 ASP B O 1
ATOM 2436 N N . LEU B 1 88 ? 15.562 -12.234 -4.68 1 97 88 LEU B N 1
ATOM 2437 C CA . LEU B 1 88 ? 14.375 -11.391 -4.785 1 97 88 LEU B CA 1
ATOM 2438 C C . LEU B 1 88 ? 13.68 -11.258 -3.434 1 97 88 LEU B C 1
ATOM 2440 O O . LEU B 1 88 ? 13.289 -10.156 -3.035 1 97 88 LEU B O 1
ATOM 2444 N N . PHE B 1 89 ? 13.539 -12.336 -2.76 1 97.44 89 PHE B N 1
ATOM 2445 C CA . PHE B 1 89 ? 12.875 -12.281 -1.461 1 97.44 89 PHE B CA 1
ATOM 2446 C C . PHE B 1 89 ? 13.742 -11.539 -0.448 1 97.44 89 PHE B C 1
ATOM 2448 O O . PHE B 1 89 ? 13.227 -10.844 0.431 1 97.44 89 PHE B O 1
ATOM 2455 N N . ALA B 1 90 ? 15.086 -11.656 -0.583 1 97.69 90 ALA B N 1
ATOM 2456 C CA . ALA B 1 90 ? 15.992 -10.898 0.265 1 97.69 90 ALA B CA 1
ATOM 2457 C C . ALA B 1 90 ? 15.812 -9.398 0.059 1 97.69 90 ALA B C 1
ATOM 2459 O O . ALA B 1 90 ? 15.883 -8.617 1.014 1 97.69 90 ALA B O 1
ATOM 2460 N N . LEU B 1 91 ? 15.625 -8.984 -1.152 1 97.88 91 LEU B N 1
ATOM 2461 C CA . LEU B 1 91 ? 15.344 -7.582 -1.437 1 97.88 91 LEU B CA 1
ATOM 2462 C C . LEU B 1 91 ? 14.047 -7.141 -0.764 1 97.88 91 LEU B C 1
ATOM 2464 O O . LEU B 1 91 ? 13.969 -6.047 -0.199 1 97.88 91 LEU B O 1
ATOM 2468 N N . ALA B 1 92 ? 12.992 -8.023 -0.833 1 97.94 92 ALA B N 1
ATOM 2469 C CA . ALA B 1 92 ? 11.719 -7.73 -0.191 1 97.94 92 ALA B CA 1
ATOM 2470 C C . ALA B 1 92 ? 11.891 -7.551 1.314 1 97.94 92 ALA B C 1
ATOM 2472 O O . ALA B 1 92 ? 11.336 -6.617 1.901 1 97.94 92 ALA B O 1
ATOM 2473 N N . LEU B 1 93 ? 12.664 -8.398 1.914 1 97.75 93 LEU B N 1
ATOM 2474 C CA . LEU B 1 93 ? 12.914 -8.336 3.35 1 97.75 93 LEU B CA 1
ATOM 2475 C C . LEU B 1 93 ? 13.703 -7.082 3.711 1 97.75 93 LEU B C 1
ATOM 2477 O O . LEU B 1 93 ? 13.469 -6.473 4.758 1 97.75 93 LEU B O 1
ATOM 2481 N N . ALA B 1 94 ? 14.648 -6.707 2.887 1 97.5 94 ALA B N 1
ATOM 2482 C CA . ALA B 1 94 ? 15.414 -5.48 3.104 1 97.5 94 ALA B CA 1
ATOM 2483 C C . ALA B 1 94 ? 14.5 -4.254 3.059 1 97.5 94 ALA B C 1
ATOM 2485 O O . ALA B 1 94 ? 14.633 -3.342 3.877 1 97.5 94 ALA B O 1
ATOM 2486 N N . CYS B 1 95 ? 13.609 -4.27 2.08 1 97.56 95 CYS B N 1
ATOM 2487 C CA . CYS B 1 95 ? 12.641 -3.188 1.984 1 97.56 95 CYS B CA 1
ATOM 2488 C C . CYS B 1 95 ? 11.773 -3.117 3.238 1 97.56 95 CYS B C 1
ATOM 2490 O O . CYS B 1 95 ? 11.586 -2.039 3.805 1 97.56 95 CYS B O 1
ATOM 2492 N N . ARG B 1 96 ? 11.258 -4.207 3.689 1 97.56 96 ARG B N 1
ATOM 2493 C CA . ARG B 1 96 ? 10.438 -4.277 4.891 1 97.56 96 ARG B CA 1
ATOM 2494 C C . ARG B 1 96 ? 11.188 -3.746 6.105 1 97.56 96 ARG B C 1
ATOM 2496 O O . ARG B 1 96 ? 10.625 -3.02 6.922 1 97.56 96 ARG B O 1
ATOM 2503 N N . ARG B 1 97 ? 12.391 -4.109 6.199 1 96.75 97 ARG B N 1
ATOM 2504 C CA . ARG B 1 97 ? 13.195 -3.672 7.332 1 96.75 97 ARG B CA 1
ATOM 2505 C C . ARG B 1 97 ? 13.305 -2.15 7.371 1 96.75 97 ARG B C 1
ATOM 2507 O O . ARG B 1 97 ? 13.117 -1.538 8.43 1 96.75 97 ARG B O 1
ATOM 2514 N N . LEU B 1 98 ? 13.617 -1.577 6.277 1 95.88 98 LEU B N 1
ATOM 2515 C CA . LEU B 1 98 ? 13.742 -0.125 6.219 1 95.88 98 LEU B CA 1
ATOM 2516 C C . LEU B 1 98 ? 12.406 0.548 6.531 1 95.88 98 LEU B C 1
ATOM 2518 O O . LEU B 1 98 ? 12.367 1.556 7.242 1 95.88 98 LEU B O 1
ATOM 2522 N N . ALA B 1 99 ? 11.359 -0.011 5.961 1 95.44 99 ALA B N 1
ATOM 2523 C CA . ALA B 1 99 ? 10.031 0.531 6.223 1 95.44 99 ALA B CA 1
ATOM 2524 C C . ALA B 1 99 ? 9.703 0.492 7.715 1 95.44 99 ALA B C 1
ATOM 2526 O O . ALA B 1 99 ? 9.133 1.44 8.258 1 95.44 99 ALA B O 1
ATOM 2527 N N . ARG B 1 100 ? 10.07 -0.545 8.422 1 94.19 100 ARG B N 1
ATOM 2528 C CA . ARG B 1 100 ? 9.789 -0.714 9.836 1 94.19 100 ARG B CA 1
ATOM 2529 C C . ARG B 1 100 ? 10.656 0.204 10.688 1 94.19 100 ARG B C 1
ATOM 2531 O O . ARG B 1 100 ? 10.234 0.664 11.75 1 94.19 100 ARG B O 1
ATOM 2538 N N . GLU B 1 101 ? 11.836 0.477 10.227 1 93.44 101 GLU B N 1
ATOM 2539 C CA . GLU B 1 101 ? 12.75 1.361 10.945 1 93.44 101 GLU B CA 1
ATOM 2540 C C . GLU B 1 101 ? 12.211 2.789 11 1 93.44 101 GLU B C 1
ATOM 2542 O O . GLU B 1 101 ? 12.359 3.479 12.008 1 93.44 101 GLU B O 1
ATOM 2547 N N . ASN B 1 102 ? 11.625 3.258 9.961 1 92.94 102 ASN B N 1
ATOM 2548 C CA . ASN B 1 102 ? 11 4.578 9.898 1 92.94 102 ASN B CA 1
ATOM 2549 C C . ASN B 1 102 ? 9.75 4.562 9.023 1 92.94 102 ASN B C 1
ATOM 2551 O O . ASN B 1 102 ? 9.789 4.984 7.867 1 92.94 102 ASN B O 1
ATOM 2555 N N . PRO B 1 103 ? 8.672 4.141 9.625 1 92.56 103 PRO B N 1
ATOM 2556 C CA . PRO B 1 103 ? 7.418 4.012 8.875 1 92.56 103 PRO B CA 1
ATOM 2557 C C . PRO B 1 103 ? 6.961 5.336 8.266 1 92.56 103 PRO B C 1
ATOM 2559 O O . PRO B 1 103 ? 6.367 5.348 7.184 1 92.56 103 PRO B O 1
ATOM 2562 N N . HIS B 1 104 ? 7.215 6.434 8.898 1 88.94 104 HIS B N 1
ATOM 2563 C CA . HIS B 1 104 ? 6.777 7.73 8.391 1 88.94 104 HIS B CA 1
ATOM 2564 C C . HIS B 1 104 ? 7.582 8.141 7.16 1 88.94 104 HIS B C 1
ATOM 2566 O O . HIS B 1 104 ? 7.047 8.75 6.238 1 88.94 104 HIS B O 1
ATOM 2572 N N . LEU B 1 105 ? 8.891 7.844 7.188 1 91.88 105 LEU B N 1
ATOM 2573 C CA . LEU B 1 105 ? 9.695 8.094 5.996 1 91.88 105 LEU B CA 1
ATOM 2574 C C . LEU B 1 105 ? 9.203 7.25 4.824 1 91.88 105 LEU B C 1
ATOM 2576 O O . LEU B 1 105 ? 9.094 7.746 3.701 1 91.88 105 LEU B O 1
ATOM 2580 N N . TYR B 1 106 ? 8.898 5.992 5.082 1 92.62 106 TYR B N 1
ATOM 2581 C CA . TYR B 1 106 ? 8.391 5.102 4.043 1 92.62 106 TYR B CA 1
ATOM 2582 C C . TYR B 1 106 ? 7.102 5.648 3.445 1 92.62 106 TYR B C 1
ATOM 2584 O O . TYR B 1 106 ? 6.918 5.633 2.227 1 92.62 106 TYR B O 1
ATOM 2592 N N . ASP B 1 107 ? 6.254 6.09 4.277 1 88.94 107 ASP B N 1
ATOM 2593 C CA . ASP B 1 107 ? 4.996 6.684 3.834 1 88.94 107 ASP B CA 1
ATOM 2594 C C . ASP B 1 107 ? 5.246 7.922 2.977 1 88.94 107 ASP B C 1
ATOM 2596 O O . ASP B 1 107 ? 4.578 8.125 1.96 1 88.94 107 ASP B O 1
ATOM 2600 N N . LEU B 1 108 ? 6.172 8.711 3.43 1 87.81 108 LEU B N 1
ATOM 2601 C CA . LEU B 1 108 ? 6.52 9.914 2.688 1 87.81 108 LEU B CA 1
ATOM 2602 C C . LEU B 1 108 ? 7.027 9.57 1.292 1 87.81 108 LEU B C 1
ATOM 2604 O O . LEU B 1 108 ? 6.723 10.266 0.323 1 87.81 108 LEU B O 1
ATOM 2608 N N . MET B 1 109 ? 7.766 8.492 1.188 1 91 109 MET B N 1
ATOM 2609 C CA . MET B 1 109 ? 8.352 8.055 -0.078 1 91 109 MET B CA 1
ATOM 2610 C C . MET B 1 109 ? 7.262 7.609 -1.049 1 91 109 MET B C 1
ATOM 2612 O O . MET B 1 109 ? 7.324 7.914 -2.24 1 91 109 MET B O 1
ATOM 2616 N N . PHE B 1 110 ? 6.234 6.938 -0.503 1 87.94 110 PHE B N 1
ATOM 2617 C CA . PHE B 1 110 ? 5.32 6.254 -1.416 1 87.94 110 PHE B CA 1
ATOM 2618 C C . PHE B 1 110 ? 3.889 6.734 -1.208 1 87.94 110 PHE B C 1
ATOM 2620 O O . PHE B 1 110 ? 3.006 6.434 -2.014 1 87.94 110 PHE B O 1
ATOM 2627 N N . GLY B 1 111 ? 3.629 7.375 -0.142 1 76.25 111 GLY B N 1
ATOM 2628 C CA . GLY B 1 111 ? 2.275 7.691 0.281 1 76.25 111 GLY B CA 1
ATOM 2629 C C . GLY B 1 111 ? 1.668 8.852 -0.482 1 76.25 111 GLY B C 1
ATOM 2630 O O . GLY B 1 111 ? 2.389 9.742 -0.95 1 76.25 111 GLY B O 1
ATOM 2631 N N . LEU B 1 112 ? 0.32 8.766 -0.61 1 64.06 112 LEU B N 1
ATOM 2632 C CA . LEU B 1 112 ? -0.445 9.766 -1.354 1 64.06 112 LEU B CA 1
ATOM 2633 C C . LEU B 1 112 ? -0.639 11.031 -0.525 1 64.06 112 LEU B C 1
ATOM 2635 O O . LEU B 1 112 ? -0.533 12.141 -1.049 1 64.06 112 LEU B O 1
ATOM 2639 N N . SER B 1 113 ? -0.946 10.836 0.68 1 60.09 113 SER B N 1
ATOM 2640 C CA . SER B 1 113 ? -1.379 11.977 1.477 1 60.09 113 SER B CA 1
ATOM 2641 C C . SER B 1 113 ? -0.263 13.008 1.619 1 60.09 113 SER B C 1
ATOM 2643 O O . SER B 1 113 ? -0.503 14.211 1.5 1 60.09 113 SER B O 1
ATOM 2645 N N . ILE B 1 114 ? 0.877 12.578 1.927 1 60.16 114 ILE B N 1
ATOM 2646 C CA . ILE B 1 114 ? 1.952 13.547 2.137 1 60.16 114 ILE B CA 1
ATOM 2647 C C . ILE B 1 114 ? 2.258 14.273 0.829 1 60.16 114 ILE B C 1
ATOM 2649 O O . ILE B 1 114 ? 2.52 15.477 0.826 1 60.16 114 ILE B O 1
ATOM 2653 N N . ARG B 1 115 ? 2.049 13.547 -0.171 1 59.47 115 ARG B N 1
ATOM 2654 C CA . ARG B 1 115 ? 2.309 14.164 -1.466 1 59.47 115 ARG B CA 1
ATOM 2655 C C . ARG B 1 115 ? 1.279 15.25 -1.771 1 59.47 115 ARG B C 1
ATOM 2657 O O . ARG B 1 115 ? 1.617 16.297 -2.33 1 59.47 115 ARG B O 1
ATOM 2664 N N . ALA B 1 116 ? 0.183 14.945 -1.271 1 59.88 116 ALA B N 1
ATOM 2665 C CA . ALA B 1 116 ? -0.889 15.906 -1.525 1 59.88 116 ALA B CA 1
ATOM 2666 C C . ALA B 1 116 ? -0.776 17.109 -0.597 1 59.88 116 ALA B C 1
ATOM 2668 O O . ALA B 1 116 ? -1.151 18.219 -0.968 1 59.88 116 ALA B O 1
ATOM 2669 N N . THR B 1 117 ? -0.307 16.828 0.553 1 62.56 117 THR B N 1
ATOM 2670 C CA . THR B 1 117 ? -0.197 17.891 1.549 1 62.56 117 THR B CA 1
ATOM 2671 C C . THR B 1 117 ? 0.93 18.859 1.189 1 62.56 117 THR B C 1
ATOM 2673 O O . THR B 1 117 ? 0.814 20.062 1.409 1 62.56 117 THR B O 1
ATOM 2676 N N . TYR B 1 118 ? 1.923 18.344 0.625 1 59.78 118 TYR B N 1
ATOM 2677 C CA . TYR B 1 118 ? 3.107 19.172 0.418 1 59.78 118 TYR B CA 1
ATOM 2678 C C . TYR B 1 118 ? 3.33 19.453 -1.065 1 59.78 118 TYR B C 1
ATOM 2680 O O . TYR B 1 118 ? 4.43 19.828 -1.475 1 59.78 118 TYR B O 1
ATOM 2688 N N . ARG B 1 119 ? 2.363 18.969 -1.811 1 54.47 119 ARG B N 1
ATOM 2689 C CA . ARG B 1 119 ? 2.555 19.234 -3.232 1 54.47 119 ARG B CA 1
ATOM 2690 C C . ARG B 1 119 ? 2.77 20.719 -3.482 1 54.47 119 ARG B C 1
ATOM 2692 O O . ARG B 1 119 ? 2.033 21.562 -2.955 1 54.47 119 ARG B O 1
ATOM 2699 N N . PRO B 1 120 ? 3.945 21 -3.975 1 45.34 120 PRO B N 1
ATOM 2700 C CA . PRO B 1 120 ? 4.102 22.406 -4.375 1 45.34 120 PRO B CA 1
ATOM 2701 C C . PRO B 1 120 ? 2.912 22.922 -5.184 1 45.34 120 PRO B C 1
ATOM 2703 O O . PRO B 1 120 ? 2.305 22.172 -5.945 1 45.34 120 PRO B O 1
ATOM 2706 N N . LEU B 1 121 ? 2.18 23.984 -4.59 1 41.09 121 LEU B N 1
ATOM 2707 C CA . LEU B 1 121 ? 1.115 24.641 -5.336 1 41.09 121 LEU B CA 1
ATOM 2708 C C . LEU B 1 121 ? 1.397 24.594 -6.836 1 41.09 121 LEU B C 1
ATOM 2710 O O . LEU B 1 121 ? 0.526 24.234 -7.625 1 41.09 121 LEU B O 1
ATOM 2714 N N . GLU B 1 122 ? 1.791 25.875 -7.418 1 37.34 122 GLU B N 1
ATOM 2715 C CA . GLU B 1 122 ? 1.906 26.344 -8.797 1 37.34 122 GLU B CA 1
ATOM 2716 C C . GLU B 1 122 ? 2.928 25.516 -9.578 1 37.34 122 GLU B C 1
ATOM 2718 O O . GLU B 1 122 ? 3.098 25.719 -10.781 1 37.34 122 GLU B O 1
ATOM 2723 N N . SER B 1 123 ? 4.047 25.344 -8.969 1 37.91 123 SER B N 1
ATOM 2724 C CA . SER B 1 123 ? 5.078 25.094 -9.969 1 37.91 123 SER B CA 1
ATOM 2725 C C . SER B 1 123 ? 4.754 23.875 -10.82 1 37.91 123 SER B C 1
ATOM 2727 O O . SER B 1 123 ? 4.41 22.812 -10.281 1 37.91 123 SER B O 1
ATOM 2729 N N . ASP B 1 124 ? 4.285 24.141 -11.922 1 38.5 124 ASP B N 1
ATOM 2730 C CA . ASP B 1 124 ? 3.922 23.5 -13.188 1 38.5 124 ASP B CA 1
ATOM 2731 C C . ASP B 1 124 ? 4.684 22.188 -13.383 1 38.5 124 ASP B C 1
ATOM 2733 O O . ASP B 1 124 ? 4.414 21.453 -14.336 1 38.5 124 ASP B O 1
ATOM 2737 N N . VAL B 1 125 ? 6.102 22.312 -13.133 1 32.78 125 VAL B N 1
ATOM 2738 C CA . VAL B 1 125 ? 6.836 21.188 -13.711 1 32.78 125 VAL B CA 1
ATOM 2739 C C . VAL B 1 125 ? 6.582 19.922 -12.883 1 32.78 125 VAL B C 1
ATOM 2741 O O . VAL B 1 125 ? 7.133 19.766 -11.797 1 32.78 125 VAL B O 1
ATOM 2744 N N . ARG B 1 126 ? 5.418 19.625 -12.492 1 40.09 126 ARG B N 1
ATOM 2745 C CA . ARG B 1 126 ? 5.285 18.219 -12.141 1 40.09 126 ARG B CA 1
ATOM 2746 C C . ARG B 1 126 ? 6.48 17.406 -12.641 1 40.09 126 ARG B C 1
ATOM 2748 O O . ARG B 1 126 ? 6.586 17.125 -13.828 1 40.09 126 ARG B O 1
ATOM 2755 N N . LEU B 1 127 ? 7.684 17.734 -12.328 1 37.28 127 LEU B N 1
ATOM 2756 C CA . LEU B 1 127 ? 8.633 16.75 -12.867 1 37.28 127 LEU B CA 1
ATOM 2757 C C . LEU B 1 127 ? 8 15.367 -12.953 1 37.28 127 LEU B C 1
ATOM 2759 O O . LEU B 1 127 ? 7.695 14.758 -11.922 1 37.28 127 LEU B O 1
ATOM 2763 N N . SER B 1 128 ? 7.059 15.195 -13.711 1 47.16 128 SER B N 1
ATOM 2764 C CA . SER B 1 128 ? 6.574 13.938 -14.281 1 47.16 128 SER B CA 1
ATOM 2765 C C . SER B 1 128 ? 7.652 12.867 -14.258 1 47.16 128 SER B C 1
ATOM 2767 O O . SER B 1 128 ? 8.828 13.156 -14.477 1 47.16 128 SER B O 1
ATOM 2769 N N . GLY B 1 129 ? 7.672 12.094 -13.25 1 62.5 129 GLY B N 1
ATOM 2770 C CA . GLY B 1 129 ? 8.516 10.906 -13.273 1 62.5 129 GLY B CA 1
ATOM 2771 C C . GLY B 1 129 ? 9.188 10.633 -11.945 1 62.5 129 GLY B C 1
ATOM 2772 O O . GLY B 1 129 ? 9.039 11.398 -10.992 1 62.5 129 GLY B O 1
ATOM 2773 N N . HIS B 1 130 ? 9.656 9.578 -11.867 1 80.31 130 HIS B N 1
ATOM 2774 C CA . HIS B 1 130 ? 10.422 9.094 -10.727 1 80.31 130 HIS B CA 1
ATOM 2775 C C . HIS B 1 130 ? 11.75 9.828 -10.602 1 80.31 130 HIS B C 1
ATOM 2777 O O . HIS B 1 130 ? 12.359 10.195 -11.609 1 80.31 130 HIS B O 1
ATOM 2783 N N . SER B 1 131 ? 12.133 10.375 -9.422 1 87.88 131 SER B N 1
ATOM 2784 C CA . SER B 1 131 ? 13.453 10.938 -9.156 1 87.88 131 SER B CA 1
ATOM 2785 C C . SER B 1 131 ? 14.555 9.953 -9.531 1 87.88 131 SER B C 1
ATOM 2787 O O . SER B 1 131 ? 14.297 8.766 -9.727 1 87.88 131 SER B O 1
ATOM 2789 N N . LEU B 1 132 ? 15.742 10.477 -9.68 1 91.19 132 LEU B N 1
ATOM 2790 C CA . LEU B 1 132 ? 16.891 9.625 -9.945 1 91.19 132 LEU B CA 1
ATOM 2791 C C . LEU B 1 132 ? 17.094 8.625 -8.82 1 91.19 132 LEU B C 1
ATOM 2793 O O . LEU B 1 132 ? 17.422 7.457 -9.062 1 91.19 132 LEU B O 1
ATOM 2797 N N . ALA B 1 133 ? 16.922 9.094 -7.543 1 93.81 133 ALA B N 1
ATOM 2798 C CA . ALA B 1 133 ? 17.078 8.211 -6.387 1 93.81 133 ALA B CA 1
ATOM 2799 C C . ALA B 1 133 ? 16.125 7.027 -6.457 1 93.81 133 ALA B C 1
ATOM 2801 O O . ALA B 1 133 ? 16.531 5.887 -6.211 1 93.81 133 ALA B O 1
ATOM 2802 N N . PHE B 1 134 ? 14.938 7.27 -6.852 1 94.06 134 PHE B N 1
ATOM 2803 C CA . PHE B 1 134 ? 13.961 6.199 -7.035 1 94.06 134 P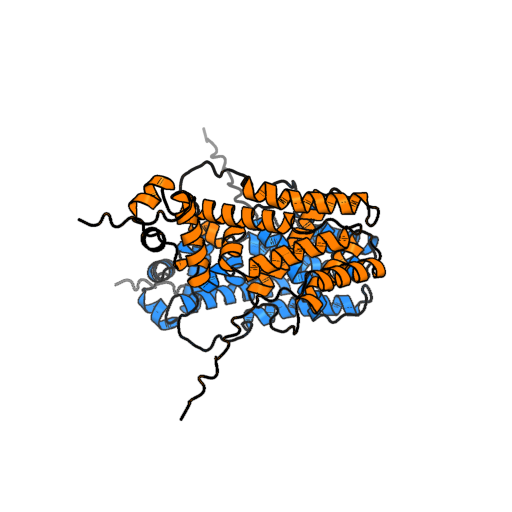HE B CA 1
ATOM 2804 C C . PHE B 1 134 ? 14.414 5.246 -8.141 1 94.06 134 PHE B C 1
ATOM 2806 O O . PHE B 1 134 ? 14.414 4.027 -7.953 1 94.06 134 PHE B O 1
ATOM 2813 N N . ARG B 1 135 ? 14.773 5.812 -9.234 1 94.19 135 ARG B N 1
ATOM 2814 C CA . ARG B 1 135 ? 15.125 5.012 -10.398 1 94.19 135 ARG B CA 1
ATOM 2815 C C . ARG B 1 135 ? 16.312 4.098 -10.102 1 94.19 135 ARG B C 1
ATOM 2817 O O . ARG B 1 135 ? 16.328 2.939 -10.516 1 94.19 135 ARG B O 1
ATOM 2824 N N . GLU B 1 136 ? 17.219 4.59 -9.391 1 95.31 136 GLU B N 1
ATOM 2825 C CA . GLU B 1 136 ? 18.406 3.809 -9.055 1 95.31 136 GLU B CA 1
ATOM 2826 C C . GLU B 1 136 ? 18.062 2.666 -8.102 1 95.31 136 GLU B C 1
ATOM 2828 O O . GLU B 1 136 ? 18.547 1.546 -8.273 1 95.31 136 GLU B O 1
ATOM 2833 N N . ALA B 1 137 ? 17.234 2.939 -7.152 1 96.31 137 ALA B N 1
ATOM 2834 C CA . ALA B 1 137 ? 16.797 1.882 -6.25 1 96.31 137 ALA B CA 1
ATOM 2835 C C . ALA B 1 137 ? 15.984 0.828 -6.992 1 96.31 137 ALA B C 1
ATOM 2837 O O . ALA B 1 137 ? 16.219 -0.372 -6.836 1 96.31 137 ALA B O 1
ATOM 2838 N N . TYR B 1 138 ? 15.102 1.312 -7.828 1 95.94 138 TYR B N 1
ATOM 2839 C CA . TYR B 1 138 ? 14.203 0.415 -8.547 1 95.94 138 TYR B CA 1
ATOM 2840 C C . TYR B 1 138 ? 14.961 -0.407 -9.578 1 95.94 138 TYR B C 1
ATOM 2842 O O . TYR B 1 138 ? 14.594 -1.548 -9.867 1 95.94 138 TYR B O 1
ATOM 2850 N N . ALA B 1 139 ? 16.031 0.158 -10.133 1 96.69 139 ALA B N 1
ATOM 2851 C CA . ALA B 1 139 ? 16.859 -0.557 -11.102 1 96.69 139 ALA B CA 1
ATOM 2852 C C . ALA B 1 139 ? 17.422 -1.84 -10.5 1 96.69 139 ALA B C 1
ATOM 2854 O O . ALA B 1 139 ? 17.609 -2.836 -11.203 1 96.69 139 ALA B O 1
ATOM 2855 N N . ARG B 1 140 ? 17.641 -1.849 -9.219 1 97 140 ARG B N 1
ATOM 2856 C CA . ARG B 1 140 ? 18.125 -3.049 -8.555 1 97 140 ARG B CA 1
ATOM 2857 C C . ARG B 1 140 ? 17.062 -4.141 -8.539 1 97 140 ARG B C 1
ATOM 2859 O O . ARG B 1 140 ? 17.391 -5.328 -8.664 1 97 140 ARG B O 1
ATOM 2866 N N . VAL B 1 141 ? 15.875 -3.775 -8.352 1 97.38 141 VAL B N 1
ATOM 2867 C CA . VAL B 1 141 ? 14.758 -4.715 -8.375 1 97.38 141 VAL B CA 1
ATOM 2868 C C . VAL B 1 141 ? 14.586 -5.277 -9.781 1 97.38 141 VAL B C 1
ATOM 2870 O O . VAL B 1 141 ? 14.453 -6.492 -9.961 1 97.38 141 VAL B O 1
ATOM 2873 N N . ILE B 1 142 ? 14.641 -4.398 -10.773 1 97.5 142 ILE B N 1
ATOM 2874 C CA . ILE B 1 142 ? 14.508 -4.812 -12.164 1 9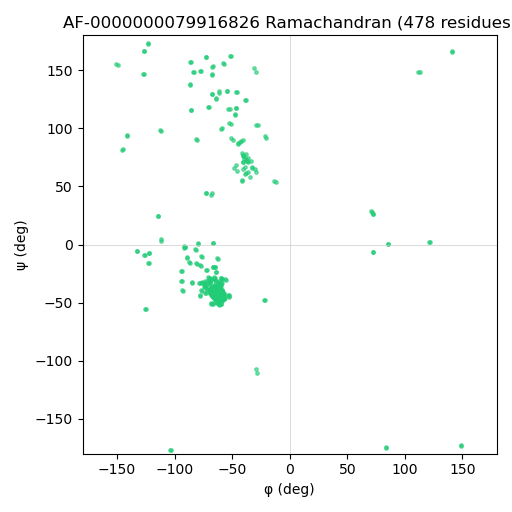7.5 142 ILE B CA 1
ATOM 2875 C C . ILE B 1 142 ? 15.625 -5.793 -12.516 1 97.5 142 ILE B C 1
ATOM 2877 O O . ILE B 1 142 ? 15.383 -6.809 -13.172 1 97.5 142 ILE B O 1
ATOM 2881 N N . HIS B 1 143 ? 16.797 -5.461 -12.086 1 97.5 143 HIS B N 1
ATOM 2882 C CA . HIS B 1 143 ? 17.938 -6.324 -12.344 1 97.5 143 HIS B CA 1
ATOM 2883 C C . HIS B 1 143 ? 17.734 -7.711 -11.742 1 97.5 143 HIS B C 1
ATOM 2885 O O . HIS B 1 143 ? 18 -8.719 -12.398 1 97.5 143 HIS B O 1
ATOM 2891 N N . ALA B 1 144 ? 17.297 -7.766 -10.539 1 96.94 144 ALA B N 1
ATOM 2892 C CA . ALA B 1 144 ? 17.031 -9.047 -9.891 1 96.94 144 ALA B CA 1
ATOM 2893 C C . ALA B 1 144 ? 15.953 -9.828 -10.633 1 96.94 144 ALA B C 1
ATOM 2895 O O . ALA B 1 144 ? 16.062 -11.055 -10.773 1 96.94 144 ALA B O 1
ATOM 2896 N N . CYS B 1 145 ? 14.938 -9.18 -11.086 1 97.5 145 CYS B N 1
ATOM 2897 C CA . CYS B 1 145 ? 13.875 -9.828 -11.852 1 97.5 145 CYS B CA 1
ATOM 2898 C C . CYS B 1 145 ? 14.398 -10.344 -13.188 1 97.5 145 CYS B C 1
ATOM 2900 O O . CYS B 1 145 ? 14.008 -11.414 -13.641 1 97.5 145 CYS B O 1
ATOM 2902 N N . ALA B 1 146 ? 15.242 -9.539 -13.812 1 97.69 146 ALA B N 1
ATOM 2903 C CA . ALA B 1 146 ? 15.867 -9.977 -15.055 1 97.69 146 ALA B CA 1
ATOM 2904 C C . ALA B 1 146 ? 16.672 -11.25 -14.844 1 97.69 146 ALA B C 1
ATOM 2906 O O . ALA B 1 146 ? 16.641 -12.156 -15.68 1 97.69 146 ALA B O 1
ATOM 2907 N N . ARG B 1 147 ? 17.391 -11.328 -13.766 1 97.12 147 ARG B N 1
ATOM 2908 C CA . ARG B 1 147 ? 18.141 -12.531 -13.43 1 97.12 147 ARG B CA 1
ATOM 2909 C C . ARG B 1 147 ? 17.219 -13.719 -13.242 1 97.12 147 ARG B C 1
ATOM 2911 O O . ARG B 1 147 ? 17.516 -14.828 -13.68 1 97.12 147 ARG B O 1
ATOM 2918 N N . LEU B 1 148 ? 16.125 -13.508 -12.555 1 97 148 LEU B N 1
ATOM 2919 C CA . LEU B 1 148 ? 15.148 -14.57 -12.359 1 97 148 LEU B CA 1
ATOM 2920 C C . LEU B 1 148 ? 14.656 -15.109 -13.703 1 97 148 LEU B C 1
ATOM 2922 O O . LEU B 1 148 ? 14.656 -16.328 -13.922 1 97 148 LEU B O 1
ATOM 2926 N N . VAL B 1 149 ? 14.312 -14.227 -14.586 1 96.31 149 VAL B N 1
ATOM 2927 C CA . VAL B 1 149 ? 13.773 -14.602 -15.891 1 96.31 149 VAL B CA 1
ATOM 2928 C C . VAL B 1 149 ? 14.836 -15.344 -16.703 1 96.31 149 VAL B C 1
ATOM 2930 O O . VAL B 1 149 ? 14.547 -16.359 -17.328 1 96.31 149 VAL B O 1
ATOM 2933 N N . SER B 1 150 ? 16.047 -14.914 -16.594 1 96.06 150 SER B N 1
ATOM 2934 C CA . SER B 1 150 ? 17.125 -15.484 -17.375 1 96.06 150 SER B CA 1
ATOM 2935 C C . SER B 1 150 ? 17.594 -16.812 -16.797 1 96.06 150 SER B C 1
ATOM 2937 O O . SER B 1 150 ? 18.266 -17.594 -17.484 1 96.06 150 SER B O 1
ATOM 2939 N N . SER B 1 151 ? 17.266 -17.078 -15.578 1 94.88 151 SER B N 1
ATOM 2940 C CA . SER B 1 151 ? 17.719 -18.297 -14.891 1 94.88 151 SER B CA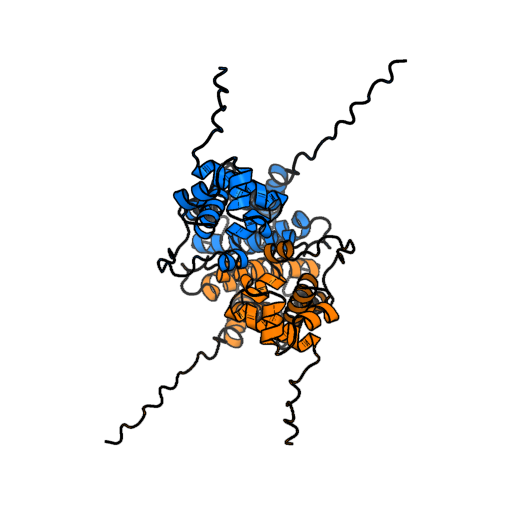 1
ATOM 2941 C C . SER B 1 151 ? 17 -19.531 -15.43 1 94.88 151 SER B C 1
ATOM 2943 O O . SER B 1 151 ? 17.438 -20.656 -15.195 1 94.88 151 SER B O 1
ATOM 2945 N N . GLY B 1 152 ? 15.828 -19.312 -16.047 1 92.31 152 GLY B N 1
ATOM 2946 C CA . GLY B 1 152 ? 15.031 -20.422 -16.531 1 92.31 152 GLY B CA 1
ATOM 2947 C C . GLY B 1 152 ? 14.125 -21.016 -15.477 1 92.31 152 GLY B C 1
ATOM 2948 O O . GLY B 1 152 ? 13.359 -21.938 -15.758 1 92.31 152 GLY B O 1
ATOM 2949 N N . ARG B 1 153 ? 14.148 -20.484 -14.305 1 92.31 153 ARG B N 1
ATOM 2950 C CA . ARG B 1 153 ? 13.305 -20.953 -13.211 1 92.31 153 ARG B CA 1
ATOM 2951 C C . ARG B 1 153 ? 11.844 -20.594 -13.461 1 92.31 153 ARG B C 1
ATOM 2953 O O . ARG B 1 153 ? 10.938 -21.234 -12.93 1 92.31 153 ARG B O 1
ATOM 2960 N N . VAL B 1 154 ? 11.688 -19.5 -14.203 1 94.06 154 VAL B N 1
ATOM 2961 C CA . VAL B 1 154 ? 10.328 -19.047 -14.477 1 94.06 154 VAL B CA 1
ATOM 2962 C C . VAL B 1 154 ? 10.133 -18.891 -15.984 1 94.06 154 VAL B C 1
ATOM 2964 O O . VAL B 1 154 ? 11.102 -18.906 -16.75 1 94.06 154 VAL B O 1
ATOM 2967 N N . GLU B 1 155 ? 8.891 -18.766 -16.375 1 93.56 155 GLU B N 1
ATOM 2968 C CA . GLU B 1 155 ? 8.586 -18.531 -17.781 1 93.56 155 GLU B CA 1
ATOM 2969 C C . GLU B 1 155 ? 9.086 -17.156 -18.219 1 93.56 155 GLU B C 1
ATOM 2971 O O . GLU B 1 155 ? 9.219 -16.25 -17.406 1 93.56 155 GLU B O 1
ATOM 2976 N N . PRO B 1 156 ? 9.375 -17.031 -19.5 1 92.69 156 PRO B N 1
ATOM 2977 C CA . PRO B 1 156 ? 9.844 -15.734 -20.016 1 92.69 156 PRO B CA 1
ATOM 2978 C C . PRO B 1 156 ? 8.812 -14.617 -19.828 1 92.69 156 PRO B C 1
ATOM 2980 O O . PRO B 1 156 ? 7.629 -14.812 -20.141 1 92.69 156 PRO B O 1
ATOM 2983 N N . HIS B 1 157 ? 9.258 -13.562 -19.312 1 94.44 157 HIS B N 1
ATOM 2984 C CA . HIS B 1 157 ? 8.469 -12.352 -19.078 1 94.44 157 HIS B CA 1
ATOM 2985 C C . HIS B 1 157 ? 9.344 -11.109 -19.172 1 94.44 157 HIS B C 1
ATOM 2987 O O . HIS B 1 157 ? 10.57 -11.188 -19.031 1 94.44 157 HIS B O 1
ATOM 2993 N N . ALA B 1 158 ? 8.68 -9.992 -19.5 1 95.31 158 ALA B N 1
ATOM 2994 C CA . ALA B 1 158 ? 9.398 -8.734 -19.344 1 95.31 158 ALA B CA 1
ATOM 2995 C C . ALA B 1 158 ? 9.742 -8.484 -17.875 1 95.31 158 ALA B C 1
ATOM 2997 O O . ALA B 1 158 ? 8.867 -8.531 -17.016 1 95.31 158 ALA B O 1
ATOM 2998 N N . PRO B 1 159 ? 11.008 -8.242 -17.562 1 96.69 159 PRO B N 1
ATOM 2999 C CA . PRO B 1 159 ? 11.398 -8.039 -16.156 1 96.69 159 PRO B CA 1
ATOM 3000 C C . PRO B 1 159 ? 10.625 -6.91 -15.492 1 96.69 159 PRO B C 1
ATOM 3002 O O . PRO B 1 159 ? 10.367 -6.961 -14.281 1 96.69 159 PRO B O 1
ATOM 3005 N N . GLU B 1 160 ? 10.195 -5.895 -16.234 1 96 160 GLU B N 1
ATOM 3006 C CA . GLU B 1 160 ? 9.469 -4.754 -15.68 1 96 160 GLU B CA 1
ATOM 3007 C C . GLU B 1 160 ? 8.102 -5.176 -15.141 1 96 160 GLU B C 1
ATOM 3009 O O . GLU B 1 160 ? 7.637 -4.641 -14.133 1 96 160 GLU B O 1
ATOM 3014 N N . VAL B 1 161 ? 7.531 -6.117 -15.836 1 95.25 161 VAL B N 1
ATOM 3015 C CA . VAL B 1 161 ? 6.223 -6.598 -15.406 1 95.25 161 VAL B CA 1
ATOM 3016 C C . VAL B 1 161 ? 6.367 -7.449 -14.148 1 95.25 161 VAL B C 1
ATOM 3018 O O . VAL B 1 161 ? 5.582 -7.316 -13.211 1 95.25 161 VAL B O 1
ATOM 3021 N N . VAL B 1 162 ? 7.375 -8.273 -14.133 1 96.44 162 VAL B N 1
ATOM 3022 C CA . VAL B 1 162 ? 7.664 -9.086 -12.961 1 96.44 162 VAL B CA 1
ATOM 3023 C C . VAL B 1 162 ? 7.938 -8.188 -11.758 1 96.44 162 VAL B C 1
ATOM 3025 O O . VAL B 1 162 ? 7.391 -8.406 -10.672 1 96.44 162 VAL B O 1
ATOM 3028 N N . ALA B 1 163 ? 8.695 -7.133 -12.008 1 97.31 163 ALA B N 1
ATOM 3029 C CA . ALA B 1 163 ? 9.062 -6.195 -10.953 1 97.31 163 ALA B CA 1
ATOM 3030 C C . ALA B 1 163 ? 7.844 -5.453 -10.422 1 97.31 163 ALA B C 1
ATOM 3032 O O . ALA B 1 163 ? 7.711 -5.242 -9.211 1 97.31 163 ALA B O 1
ATOM 3033 N N . ALA B 1 164 ? 6.977 -5.062 -11.32 1 96.81 164 ALA B N 1
ATOM 3034 C CA . ALA B 1 164 ? 5.77 -4.34 -10.93 1 96.81 164 ALA B CA 1
ATOM 3035 C C . ALA B 1 164 ? 4.875 -5.207 -10.047 1 96.81 164 ALA B C 1
ATOM 3037 O O . ALA B 1 164 ? 4.316 -4.73 -9.055 1 96.81 164 ALA B O 1
ATOM 3038 N N . GLN B 1 165 ? 4.746 -6.457 -10.375 1 96.69 165 GLN B N 1
ATOM 3039 C CA . GLN B 1 165 ? 3.949 -7.379 -9.57 1 96.69 165 GLN B CA 1
ATOM 3040 C C . GLN B 1 165 ? 4.594 -7.613 -8.203 1 96.69 165 GLN B C 1
ATOM 3042 O O . GLN B 1 165 ? 3.918 -7.574 -7.176 1 96.69 165 GLN B O 1
ATOM 3047 N N . LEU B 1 166 ? 5.891 -7.816 -8.258 1 96.62 166 LEU B N 1
ATOM 3048 C CA . LEU B 1 166 ? 6.637 -8 -7.016 1 96.62 166 LEU B CA 1
ATOM 3049 C C . LEU B 1 166 ? 6.484 -6.785 -6.105 1 96.62 166 LEU B C 1
ATOM 3051 O O . LEU B 1 166 ? 6.188 -6.922 -4.918 1 96.62 166 LEU B O 1
ATOM 3055 N N . TRP B 1 167 ? 6.691 -5.613 -6.695 1 96.31 167 TRP B N 1
ATOM 3056 C CA . TRP B 1 167 ? 6.574 -4.367 -5.949 1 96.31 167 TRP B CA 1
ATOM 3057 C C . TRP B 1 167 ? 5.18 -4.223 -5.352 1 96.31 167 TRP B C 1
ATOM 3059 O O . TRP B 1 167 ? 5.027 -3.82 -4.195 1 96.31 167 TRP B O 1
ATOM 3069 N N . SER B 1 168 ? 4.172 -4.605 -6.082 1 96.69 168 SER B N 1
ATOM 3070 C CA . SER B 1 168 ? 2.793 -4.477 -5.629 1 96.69 168 SER B CA 1
ATOM 3071 C C . SER B 1 168 ? 2.543 -5.316 -4.379 1 96.69 168 SER B C 1
ATOM 3073 O O . SER B 1 168 ? 2.021 -4.812 -3.381 1 96.69 168 SER B O 1
ATOM 3075 N N . TYR B 1 169 ? 2.893 -6.539 -4.352 1 95.38 169 TYR B N 1
ATOM 3076 C CA . TYR B 1 169 ? 2.527 -7.348 -3.191 1 95.38 169 TYR B CA 1
ATOM 3077 C C . TYR B 1 169 ? 3.422 -7.027 -2 1 95.38 169 TYR B C 1
ATOM 3079 O O . TYR B 1 169 ? 2.965 -7.035 -0.854 1 95.38 169 TYR B O 1
ATOM 3087 N N . VAL B 1 170 ? 4.758 -6.664 -2.264 1 97.44 170 VAL B N 1
ATOM 3088 C CA . VAL B 1 170 ? 5.656 -6.336 -1.161 1 97.44 170 VAL B CA 1
ATOM 3089 C C . VAL B 1 170 ? 5.215 -5.023 -0.512 1 97.44 170 VAL B C 1
ATOM 3091 O O . VAL B 1 170 ? 5.082 -4.945 0.711 1 97.44 170 VAL B O 1
ATOM 3094 N N . HIS B 1 171 ? 5.035 -4.055 -1.359 1 96.31 171 HIS B N 1
ATOM 3095 C CA . HIS B 1 171 ? 4.566 -2.768 -0.862 1 96.31 171 HIS B CA 1
ATOM 3096 C C . HIS B 1 171 ? 3.23 -2.908 -0.14 1 96.31 171 HIS B C 1
ATOM 3098 O O . HIS B 1 171 ? 3.029 -2.32 0.924 1 96.31 171 HIS B O 1
ATOM 3104 N N . GLY B 1 172 ? 2.309 -3.664 -0.755 1 96.88 172 GLY B N 1
ATOM 3105 C CA . GLY B 1 172 ? 1.022 -3.9 -0.118 1 96.88 172 GLY B CA 1
ATOM 3106 C C . GLY B 1 172 ? 1.143 -4.57 1.237 1 96.88 172 GLY B C 1
ATOM 3107 O O . GLY B 1 172 ? 0.518 -4.137 2.207 1 96.88 172 GLY B O 1
ATOM 3108 N N . PHE B 1 173 ? 1.953 -5.602 1.368 1 97.31 173 PHE B N 1
ATOM 3109 C CA . PHE B 1 173 ? 2.172 -6.273 2.643 1 97.31 173 PHE B CA 1
ATOM 3110 C C . PHE B 1 173 ? 2.723 -5.301 3.682 1 97.31 173 PHE B C 1
ATOM 3112 O O . PHE B 1 173 ? 2.207 -5.219 4.797 1 97.31 173 PHE B O 1
ATOM 3119 N N . ILE B 1 174 ? 3.715 -4.57 3.285 1 96.44 174 ILE B N 1
ATOM 3120 C CA . ILE B 1 174 ? 4.426 -3.693 4.207 1 96.44 174 ILE B CA 1
ATOM 3121 C C . ILE B 1 174 ? 3.477 -2.615 4.727 1 96.44 174 ILE B C 1
ATOM 3123 O O . ILE B 1 174 ? 3.406 -2.369 5.934 1 96.44 174 ILE B O 1
ATOM 3127 N N . THR B 1 175 ? 2.744 -2.006 3.816 1 93.62 175 THR B N 1
ATOM 3128 C CA . THR B 1 175 ? 1.869 -0.915 4.227 1 93.62 175 THR B CA 1
ATOM 3129 C C . THR B 1 175 ? 0.723 -1.436 5.09 1 93.62 175 THR B C 1
ATOM 3131 O O . THR B 1 175 ? 0.325 -0.788 6.059 1 93.62 175 THR B O 1
ATOM 3134 N N . LEU B 1 176 ? 0.209 -2.604 4.781 1 93.19 176 LEU B N 1
ATOM 3135 C CA . LEU B 1 176 ? -0.838 -3.195 5.609 1 93.19 176 LEU B CA 1
ATOM 3136 C C . LEU B 1 176 ? -0.288 -3.607 6.969 1 93.19 176 LEU B C 1
ATOM 3138 O O . LEU B 1 176 ? -0.958 -3.441 7.992 1 93.19 176 LEU B O 1
ATOM 3142 N N . GLU B 1 177 ? 0.902 -4.137 7 1 93.5 177 GLU B N 1
ATOM 3143 C CA . GLU B 1 177 ? 1.541 -4.488 8.266 1 93.5 177 GLU B CA 1
ATOM 3144 C C . GLU B 1 177 ? 1.762 -3.256 9.133 1 93.5 177 GLU B C 1
ATOM 3146 O O . GLU B 1 177 ? 1.424 -3.258 10.32 1 93.5 177 GLU B O 1
ATOM 3151 N N . LEU B 1 178 ? 2.307 -2.205 8.531 1 89.88 178 LEU B N 1
ATOM 3152 C CA . LEU B 1 178 ? 2.58 -0.971 9.258 1 89.88 178 LEU B CA 1
ATOM 3153 C C . LEU B 1 178 ? 1.29 -0.354 9.781 1 89.88 178 LEU B C 1
ATOM 3155 O O . LEU B 1 178 ? 1.283 0.258 10.859 1 89.88 178 LEU B O 1
ATOM 3159 N N . GLY B 1 179 ? 0.214 -0.515 9.031 1 86.5 179 GLY B N 1
ATOM 3160 C CA . GLY B 1 179 ? -1.089 -0.031 9.461 1 86.5 179 GLY B CA 1
ATOM 3161 C C . GLY B 1 179 ? -1.771 -0.953 10.453 1 86.5 179 GLY B C 1
ATOM 3162 O O . GLY B 1 179 ? -2.934 -0.744 10.805 1 86.5 179 GLY B O 1
ATOM 3163 N N . GLU B 1 180 ? -1.105 -2.096 10.836 1 88.44 180 GLU B N 1
ATOM 3164 C CA . GLU B 1 180 ? -1.546 -3.037 11.859 1 88.44 180 GLU B CA 1
ATOM 3165 C C . GLU B 1 180 ? -2.742 -3.854 11.383 1 88.44 180 GLU B C 1
ATOM 3167 O O . GLU B 1 180 ? -3.568 -4.289 12.188 1 88.44 180 GLU B O 1
ATOM 3172 N N . HIS B 1 181 ? -2.822 -3.986 10.156 1 89.5 181 HIS B N 1
ATOM 3173 C CA . HIS B 1 181 ? -3.938 -4.742 9.602 1 89.5 181 HIS B CA 1
ATOM 3174 C C . HIS B 1 181 ? -3.672 -6.242 9.656 1 89.5 181 HIS B C 1
ATOM 3176 O O . HIS B 1 181 ? -4.559 -7.047 9.367 1 89.5 181 HIS B O 1
ATOM 3182 N N . PHE B 1 182 ? -2.475 -6.648 10.086 1 90.5 182 PHE B N 1
ATOM 3183 C CA . PHE B 1 182 ? -2.135 -8.062 10.227 1 90.5 182 PHE B CA 1
ATOM 3184 C C . PHE B 1 182 ? -1.914 -8.422 11.688 1 90.5 182 PHE B C 1
ATOM 3186 O O . PHE B 1 182 ? -1.209 -9.391 11.992 1 90.5 182 PHE B O 1
ATOM 3193 N N . ALA B 1 183 ? -2.525 -7.648 12.586 1 86.38 183 ALA B N 1
ATOM 3194 C CA . ALA B 1 183 ? -2.334 -7.824 14.023 1 86.38 183 ALA B CA 1
ATOM 3195 C C . ALA B 1 183 ? -2.881 -9.164 14.492 1 86.38 183 ALA B C 1
ATOM 3197 O O . ALA B 1 183 ? -2.48 -9.672 15.547 1 86.38 183 ALA B O 1
ATOM 3198 N N . GLU B 1 184 ? -3.756 -9.766 13.703 1 87.81 184 GLU B N 1
ATOM 3199 C CA . GLU B 1 184 ? -4.363 -11.031 14.102 1 87.81 184 GLU B CA 1
ATOM 3200 C C . GLU B 1 184 ? -3.434 -12.203 13.82 1 87.81 184 GLU B C 1
ATOM 3202 O O . GLU B 1 184 ? -3.648 -13.312 14.32 1 87.81 184 GLU B O 1
ATOM 3207 N N . PHE B 1 185 ? -2.469 -11.984 13.016 1 92.5 185 PHE B N 1
ATOM 3208 C CA . PHE B 1 185 ? -1.502 -13.031 12.711 1 92.5 185 PHE B CA 1
ATOM 3209 C C . PHE B 1 185 ? -0.381 -13.047 13.742 1 92.5 185 PHE B C 1
ATOM 3211 O O . PHE B 1 185 ? 0.127 -11.992 14.133 1 92.5 185 PHE B O 1
ATOM 3218 N N . ASP B 1 186 ? 0.012 -14.211 14.164 1 92.62 186 ASP B N 1
ATOM 3219 C CA . ASP B 1 186 ? 1.139 -14.336 15.086 1 92.62 186 ASP B CA 1
ATOM 3220 C C . ASP B 1 186 ? 2.441 -13.898 14.422 1 92.62 186 ASP B C 1
ATOM 3222 O O . ASP B 1 186 ? 3.262 -13.219 15.039 1 92.62 186 ASP B O 1
ATOM 3226 N N . ASP B 1 187 ? 2.658 -14.273 13.266 1 94.62 187 ASP B N 1
ATOM 3227 C CA . ASP B 1 187 ? 3.811 -13.938 12.445 1 94.62 187 ASP B CA 1
ATOM 3228 C C . ASP B 1 187 ? 3.398 -13.703 10.992 1 94.62 187 ASP B C 1
ATOM 3230 O O . ASP B 1 187 ? 3.354 -14.641 10.195 1 94.62 187 ASP B O 1
ATOM 3234 N N . ALA B 1 188 ? 3.154 -12.461 10.68 1 95.38 188 ALA B N 1
ATOM 3235 C CA . ALA B 1 188 ? 2.615 -12.109 9.367 1 95.38 188 ALA B CA 1
ATOM 3236 C C . ALA B 1 188 ? 3.617 -12.43 8.258 1 95.38 188 ALA B C 1
ATOM 3238 O O . ALA B 1 188 ? 3.23 -12.703 7.121 1 95.38 188 ALA B O 1
ATOM 3239 N N . VAL B 1 189 ? 4.914 -12.367 8.547 1 96.75 189 VAL B N 1
ATOM 3240 C CA . VAL B 1 189 ? 5.93 -12.695 7.551 1 96.75 189 VAL B CA 1
ATOM 3241 C C . VAL B 1 189 ? 5.832 -14.18 7.18 1 96.75 189 VAL B C 1
ATOM 3243 O O . VAL B 1 189 ? 5.785 -14.523 5.996 1 96.75 189 VAL B O 1
ATOM 3246 N N . LEU B 1 190 ? 5.719 -15.023 8.156 1 95.62 190 LEU B N 1
ATOM 3247 C CA . LEU B 1 190 ? 5.676 -16.469 7.93 1 95.62 190 LEU B CA 1
ATOM 3248 C C . LEU B 1 190 ? 4.324 -16.891 7.363 1 95.62 190 LEU B C 1
ATOM 3250 O O . LEU B 1 190 ? 4.25 -17.812 6.547 1 95.62 190 LEU B O 1
ATOM 3254 N N . GLN B 1 191 ? 3.299 -16.203 7.797 1 95.88 191 GLN B N 1
ATOM 3255 C CA . GLN B 1 191 ? 1.958 -16.688 7.48 1 95.88 191 GLN B CA 1
ATOM 3256 C C . GLN B 1 191 ? 1.423 -16.031 6.211 1 95.88 191 GLN B C 1
ATOM 3258 O O . GLN B 1 191 ? 0.528 -16.578 5.559 1 95.88 191 GLN B O 1
ATOM 3263 N N . VAL B 1 192 ? 1.939 -14.867 5.84 1 96.88 192 VAL B N 1
ATOM 3264 C CA . VAL B 1 192 ? 1.365 -14.125 4.723 1 96.88 192 VAL B CA 1
ATOM 3265 C C . VAL B 1 192 ? 2.451 -13.82 3.693 1 96.88 192 VAL B C 1
ATOM 3267 O O . VAL B 1 192 ? 2.379 -14.281 2.553 1 96.88 192 VAL B O 1
ATOM 3270 N N . MET B 1 193 ? 3.535 -13.172 4.102 1 97.44 193 MET B N 1
ATOM 3271 C CA . MET B 1 193 ? 4.527 -12.672 3.158 1 97.44 193 MET B CA 1
ATOM 3272 C C . MET B 1 193 ? 5.242 -13.82 2.455 1 97.44 193 MET B C 1
ATOM 3274 O O . MET B 1 193 ? 5.367 -13.82 1.229 1 97.44 193 MET B O 1
ATOM 3278 N N . LEU B 1 194 ? 5.742 -14.781 3.252 1 97.12 194 LEU B N 1
ATOM 3279 C CA . LEU B 1 194 ? 6.5 -15.891 2.689 1 97.12 194 LEU B CA 1
ATOM 3280 C C . LEU B 1 194 ? 5.637 -16.703 1.729 1 97.12 194 LEU B C 1
ATOM 3282 O O . LEU B 1 194 ? 6.016 -16.922 0.575 1 97.12 194 LEU B O 1
ATOM 3286 N N . PRO B 1 195 ? 4.449 -17.141 2.143 1 96.69 195 PRO B N 1
ATOM 3287 C CA . PRO B 1 195 ? 3.627 -17.891 1.187 1 96.69 195 PRO B CA 1
ATOM 3288 C C . PRO B 1 195 ? 3.266 -17.062 -0.048 1 96.69 195 PRO B C 1
ATOM 3290 O O . PRO B 1 195 ? 3.115 -17.625 -1.141 1 96.69 195 PRO B O 1
ATOM 3293 N N . MET B 1 196 ? 3.094 -15.789 0.12 1 96.38 196 MET B N 1
ATOM 3294 C CA . MET B 1 196 ? 2.826 -14.914 -1.021 1 96.38 196 MET B CA 1
ATOM 3295 C C . MET B 1 196 ? 3.992 -14.938 -2.004 1 96.38 196 MET B C 1
ATOM 3297 O O . MET B 1 196 ? 3.787 -14.977 -3.217 1 96.38 196 MET B O 1
ATOM 3301 N N . GLY B 1 197 ? 5.18 -14.828 -1.464 1 97.25 197 GLY B N 1
ATOM 3302 C CA . GLY B 1 197 ? 6.359 -14.953 -2.307 1 97.25 197 GLY B CA 1
ATOM 3303 C C . GLY B 1 197 ? 6.43 -16.281 -3.047 1 97.25 197 GLY B C 1
ATOM 3304 O O . GLY B 1 197 ? 6.785 -16.312 -4.227 1 97.25 197 GLY B O 1
ATOM 3305 N N . VAL B 1 198 ? 6.105 -17.359 -2.369 1 97.5 198 VAL B N 1
ATOM 3306 C CA . VAL B 1 198 ? 6.09 -18.688 -2.986 1 97.5 198 VAL B CA 1
ATOM 3307 C C . VAL B 1 198 ? 5.062 -18.719 -4.117 1 97.5 198 VAL B C 1
ATOM 3309 O O . VAL B 1 198 ? 5.371 -19.141 -5.23 1 97.5 198 VAL B O 1
ATOM 3312 N N . ASN B 1 199 ? 3.871 -18.234 -3.797 1 96.62 199 ASN B N 1
ATOM 3313 C CA . ASN B 1 199 ? 2.812 -18.203 -4.801 1 96.62 199 ASN B CA 1
ATOM 3314 C C . ASN B 1 199 ? 3.201 -17.344 -6 1 96.62 199 ASN B C 1
ATOM 3316 O O . ASN B 1 199 ? 2.842 -17.656 -7.137 1 96.62 199 ASN B O 1
ATOM 3320 N N . PHE B 1 200 ? 3.889 -16.281 -5.754 1 96.31 200 PHE B N 1
ATOM 3321 C CA . PHE B 1 200 ? 4.398 -15.414 -6.809 1 96.31 200 PHE B CA 1
ATOM 3322 C C . PHE B 1 200 ? 5.324 -16.188 -7.742 1 96.31 200 PHE B C 1
ATOM 3324 O O . PHE B 1 200 ? 5.133 -16.188 -8.961 1 96.31 200 PHE B O 1
ATOM 3331 N N . ALA B 1 201 ? 6.297 -16.875 -7.199 1 97.19 201 ALA B N 1
ATOM 3332 C CA . ALA B 1 201 ? 7.246 -17.641 -8 1 97.19 201 ALA B CA 1
ATOM 3333 C C . ALA B 1 201 ? 6.539 -18.75 -8.781 1 97.19 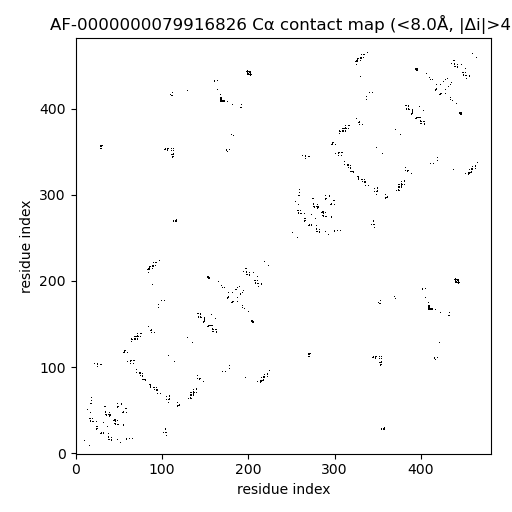201 ALA B C 1
ATOM 3335 O O . ALA B 1 201 ? 6.805 -18.953 -9.969 1 97.19 201 ALA B O 1
ATOM 3336 N N . VAL B 1 202 ? 5.645 -19.422 -8.109 1 96.81 202 VAL B N 1
ATOM 3337 C CA . VAL B 1 202 ? 4.895 -20.5 -8.75 1 96.81 202 VAL B CA 1
ATOM 3338 C C . VAL B 1 202 ? 4.039 -19.938 -9.883 1 96.81 202 VAL B C 1
ATOM 3340 O O . VAL B 1 202 ? 3.957 -20.531 -10.961 1 96.81 202 VAL B O 1
ATOM 3343 N N . GLY B 1 203 ? 3.443 -18.828 -9.641 1 95.94 203 GLY B N 1
ATOM 3344 C CA . GLY B 1 203 ? 2.629 -18.188 -10.664 1 95.94 203 GLY B CA 1
ATOM 3345 C C . GLY B 1 203 ? 3.404 -17.844 -11.922 1 95.94 203 GLY B C 1
ATOM 3346 O O . GLY B 1 203 ? 2.84 -17.828 -13.016 1 95.94 203 GLY B O 1
ATOM 3347 N N . PHE B 1 204 ? 4.676 -17.609 -11.742 1 95.75 204 PHE B N 1
ATOM 3348 C CA . PHE B 1 204 ? 5.5 -17.281 -12.898 1 95.75 204 PHE B CA 1
ATOM 3349 C C . PHE B 1 204 ? 6.125 -18.531 -13.492 1 95.75 204 PHE B C 1
ATOM 3351 O O . PHE B 1 204 ? 6.852 -18.469 -14.484 1 95.75 204 PHE B O 1
ATOM 3358 N N . GLY B 1 205 ? 5.887 -19.703 -12.859 1 94.88 205 GLY B N 1
ATOM 3359 C CA . GLY B 1 205 ? 6.27 -20.938 -13.516 1 94.88 205 GLY B CA 1
ATOM 3360 C C . GLY B 1 205 ? 7.246 -21.766 -12.711 1 94.88 205 GLY B C 1
ATOM 3361 O O . GLY B 1 205 ? 7.676 -22.844 -13.148 1 94.88 205 GLY B O 1
ATOM 3362 N N . ASP B 1 206 ? 7.613 -21.328 -11.523 1 96.25 206 ASP B N 1
ATOM 3363 C CA . ASP B 1 206 ? 8.469 -22.125 -10.641 1 96.25 206 ASP B CA 1
ATOM 3364 C C . ASP B 1 206 ? 7.707 -23.297 -10.039 1 96.25 206 ASP B C 1
ATOM 3366 O O . ASP B 1 206 ? 6.473 -23.328 -10.062 1 96.25 206 ASP B O 1
ATOM 3370 N N . THR B 1 207 ? 8.453 -24.281 -9.555 1 95.75 207 THR B N 1
ATOM 3371 C CA . THR B 1 207 ? 7.797 -25.344 -8.781 1 95.75 207 THR B CA 1
ATOM 3372 C C . THR B 1 207 ? 7.613 -24.906 -7.328 1 95.75 207 THR B C 1
ATOM 3374 O O . THR B 1 207 ? 8.43 -24.172 -6.785 1 95.75 207 THR B O 1
ATOM 3377 N N . ARG B 1 208 ? 6.582 -25.391 -6.754 1 96.12 208 ARG B N 1
ATOM 3378 C CA . ARG B 1 208 ? 6.285 -25.016 -5.375 1 96.12 208 ARG B CA 1
ATOM 3379 C C . ARG B 1 208 ? 7.41 -25.438 -4.438 1 96.12 208 ARG B C 1
ATOM 3381 O O . ARG B 1 208 ? 7.781 -24.703 -3.525 1 96.12 208 ARG B O 1
ATOM 3388 N N . GLU B 1 209 ? 7.887 -26.625 -4.664 1 97.19 209 GLU B N 1
ATOM 3389 C CA . GLU B 1 209 ? 8.945 -27.156 -3.816 1 97.19 209 GLU B CA 1
ATOM 3390 C C . GLU B 1 209 ? 10.18 -26.25 -3.838 1 97.19 209 GLU B C 1
ATOM 3392 O O . GLU B 1 209 ? 10.719 -25.906 -2.787 1 97.19 209 GLU B O 1
ATOM 3397 N N . LEU B 1 210 ? 10.609 -25.844 -5.023 1 97.38 210 LEU B N 1
ATOM 3398 C CA . LEU B 1 210 ? 11.789 -25 -5.156 1 97.38 210 LEU B CA 1
ATOM 3399 C C . LEU B 1 210 ? 11.523 -23.609 -4.594 1 97.38 210 LEU B C 1
ATOM 3401 O O . LEU B 1 210 ? 12.367 -23.031 -3.898 1 97.38 210 LEU B O 1
ATOM 3405 N N . ALA B 1 211 ? 10.398 -23.109 -4.906 1 97.88 211 ALA B N 1
ATOM 3406 C CA . ALA B 1 211 ? 10.031 -21.781 -4.414 1 97.88 211 ALA B CA 1
ATOM 3407 C C . ALA B 1 211 ? 10.008 -21.75 -2.887 1 97.88 211 ALA B C 1
ATOM 3409 O O . ALA B 1 211 ? 10.516 -20.812 -2.27 1 97.88 211 ALA B O 1
ATOM 3410 N N . GLN B 1 212 ? 9.391 -22.75 -2.318 1 97.81 212 GLN B N 1
ATOM 3411 C CA . GLN B 1 212 ? 9.32 -22.844 -0.865 1 97.81 212 GLN B CA 1
ATOM 3412 C C . GLN B 1 212 ? 10.711 -22.906 -0.246 1 97.81 212 GLN B C 1
ATOM 3414 O O . GLN B 1 212 ? 11 -22.188 0.712 1 97.81 212 GLN B O 1
ATOM 3419 N N . ALA B 1 213 ? 11.547 -23.734 -0.772 1 98.06 213 ALA B N 1
ATOM 3420 C CA . ALA B 1 213 ? 12.906 -23.891 -0.268 1 98.06 213 ALA B CA 1
ATOM 3421 C C . ALA B 1 213 ? 13.68 -22.578 -0.36 1 98.06 213 ALA B C 1
ATOM 3423 O O . ALA B 1 213 ? 14.383 -22.188 0.577 1 98.06 213 ALA B O 1
ATOM 3424 N N . SER B 1 214 ? 13.57 -21.922 -1.462 1 98.12 214 SER B N 1
ATOM 3425 C CA . SER B 1 214 ? 14.273 -20.656 -1.681 1 98.12 214 SER B CA 1
ATOM 3426 C C . SER B 1 214 ? 13.812 -19.594 -0.688 1 98.12 214 SER B C 1
ATOM 3428 O O . SER B 1 214 ? 14.641 -18.859 -0.136 1 98.12 214 SER B O 1
ATOM 3430 N N . HIS B 1 215 ? 12.523 -19.484 -0.467 1 97.31 215 HIS B N 1
ATOM 3431 C CA . HIS B 1 215 ? 12 -18.469 0.437 1 97.31 215 HIS B CA 1
ATOM 3432 C C . HIS B 1 215 ? 12.375 -18.766 1.885 1 97.31 215 HIS B C 1
ATOM 3434 O O . HIS B 1 215 ? 12.688 -17.859 2.654 1 97.31 215 HIS B O 1
ATOM 3440 N N . GLU B 1 216 ? 12.32 -20.031 2.25 1 96.62 216 GLU B N 1
ATOM 3441 C CA . GLU B 1 216 ? 12.758 -20.422 3.592 1 96.62 216 GLU B CA 1
ATOM 3442 C C . GLU B 1 216 ? 14.242 -20.125 3.795 1 96.62 216 GLU B C 1
ATOM 3444 O O . GLU B 1 216 ? 14.641 -19.656 4.863 1 96.62 216 GLU B O 1
ATOM 3449 N N . ARG B 1 217 ? 15.016 -20.375 2.809 1 96.69 217 ARG B N 1
ATOM 3450 C CA . ARG B 1 217 ? 16.438 -20.062 2.865 1 96.69 217 ARG B CA 1
ATOM 3451 C C . ARG B 1 217 ? 16.656 -18.562 3.01 1 96.69 217 ARG B C 1
ATOM 3453 O O . ARG B 1 217 ? 17.469 -18.125 3.828 1 96.69 217 ARG B O 1
ATOM 3460 N N . ALA B 1 218 ? 15.977 -17.781 2.236 1 96.31 218 ALA B N 1
ATOM 3461 C CA . ALA B 1 218 ? 16.094 -16.312 2.32 1 96.31 218 ALA B CA 1
ATOM 3462 C C . ALA B 1 218 ? 15.734 -15.82 3.715 1 96.31 218 ALA B C 1
ATOM 3464 O O . ALA B 1 218 ? 16.422 -14.961 4.27 1 96.31 218 ALA B O 1
ATOM 3465 N N . LEU B 1 219 ? 14.602 -16.344 4.211 1 94.88 219 LEU B N 1
ATOM 3466 C CA . LEU B 1 219 ? 14.156 -15.922 5.535 1 94.88 219 LEU B CA 1
ATOM 3467 C C . LEU B 1 219 ? 15.188 -16.297 6.594 1 94.88 219 LEU B C 1
ATOM 3469 O O . LEU B 1 219 ? 15.438 -15.523 7.52 1 94.88 219 LEU B O 1
ATOM 3473 N N . SER B 1 220 ? 15.734 -17.469 6.492 1 93.62 220 SER B N 1
ATOM 3474 C CA . SER B 1 220 ? 16.75 -17.906 7.438 1 93.62 220 SER B CA 1
ATOM 3475 C C . SER B 1 220 ? 17.984 -17.016 7.383 1 93.62 220 SER B C 1
ATOM 3477 O O . SER B 1 220 ? 18.594 -16.734 8.422 1 93.62 220 SER B O 1
ATOM 3479 N N . LEU B 1 221 ? 18.328 -16.531 6.277 1 90.5 221 LEU B N 1
ATOM 3480 C CA . LEU B 1 221 ? 19.547 -15.758 6.07 1 90.5 221 LEU B CA 1
ATOM 3481 C C . LEU B 1 221 ? 19.312 -14.289 6.426 1 90.5 221 LEU B C 1
ATOM 3483 O O . LEU B 1 221 ? 20.203 -13.633 6.965 1 90.5 221 LEU B O 1
ATOM 3487 N N . TYR B 1 222 ? 18.078 -13.789 6.191 1 87.38 222 TYR B N 1
ATOM 3488 C CA . TYR B 1 222 ? 17.938 -12.344 6.18 1 87.38 222 TYR B CA 1
ATOM 3489 C C . TYR B 1 222 ? 16.734 -11.914 7.023 1 87.38 222 TYR B C 1
ATOM 3491 O O . TYR B 1 222 ? 16.453 -10.719 7.141 1 87.38 222 TYR B O 1
ATOM 3499 N N . GLY B 1 223 ? 15.891 -12.867 7.574 1 81.81 223 GLY B N 1
ATOM 3500 C CA . GLY B 1 223 ? 14.648 -12.562 8.266 1 81.81 223 GLY B CA 1
ATOM 3501 C C . GLY B 1 223 ? 14.867 -12.031 9.672 1 81.81 223 GLY B C 1
ATOM 3502 O O . GLY B 1 223 ? 13.992 -11.367 10.234 1 81.81 223 GLY B O 1
ATOM 3503 N N . SER B 1 224 ? 15.852 -12.586 10.469 1 66.44 224 SER B N 1
ATOM 3504 C CA . SER B 1 224 ? 16.031 -12.336 11.891 1 66.44 224 SER B CA 1
ATOM 3505 C C . SER B 1 224 ? 16.438 -10.883 12.148 1 66.44 224 SER B C 1
ATOM 3507 O O . SER B 1 224 ? 16.609 -10.484 13.305 1 66.44 224 SER B O 1
ATOM 3509 N N . ALA B 1 225 ? 16.578 -10.016 11.242 1 53.47 225 ALA B N 1
ATOM 3510 C CA . ALA B 1 225 ? 17.219 -8.781 11.703 1 53.47 225 ALA B CA 1
ATOM 3511 C C . ALA B 1 225 ? 16.297 -8.023 12.664 1 53.47 225 ALA B C 1
ATOM 3513 O O . ALA B 1 225 ? 15.453 -7.238 12.234 1 53.47 225 ALA B O 1
ATOM 3514 N N . GLU B 1 226 ? 15.594 -8.578 13.609 1 48.22 226 GLU B N 1
ATOM 3515 C CA . GLU B 1 226 ? 15.031 -7.711 14.641 1 48.22 226 GLU B CA 1
ATOM 3516 C C . GLU B 1 226 ? 16 -6.598 15.016 1 48.22 226 GLU B C 1
ATOM 3518 O O . GLU B 1 226 ? 17.219 -6.809 15.047 1 48.22 226 GLU B O 1
ATOM 3523 N N . PRO B 1 227 ? 15.562 -5.355 14.914 1 41.47 227 PRO B N 1
ATOM 3524 C CA . PRO B 1 227 ? 16.5 -4.371 15.477 1 41.47 227 PRO B CA 1
ATOM 3525 C C . PRO B 1 227 ? 17.047 -4.781 16.844 1 41.47 227 PRO B C 1
ATOM 3527 O O . PRO B 1 227 ? 16.391 -5.539 17.562 1 41.47 227 PRO B O 1
ATOM 3530 N N . ALA B 1 228 ? 18.344 -4.754 17.141 1 35.81 228 ALA B N 1
ATOM 3531 C CA . ALA B 1 228 ? 18.969 -4.871 18.469 1 35.81 228 ALA B CA 1
ATOM 3532 C C . ALA B 1 228 ? 18.188 -4.059 19.5 1 35.81 228 ALA B C 1
ATOM 3534 O O . ALA B 1 228 ? 18.203 -2.826 19.469 1 35.81 228 ALA B O 1
ATOM 3535 N N . GLY B 1 229 ? 16.891 -4.191 19.734 1 35.44 229 GLY B N 1
ATOM 3536 C CA . GLY B 1 229 ? 16.453 -3.479 20.922 1 35.44 229 GLY B CA 1
ATOM 3537 C C . GLY B 1 229 ? 17.516 -3.357 21.984 1 35.44 229 GLY B C 1
ATOM 3538 O O . GLY B 1 229 ? 18.547 -4.047 21.938 1 35.44 229 GLY B O 1
ATOM 3539 N N . SER B 1 230 ? 17.375 -2.125 22.75 1 35.78 230 SER B N 1
ATOM 3540 C CA . SER B 1 230 ? 18.031 -1.543 23.906 1 35.78 230 SER B CA 1
ATOM 3541 C C . SER B 1 230 ? 18.203 -2.568 25.031 1 35.78 230 SER B C 1
ATOM 3543 O O . SER B 1 230 ? 17.219 -3.002 25.625 1 35.78 230 SER B O 1
ATOM 3545 N N . SER B 1 231 ? 18.953 -3.586 24.797 1 34.19 231 SER B N 1
ATOM 3546 C CA . SER B 1 231 ? 19.438 -4.215 26.016 1 34.19 231 SER B CA 1
ATOM 3547 C C . SER B 1 231 ? 19.703 -3.18 27.109 1 34.19 231 SER B C 1
ATOM 3549 O O . SER B 1 231 ? 20.672 -2.42 27.016 1 34.19 231 SER B O 1
ATOM 3551 N N . THR B 1 232 ? 18.578 -2.391 27.453 1 34.28 232 THR B N 1
ATOM 3552 C CA . THR B 1 232 ? 18.781 -1.742 28.75 1 34.28 232 THR B CA 1
ATOM 3553 C C . THR B 1 232 ? 19.453 -2.695 29.734 1 34.28 232 THR B C 1
ATOM 3555 O O . THR B 1 232 ? 18.844 -3.691 30.141 1 34.28 232 THR B O 1
ATOM 3558 N N . GLY B 1 233 ? 20.656 -3.025 29.391 1 32.12 233 GLY B N 1
ATOM 3559 C CA . GLY B 1 233 ? 21.516 -3.566 30.438 1 32.12 233 GLY B CA 1
ATOM 3560 C C . GLY B 1 233 ? 21.344 -2.871 31.781 1 32.12 233 GLY B C 1
ATOM 3561 O O . GLY B 1 233 ? 21.703 -1.702 31.922 1 32.12 233 GLY B O 1
ATOM 3562 N N . GLU B 1 234 ? 20.172 -3.031 32.406 1 33.22 234 GLU B N 1
ATOM 3563 C CA . GLU B 1 234 ? 20.141 -2.707 33.844 1 33.22 234 GLU B CA 1
ATOM 3564 C C . GLU B 1 234 ? 21.406 -3.189 34.531 1 33.22 234 GLU B C 1
ATOM 3566 O O . GLU B 1 234 ? 21.672 -4.391 34.594 1 33.22 234 GLU B O 1
ATOM 3571 N N . SER B 1 235 ? 22.469 -2.438 34.312 1 32.75 235 SER B N 1
ATOM 3572 C CA . SER B 1 235 ? 23.625 -2.559 35.188 1 32.75 235 SER B CA 1
ATOM 3573 C C . SER B 1 235 ? 23.188 -2.648 36.656 1 32.75 235 SER B C 1
ATOM 3575 O O . SER B 1 235 ? 22.438 -1.804 37.125 1 32.75 235 SER B O 1
ATOM 3577 N N . GLU B 1 236 ? 22.922 -3.842 37.156 1 35.97 236 GLU B N 1
ATOM 3578 C CA . GLU B 1 236 ? 22.859 -4.152 38.594 1 35.97 236 GLU B CA 1
ATOM 3579 C C . GLU B 1 236 ? 23.859 -3.314 39.375 1 35.97 236 GLU B C 1
ATOM 3581 O O . GLU B 1 236 ? 25.062 -3.449 39.188 1 35.97 236 GLU B O 1
ATOM 3586 N N . VAL B 1 237 ? 23.609 -1.999 39.531 1 34.34 237 VAL B N 1
ATOM 3587 C CA . VAL B 1 237 ? 24.297 -1.251 40.594 1 34.34 237 VAL B CA 1
ATOM 3588 C C . VAL B 1 237 ? 24.359 -2.088 41.844 1 34.34 237 VAL B C 1
ATOM 3590 O O . VAL B 1 237 ? 23.344 -2.559 42.344 1 34.34 237 VAL B O 1
ATOM 3593 N N . ALA B 1 238 ? 25.453 -2.904 42 1 34.16 238 ALA B N 1
ATOM 3594 C CA . ALA B 1 238 ? 25.922 -3.506 43.25 1 34.16 238 ALA B CA 1
ATOM 3595 C C . ALA B 1 238 ? 25.734 -2.549 44.438 1 34.16 238 ALA B C 1
ATOM 3597 O O . ALA B 1 238 ? 26.297 -1.452 44.438 1 34.16 238 ALA B O 1
ATOM 3598 N N . SER B 1 239 ? 24.484 -2.326 44.875 1 29.83 239 SER B N 1
ATOM 3599 C CA . SER B 1 239 ? 24.359 -1.769 46.219 1 29.83 239 SER B CA 1
ATOM 3600 C C . SER B 1 239 ? 25.391 -2.357 47.188 1 29.83 239 SER B C 1
ATOM 3602 O O . SER B 1 239 ? 25.359 -3.555 47.469 1 29.83 239 SER B O 1
ATOM 3604 N N . GLY B 1 240 ? 26.641 -2.092 46.812 1 26.08 240 GLY B N 1
ATOM 3605 C CA . GLY B 1 240 ? 27.562 -2.186 47.938 1 26.08 240 GLY B CA 1
ATOM 3606 C C . GLY B 1 240 ? 27.078 -1.475 49.188 1 26.08 240 GLY B C 1
ATOM 3607 O O . GLY B 1 240 ? 26.953 -0.248 49.188 1 26.08 240 GLY B O 1
ATOM 3608 N N . ALA B 1 241 ? 26 -2.016 49.812 1 23.58 241 ALA B N 1
ATOM 3609 C CA . ALA B 1 241 ? 26.031 -1.853 51.25 1 23.58 241 ALA B CA 1
ATOM 3610 C C . ALA B 1 241 ? 27.188 -2.645 51.875 1 23.58 241 ALA B C 1
ATOM 3612 O O . ALA B 1 241 ? 27.516 -3.734 51.375 1 23.58 241 ALA B O 1
#

pLDDT: mean 84.77, std 20.49, range [23.58, 98.12]